Protein AF-A0A7V2QCS9-F1 (afdb_monomer_lite)

Sequence (384 aa):
MKTQLRSTVRAEAGATMREVQAQAKRKARADDDAPSLIATGMAARPPEGLDEVRAIAEAVQRGEKVALREPDAQTTAPTDPPRTVAEAREALRRNNVILRERECAKNRALTEEAAPAPPNRQGREDELVAFYAARLRRVLSRSGRKPFRLAGLRLYADLLALLCSLEVSSTHLPDEPRLTCFADAIRDGLRDFEADYAWIAEGYTWVVDIADILDVPLPEPGAEAPDRPLSEKVHERLEAYLSKLEQRTDLDTPLLNFREHLRALTNRYAPGLFHCYDIPGLPRTDNDLESLFGRVRRQTLCTSGPHHAKQRLHEEGAWLLFDLVESEHEQVERLQHVSLDEWREEQRRIREQRATFTDDRRFRHAPSQYLSELEAQAAEIAKL

Secondary structure (DSSP, 8-state):
-HHHHHHHHHHHHHHHHHHHHHHHHHHHHHSTTS-----------PPP-SHHHHHHHHHHTT---------------------SHHHHHHHHHHTT-------------S----PPPPPPHHHHHHHHHHHHHHHHHHHHTPPPBTTTB-HHHHHHHHHHHHHHHHHHHHHH-TT-HHHHHHHHHHHHHHHHTHHHHHHHHHHHHHHHHHHHHH-PPPPPTTPPPPSS-HHHHHHHHHHHHHHHHHT-----HHHHHHHHHHHHHHHHHHHHHSGGGTSTT--S-SHHHHHHHHHHHHHHHHHHHHHHHHHHHHHHGGGG-----S-HHHHHHHHHTS-HHHHHHHHHHHHHHHHHHHHHHHHHH-HHHHHHHHHHHHHHHTT-

Foldseek 3Di:
DLVVLLVLLCVQLVVLLVVLQVVVVVVVVVPVVDDDPPPDDDPPPPDDDPVVLVVVLVVLVPPDDDDDDDDDDDDDDDDDQDPDPVSVVVVVVVVPPPPPPPPPPDDPDDDPDDDDDDPDPVRVVSVVLNVLSVQLVVLSPDDADPDLRPSRSVSLVSLVVSLVVLVVVCVVVVPDVSSVSSNVSSVVSNVVCVVVNNLVSVLSVLVVVLVVLLPDDADAPPDDQDPDQPLVVSVVVNVVSLVVLVPDPPDDPVNVVSSVVVVVVCVVCSVPQRVRRRDHPDDNDCVVVVVQVVVLLVVLCVPPNPVCSVVCCQLCPPVSRDDDDPDPVVVVVVVVPDDPVNVVVVVVVSCVSNVVVVLVVCCVVPVPVSVVVVVVVVVVVVVD

pLDDT: mean 75.15, std 23.04, range [21.47, 97.56]

Radius of gyration: 32.34 Å; chains: 1; bounding box: 74×79×96 Å

Structure (mmCIF, N/CA/C/O backbone):
data_AF-A0A7V2QCS9-F1
#
_entry.id   AF-A0A7V2QCS9-F1
#
loop_
_atom_site.group_PDB
_atom_site.id
_atom_site.type_symbol
_atom_site.label_atom_id
_atom_site.label_alt_id
_atom_site.label_comp_id
_atom_site.label_asym_id
_atom_site.label_entity_id
_atom_site.label_seq_id
_atom_site.pdbx_PDB_ins_code
_atom_site.Cartn_x
_atom_site.Cartn_y
_atom_site.Cartn_z
_atom_site.occupancy
_atom_site.B_iso_or_equiv
_atom_site.auth_seq_id
_atom_site.auth_comp_id
_atom_site.auth_asym_id
_atom_site.auth_atom_id
_atom_site.pdbx_PDB_model_num
ATOM 1 N N . MET A 1 1 ? 15.550 2.355 -4.227 1.00 84.88 1 MET A N 1
ATOM 2 C CA . MET A 1 1 ? 15.070 1.631 -5.432 1.00 84.88 1 MET A CA 1
ATOM 3 C C . MET A 1 1 ? 13.993 2.327 -6.300 1.00 84.88 1 MET A C 1
ATOM 5 O O . MET A 1 1 ? 14.373 3.080 -7.182 1.00 84.88 1 MET A O 1
ATOM 9 N N . LYS A 1 2 ? 12.662 2.122 -6.140 1.00 86.31 2 LYS A N 1
ATOM 10 C CA . LYS A 1 2 ? 11.626 2.471 -7.170 1.00 86.31 2 LYS A CA 1
ATOM 11 C C . LYS A 1 2 ? 11.752 3.869 -7.803 1.00 86.31 2 LYS A C 1
ATOM 13 O O . LYS A 1 2 ? 11.685 3.999 -9.023 1.00 86.31 2 LYS A O 1
ATOM 18 N N . THR A 1 3 ? 11.828 4.916 -6.982 1.00 87.94 3 THR A N 1
ATOM 19 C CA . THR A 1 3 ? 11.885 6.307 -7.464 1.00 87.94 3 THR A CA 1
ATOM 20 C C . THR A 1 3 ? 13.190 6.583 -8.207 1.00 87.94 3 THR A C 1
ATOM 22 O O . THR A 1 3 ? 13.163 7.236 -9.244 1.00 87.94 3 THR A O 1
ATOM 25 N N . GLN A 1 4 ? 14.301 6.032 -7.716 1.00 89.12 4 GLN A N 1
ATOM 26 C CA . GLN A 1 4 ? 15.626 6.201 -8.307 1.00 89.12 4 GLN A CA 1
ATOM 27 C C . GLN A 1 4 ? 15.741 5.430 -9.627 1.00 89.12 4 GLN A C 1
ATOM 29 O O . GLN A 1 4 ? 16.034 6.052 -10.637 1.00 89.12 4 GLN A O 1
ATOM 34 N N . LEU A 1 5 ? 15.346 4.149 -9.667 1.00 86.81 5 LEU A N 1
ATOM 35 C CA . LEU A 1 5 ? 15.325 3.338 -10.895 1.00 86.81 5 LEU A CA 1
ATOM 36 C C . LEU A 1 5 ? 14.503 4.004 -12.010 1.00 86.81 5 LEU A C 1
ATOM 38 O O . LEU A 1 5 ? 14.909 4.053 -13.166 1.00 86.81 5 LEU A O 1
ATOM 42 N N . ARG A 1 6 ? 13.351 4.595 -11.665 1.00 89.81 6 ARG A N 1
ATOM 43 C CA . ARG A 1 6 ? 12.562 5.386 -12.627 1.00 89.81 6 ARG A CA 1
ATOM 44 C C . ARG A 1 6 ? 13.291 6.609 -13.135 1.00 89.81 6 ARG A C 1
ATOM 46 O O . ARG A 1 6 ? 13.072 6.985 -14.280 1.00 89.81 6 ARG A O 1
ATOM 53 N N . SER A 1 7 ? 14.028 7.278 -12.259 1.00 89.44 7 SER A N 1
ATOM 54 C CA . SER A 1 7 ? 14.771 8.480 -12.601 1.00 89.44 7 SER A CA 1
ATOM 55 C C . SER A 1 7 ? 15.895 8.147 -13.574 1.00 89.44 7 SER A C 1
ATOM 57 O O . SER A 1 7 ? 15.972 8.799 -14.608 1.00 89.44 7 SER A O 1
ATOM 59 N N . THR A 1 8 ? 16.675 7.096 -13.297 1.00 89.38 8 THR A N 1
ATOM 60 C CA . THR A 1 8 ? 17.779 6.621 -14.147 1.00 89.38 8 THR A CA 1
ATOM 61 C C . THR A 1 8 ? 17.287 6.291 -15.555 1.00 89.38 8 THR A C 1
ATOM 63 O O . THR A 1 8 ? 17.635 6.980 -16.509 1.00 89.38 8 THR A O 1
ATOM 66 N N . VAL A 1 9 ? 16.323 5.369 -15.678 1.00 88.38 9 VAL A N 1
ATOM 67 C CA . VAL A 1 9 ? 15.800 4.951 -16.993 1.00 88.38 9 VAL A CA 1
ATOM 68 C C . VAL A 1 9 ? 15.154 6.120 -17.755 1.00 88.38 9 VAL A C 1
ATOM 70 O O . VAL A 1 9 ? 15.213 6.194 -18.981 1.00 88.38 9 VAL A O 1
ATOM 73 N N . ARG A 1 10 ? 14.517 7.074 -17.055 1.00 90.50 10 ARG A N 1
ATOM 74 C CA . ARG A 1 10 ? 13.945 8.272 -17.700 1.00 90.50 10 ARG A CA 1
ATOM 75 C C . ARG A 1 10 ? 14.994 9.282 -18.140 1.00 90.50 10 ARG A C 1
ATOM 77 O O . ARG A 1 10 ? 14.704 10.014 -19.084 1.00 90.50 10 ARG A O 1
ATOM 84 N N . ALA A 1 11 ? 16.126 9.377 -17.454 1.00 88.88 11 ALA A N 1
ATOM 85 C CA . ALA A 1 11 ? 17.197 10.284 -17.839 1.00 88.88 11 ALA A CA 1
ATOM 86 C C . ALA A 1 11 ? 17.792 9.858 -19.188 1.00 88.88 11 ALA A C 1
ATOM 88 O O . ALA A 1 11 ? 17.955 10.698 -20.068 1.00 88.88 11 ALA A O 1
ATOM 89 N N . GLU A 1 12 ? 17.989 8.554 -19.380 1.00 86.50 12 GLU A N 1
ATOM 90 C CA . GLU A 1 12 ? 18.657 7.990 -20.558 1.00 86.50 12 GLU A CA 1
ATOM 91 C C . GLU A 1 12 ? 17.698 7.772 -21.740 1.00 86.50 12 GLU A C 1
ATOM 93 O O . GLU A 1 12 ? 17.929 8.282 -22.833 1.00 86.50 12 GLU A O 1
ATOM 98 N N . ALA A 1 13 ? 16.555 7.105 -21.533 1.00 87.56 13 ALA A N 1
ATOM 99 C CA . ALA A 1 13 ? 15.607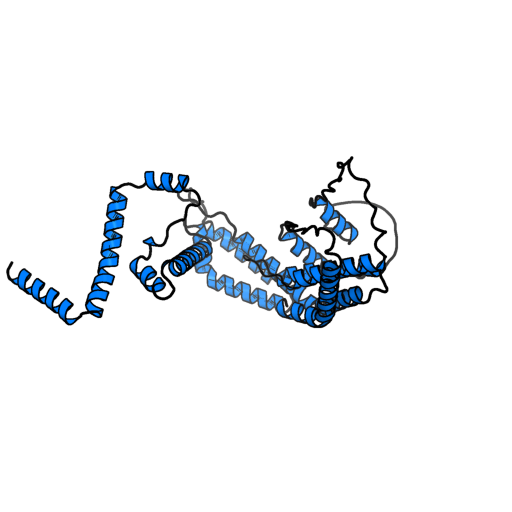 6.804 -22.617 1.00 87.56 13 ALA A CA 1
ATOM 100 C C . ALA A 1 13 ? 14.529 7.885 -22.828 1.00 87.56 13 ALA A C 1
ATOM 102 O O . ALA A 1 13 ? 13.708 7.803 -23.749 1.00 87.56 13 ALA A O 1
ATOM 103 N N . GLY A 1 14 ? 14.455 8.889 -21.949 1.00 85.56 14 GLY A N 1
ATOM 104 C CA . GLY A 1 14 ? 13.331 9.826 -21.893 1.00 85.56 14 GLY A CA 1
ATOM 105 C C . GLY A 1 14 ? 13.167 10.699 -23.131 1.00 85.56 14 GLY A C 1
ATOM 106 O O . GLY A 1 14 ? 12.033 10.946 -23.546 1.00 85.56 14 GLY A O 1
ATOM 107 N N . ALA A 1 15 ? 14.273 11.179 -23.703 1.00 86.62 15 ALA A N 1
ATOM 108 C CA . ALA A 1 15 ? 14.256 11.996 -24.915 1.00 86.62 15 ALA A CA 1
ATOM 109 C C . ALA A 1 15 ? 13.770 11.174 -26.118 1.00 86.62 15 ALA A C 1
ATOM 111 O O . ALA A 1 15 ? 12.744 11.517 -26.708 1.00 86.62 15 ALA A O 1
ATOM 112 N N . THR A 1 16 ? 14.399 10.022 -26.358 1.00 87.19 16 THR A N 1
ATOM 113 C CA . THR A 1 16 ? 14.057 9.076 -27.428 1.00 87.19 16 THR A CA 1
ATOM 114 C C . THR A 1 16 ? 12.598 8.618 -27.351 1.00 87.19 16 THR A C 1
ATOM 116 O O . THR A 1 16 ? 11.876 8.650 -28.346 1.00 87.19 16 THR A O 1
ATOM 119 N N . MET A 1 17 ? 12.092 8.279 -26.156 1.00 89.62 17 MET A N 1
ATOM 120 C CA . MET A 1 17 ? 10.676 7.923 -25.975 1.00 89.62 17 MET A CA 1
ATOM 121 C C . MET A 1 17 ? 9.722 9.059 -26.371 1.00 89.62 17 MET A C 1
ATOM 123 O O . MET A 1 17 ? 8.666 8.799 -26.951 1.00 89.62 17 MET A O 1
ATOM 127 N N . ARG A 1 18 ? 10.051 10.313 -26.025 1.00 88.94 18 ARG A N 1
ATOM 128 C CA . ARG A 1 18 ? 9.214 11.478 -26.356 1.00 88.94 18 ARG A CA 1
ATOM 129 C C . ARG A 1 18 ? 9.213 11.750 -27.855 1.00 88.94 18 ARG A C 1
ATOM 131 O O . ARG A 1 18 ? 8.146 12.026 -28.401 1.00 88.94 18 ARG A O 1
ATOM 138 N N . GLU A 1 19 ? 10.366 11.643 -28.505 1.00 88.81 19 GLU A N 1
ATOM 139 C CA . GLU A 1 19 ? 10.506 11.833 -29.951 1.00 88.81 19 GLU A CA 1
ATOM 140 C C . GLU A 1 19 ? 9.725 10.783 -30.740 1.00 88.81 19 GLU A C 1
ATOM 142 O O . GLU A 1 19 ? 8.890 11.148 -31.567 1.00 88.81 19 GLU A O 1
ATOM 147 N N . VAL A 1 20 ? 9.891 9.499 -30.409 1.00 86.50 20 VAL A N 1
ATOM 148 C CA . VAL A 1 20 ? 9.156 8.388 -31.037 1.00 86.50 20 VAL A CA 1
ATOM 149 C C . VAL A 1 20 ? 7.643 8.569 -30.892 1.00 86.50 20 VAL A C 1
ATOM 151 O O . VAL A 1 20 ? 6.891 8.433 -31.856 1.00 86.50 20 VAL A O 1
ATOM 154 N N . GLN A 1 21 ? 7.168 8.928 -29.696 1.00 85.38 21 GLN A N 1
ATOM 155 C CA . GLN A 1 21 ? 5.737 9.143 -29.455 1.00 85.38 21 GLN A CA 1
ATOM 156 C C . GLN A 1 21 ? 5.199 10.375 -30.193 1.00 85.38 21 GLN A C 1
ATOM 158 O O . GLN A 1 21 ? 4.059 10.365 -30.663 1.00 85.38 21 GLN A O 1
ATOM 163 N N . ALA A 1 22 ? 6.000 11.437 -30.311 1.00 84.12 22 ALA A N 1
ATOM 164 C CA . ALA A 1 22 ? 5.632 12.618 -31.081 1.00 84.12 22 ALA A CA 1
ATOM 165 C C . ALA A 1 22 ? 5.554 12.309 -32.584 1.00 84.12 22 ALA A C 1
ATOM 167 O O . ALA A 1 22 ? 4.610 12.752 -33.238 1.00 84.12 22 ALA A O 1
ATOM 168 N N . GLN A 1 23 ? 6.496 11.525 -33.117 1.00 84.81 23 GLN A N 1
ATOM 169 C CA . GLN A 1 23 ? 6.502 11.077 -34.513 1.00 84.81 23 GLN A CA 1
ATOM 170 C C . GLN A 1 23 ? 5.299 10.179 -34.822 1.00 84.81 23 GLN A C 1
ATOM 172 O O . GLN A 1 23 ? 4.557 10.471 -35.759 1.00 84.81 23 GLN A O 1
ATOM 177 N N . ALA A 1 24 ? 5.024 9.175 -33.983 1.00 82.00 24 ALA A N 1
ATOM 178 C CA . ALA A 1 24 ? 3.858 8.305 -34.134 1.00 82.00 24 ALA A CA 1
ATOM 179 C C . ALA A 1 24 ? 2.538 9.098 -34.123 1.00 82.00 24 ALA A C 1
ATOM 181 O O . ALA A 1 24 ? 1.662 8.878 -34.956 1.00 82.00 24 ALA A O 1
ATOM 182 N N . LYS A 1 25 ? 2.413 10.093 -33.231 1.00 79.56 25 LYS A N 1
ATOM 183 C CA . LYS A 1 25 ? 1.229 10.965 -33.167 1.00 79.56 25 LYS A CA 1
ATOM 184 C C . LYS A 1 25 ? 1.090 11.882 -34.388 1.00 79.56 25 LYS A C 1
ATOM 186 O O . LYS A 1 25 ? -0.032 12.184 -34.783 1.00 79.56 25 LYS A O 1
ATOM 191 N N . ARG A 1 26 ? 2.199 12.362 -34.964 1.00 82.69 26 ARG A N 1
ATOM 192 C CA . ARG A 1 26 ? 2.184 13.160 -36.205 1.00 82.69 26 ARG A CA 1
ATOM 193 C C . ARG A 1 26 ? 1.754 12.312 -37.399 1.00 82.69 26 ARG A C 1
ATOM 195 O O . ARG A 1 26 ? 0.929 12.779 -38.170 1.00 82.69 26 ARG A O 1
ATOM 202 N N . LYS A 1 27 ? 2.253 11.077 -37.499 1.00 77.56 27 LYS A N 1
ATOM 203 C CA . LYS A 1 27 ? 1.886 10.123 -38.553 1.00 77.56 27 LYS A CA 1
ATOM 204 C C . LYS A 1 27 ? 0.402 9.750 -38.490 1.00 77.56 27 LYS A C 1
ATOM 206 O O . LYS A 1 27 ? -0.302 9.926 -39.470 1.00 77.56 27 LYS A O 1
ATOM 211 N N . ALA A 1 28 ? -0.107 9.424 -37.300 1.00 73.75 28 ALA A N 1
ATOM 212 C CA . ALA A 1 28 ? -1.533 9.145 -37.096 1.00 73.75 28 ALA A CA 1
ATOM 213 C C . ALA A 1 28 ? -2.460 10.324 -37.461 1.00 73.75 28 ALA A C 1
ATOM 215 O O . ALA A 1 28 ? -3.593 10.104 -37.856 1.00 73.75 28 ALA A O 1
ATOM 216 N N . ARG A 1 29 ? -1.989 11.574 -37.334 1.00 72.12 29 ARG A N 1
ATOM 217 C CA . ARG A 1 29 ? -2.736 12.771 -37.764 1.00 72.12 29 ARG A CA 1
ATOM 218 C C . ARG A 1 29 ? -2.657 13.040 -39.267 1.00 72.12 29 ARG A C 1
ATOM 220 O O . ARG A 1 29 ? -3.485 13.784 -39.771 1.00 72.12 29 ARG A O 1
ATOM 227 N N . ALA A 1 30 ? -1.635 12.523 -39.944 1.00 68.62 30 ALA A N 1
ATOM 228 C CA . ALA A 1 30 ? -1.474 12.654 -41.389 1.00 68.62 30 ALA A CA 1
ATOM 229 C C . ALA A 1 30 ? -2.285 11.592 -42.151 1.00 68.62 30 ALA A C 1
ATOM 231 O O . ALA A 1 30 ? -2.713 11.856 -43.266 1.00 68.62 30 ALA A O 1
ATOM 232 N N . ASP A 1 31 ? -2.528 10.437 -41.523 1.00 60.81 31 ASP A N 1
ATOM 233 C CA . ASP A 1 31 ? -3.299 9.320 -42.085 1.00 60.81 31 ASP A CA 1
ATOM 234 C C . ASP A 1 31 ? -4.827 9.427 -41.827 1.00 60.81 31 ASP A C 1
ATOM 236 O O . ASP A 1 31 ? -5.583 8.556 -42.252 1.00 60.81 31 ASP A O 1
ATOM 240 N N . ASP A 1 32 ? -5.308 10.485 -41.157 1.00 47.84 32 ASP A N 1
ATOM 241 C CA . ASP A 1 32 ? -6.708 10.665 -40.695 1.00 47.84 32 ASP A CA 1
ATOM 242 C C . ASP A 1 32 ? -7.708 11.061 -41.820 1.00 47.84 32 ASP A C 1
ATOM 244 O O . ASP A 1 32 ? -8.776 11.601 -41.540 1.00 47.84 32 ASP A O 1
ATOM 248 N N . ASP A 1 33 ? -7.389 10.760 -43.088 1.00 44.94 33 ASP A N 1
ATOM 249 C CA . ASP A 1 33 ? -8.346 10.721 -44.220 1.00 44.94 33 ASP A CA 1
ATOM 250 C C . ASP A 1 33 ? -8.947 9.304 -44.421 1.00 44.94 33 ASP A C 1
ATOM 252 O O . ASP A 1 33 ? -9.639 9.026 -45.400 1.00 44.94 33 ASP A O 1
ATOM 256 N N . ALA A 1 34 ? -8.721 8.386 -43.472 1.00 36.06 34 ALA A N 1
ATOM 257 C CA . ALA A 1 34 ? -9.385 7.084 -43.383 1.00 36.06 34 ALA A CA 1
ATOM 258 C C . ALA A 1 34 ? -9.807 6.797 -41.927 1.00 36.06 34 ALA A C 1
ATOM 260 O O . ALA A 1 34 ? -9.092 7.173 -40.996 1.00 36.06 34 ALA A O 1
ATOM 261 N N . PRO A 1 35 ? -10.961 6.139 -41.689 1.00 35.09 35 PRO A N 1
ATOM 262 C CA . PRO A 1 35 ? -11.571 6.068 -40.364 1.00 35.09 35 PRO A CA 1
ATOM 263 C C . PRO A 1 35 ? -10.670 5.328 -39.372 1.00 35.09 35 PRO A C 1
ATOM 265 O O . PRO A 1 35 ? -10.441 4.120 -39.478 1.00 35.09 35 PRO A O 1
ATOM 268 N N . SER A 1 36 ? -10.178 6.062 -38.374 1.00 32.78 36 SER A N 1
ATOM 269 C CA . SER A 1 36 ? -9.343 5.513 -37.317 1.00 32.78 36 SER A CA 1
ATOM 270 C C . SER A 1 36 ? -10.167 4.618 -36.386 1.00 32.78 36 SER A C 1
ATOM 272 O O . SER A 1 36 ? -11.035 5.046 -35.623 1.00 32.78 36 SER A O 1
ATOM 274 N N . LEU A 1 37 ? -9.863 3.321 -36.437 1.00 30.86 37 LEU A N 1
ATOM 275 C CA . LEU A 1 37 ? -10.230 2.351 -35.414 1.00 30.86 37 LEU A CA 1
ATOM 276 C C . LEU A 1 37 ? -9.549 2.769 -34.107 1.00 30.86 37 LEU A C 1
ATOM 278 O O . LEU A 1 37 ? -8.401 2.422 -33.827 1.00 30.86 37 LEU A O 1
ATOM 282 N N . ILE A 1 38 ? -10.270 3.530 -33.287 1.00 30.00 38 ILE A N 1
ATOM 283 C CA . ILE A 1 38 ? -9.915 3.731 -31.889 1.00 30.00 38 ILE A CA 1
ATOM 284 C C . ILE A 1 38 ? -10.047 2.366 -31.204 1.00 30.00 38 ILE A C 1
ATOM 286 O O . ILE A 1 38 ? -11.111 1.998 -30.708 1.00 30.00 38 ILE A O 1
ATOM 290 N N . ALA A 1 39 ? -8.953 1.605 -31.156 1.00 26.86 39 ALA A N 1
ATOM 291 C CA . ALA A 1 39 ? -8.827 0.424 -30.312 1.00 26.86 39 ALA A CA 1
ATOM 292 C C . ALA A 1 39 ? -8.708 0.863 -28.841 1.00 26.86 39 ALA A C 1
ATOM 294 O O . ALA A 1 39 ? -7.665 0.765 -28.192 1.00 26.86 39 ALA A O 1
ATOM 295 N N . THR A 1 40 ? -9.811 1.391 -28.314 1.00 29.59 40 THR A N 1
ATOM 296 C CA . THR A 1 40 ? -10.054 1.501 -26.880 1.00 29.59 40 THR A CA 1
ATOM 297 C C . THR A 1 40 ? -10.403 0.104 -26.388 1.00 29.59 40 THR A C 1
ATOM 299 O O . THR A 1 40 ? -11.350 -0.504 -26.873 1.00 29.59 40 THR A O 1
ATOM 302 N N . GLY A 1 41 ? -9.652 -0.403 -25.414 1.00 28.92 41 GLY A N 1
ATOM 303 C CA . GLY A 1 41 ? -10.009 -1.635 -24.713 1.00 28.92 41 GLY A CA 1
ATOM 304 C C . GLY A 1 41 ? -9.140 -2.835 -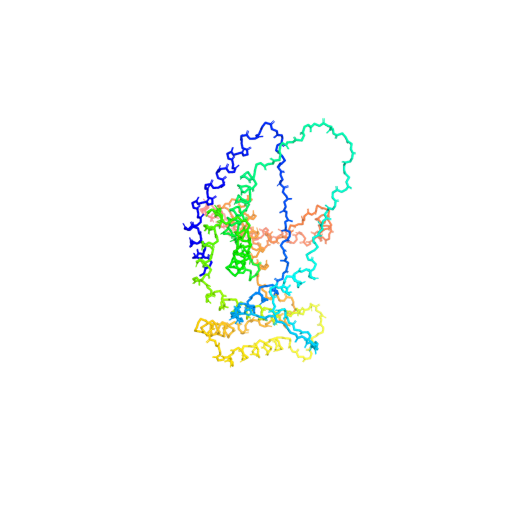25.066 1.00 28.92 41 GLY A C 1
ATOM 305 O O . GLY A 1 41 ? -9.592 -3.790 -25.678 1.00 28.92 41 GLY A O 1
ATOM 306 N N . MET A 1 42 ? -7.911 -2.848 -24.551 1.00 25.05 42 MET A N 1
ATOM 307 C CA . MET A 1 42 ? -7.279 -4.107 -24.154 1.00 25.05 42 MET A CA 1
ATOM 308 C C . MET A 1 42 ? -6.988 -4.050 -22.659 1.00 25.05 42 MET A C 1
ATOM 310 O O . MET A 1 42 ? -5.906 -3.663 -22.203 1.00 25.05 42 MET A O 1
ATOM 314 N N . ALA A 1 43 ? -8.009 -4.412 -21.884 1.00 25.08 43 ALA A N 1
ATOM 315 C CA . ALA A 1 43 ? -7.838 -4.873 -20.521 1.00 25.08 43 ALA A CA 1
ATOM 316 C C . ALA A 1 43 ? -7.161 -6.248 -20.583 1.00 25.08 43 ALA A C 1
ATOM 318 O O . ALA A 1 43 ? -7.814 -7.285 -20.562 1.00 25.08 43 ALA A O 1
ATOM 319 N N . ALA A 1 44 ? -5.832 -6.258 -20.675 1.00 25.55 44 ALA A N 1
ATOM 320 C CA . ALA A 1 44 ? -5.087 -7.414 -20.212 1.00 25.55 44 ALA A CA 1
ATOM 321 C C . ALA A 1 44 ? -5.339 -7.497 -18.703 1.00 25.55 44 ALA A C 1
ATOM 323 O O . ALA A 1 44 ? -4.826 -6.668 -17.942 1.00 25.55 44 ALA A O 1
ATOM 324 N N . ARG A 1 45 ? -6.181 -8.445 -18.280 1.00 27.20 45 ARG A N 1
ATOM 325 C CA . ARG A 1 45 ? -6.167 -8.930 -16.899 1.00 27.20 45 ARG A CA 1
ATOM 326 C C . ARG A 1 45 ? -4.716 -9.367 -16.642 1.00 27.20 45 ARG A C 1
ATOM 328 O O . ARG A 1 45 ? -4.235 -10.237 -17.364 1.00 27.20 45 ARG A O 1
ATOM 335 N N . PRO A 1 46 ? -3.966 -8.700 -15.748 1.00 35.41 46 PRO A N 1
ATOM 336 C CA . PRO A 1 46 ? -2.608 -9.124 -15.436 1.00 35.41 46 PRO A CA 1
ATOM 337 C C . PRO A 1 46 ? -2.678 -10.476 -14.717 1.00 35.41 46 PRO A C 1
ATOM 339 O O . PRO A 1 46 ? -3.639 -10.667 -13.967 1.00 35.41 46 PRO A O 1
ATOM 342 N N . PRO A 1 47 ? -1.695 -11.371 -14.903 1.00 33.97 47 PRO A N 1
ATOM 343 C CA . PRO A 1 47 ? -1.671 -12.641 -14.193 1.00 33.97 47 PRO A CA 1
ATOM 344 C C . PRO A 1 47 ? -1.646 -12.395 -12.679 1.00 33.97 47 PRO A C 1
ATOM 346 O O . PRO A 1 47 ? -1.027 -11.443 -12.180 1.00 33.97 47 PRO A O 1
ATOM 349 N N . GLU A 1 48 ? -2.437 -13.207 -11.991 1.00 34.31 48 GLU A N 1
ATOM 350 C CA . GLU A 1 48 ? -2.557 -13.294 -10.542 1.00 34.31 48 GLU A CA 1
ATOM 351 C C . GLU A 1 48 ? -1.351 -14.055 -9.978 1.00 34.31 48 GLU A C 1
ATOM 353 O O . GLU A 1 48 ? -0.871 -14.989 -10.610 1.00 34.31 48 GLU A O 1
ATOM 358 N N . GLY A 1 49 ? -0.886 -13.678 -8.782 1.00 38.41 49 GLY A N 1
ATOM 359 C CA . GLY A 1 49 ? -0.017 -14.545 -7.979 1.00 38.41 49 GLY A CA 1
ATOM 360 C C . GLY A 1 49 ? 1.259 -13.902 -7.438 1.00 38.41 49 GLY A C 1
ATOM 361 O O . GLY A 1 49 ? 2.001 -13.219 -8.143 1.00 38.41 49 GLY A O 1
ATOM 362 N N . LEU A 1 50 ? 1.499 -14.152 -6.149 1.00 42.66 50 LEU A N 1
ATOM 363 C CA . LEU A 1 50 ? 2.738 -13.908 -5.401 1.00 42.66 50 LEU A CA 1
ATOM 364 C C . LEU A 1 50 ? 3.871 -14.858 -5.849 1.00 42.66 50 LEU A C 1
ATOM 366 O O . LEU A 1 50 ? 5.049 -14.536 -5.691 1.00 42.66 50 LEU A O 1
ATOM 370 N N . ASP A 1 51 ? 3.509 -15.969 -6.495 1.00 42.00 51 ASP A N 1
ATOM 371 C CA . ASP A 1 51 ? 4.410 -17.048 -6.909 1.00 42.00 51 ASP A CA 1
ATOM 372 C C . ASP A 1 51 ? 5.342 -16.664 -8.066 1.00 42.00 51 ASP A C 1
ATOM 374 O O . ASP A 1 51 ? 6.486 -17.108 -8.115 1.00 42.00 51 ASP A O 1
ATOM 378 N N . GLU A 1 52 ? 4.913 -15.776 -8.972 1.00 45.75 52 GLU A N 1
ATOM 379 C CA . GLU A 1 52 ? 5.757 -15.319 -10.087 1.00 45.75 52 GLU A CA 1
ATOM 380 C C . GLU A 1 52 ? 6.926 -14.448 -9.604 1.00 45.75 52 GLU A C 1
ATOM 382 O O . GLU A 1 52 ? 8.032 -14.530 -10.132 1.00 45.75 52 GLU A O 1
ATOM 387 N N . VAL A 1 53 ? 6.704 -13.616 -8.580 1.00 41.22 53 VAL A N 1
ATOM 388 C CA . VAL A 1 53 ? 7.759 -12.762 -8.003 1.00 41.22 53 VAL A CA 1
ATOM 389 C C . VAL A 1 53 ? 8.767 -13.614 -7.235 1.00 41.22 53 VAL A C 1
ATOM 391 O O . VAL A 1 53 ? 9.967 -13.366 -7.333 1.00 41.22 53 VAL A O 1
ATOM 394 N N . ARG A 1 54 ? 8.283 -14.647 -6.536 1.00 42.97 54 ARG A N 1
ATOM 395 C CA . ARG A 1 54 ? 9.110 -15.644 -5.855 1.00 42.97 54 ARG A CA 1
ATOM 396 C C . ARG A 1 54 ? 9.972 -16.436 -6.843 1.00 42.97 54 ARG A C 1
ATOM 398 O O . ARG A 1 54 ? 11.183 -16.495 -6.669 1.00 42.97 54 ARG A O 1
ATOM 405 N N . ALA A 1 55 ? 9.382 -16.937 -7.929 1.00 47.66 55 ALA A N 1
ATOM 406 C CA . ALA A 1 55 ? 10.104 -17.683 -8.961 1.00 47.66 55 ALA A CA 1
ATOM 407 C C . ALA A 1 55 ? 11.184 -16.840 -9.670 1.00 47.66 55 ALA A C 1
ATOM 409 O O . ALA A 1 55 ? 12.249 -17.350 -10.014 1.00 47.66 55 ALA A O 1
ATOM 410 N N . ILE A 1 56 ? 10.933 -15.541 -9.874 1.00 41.28 56 ILE A N 1
ATOM 411 C CA . ILE A 1 56 ? 11.918 -14.618 -10.459 1.00 41.28 56 ILE A CA 1
ATOM 412 C C . ILE A 1 56 ? 13.054 -14.323 -9.465 1.00 41.28 56 ILE A C 1
ATOM 414 O O . ILE A 1 56 ? 14.214 -14.316 -9.871 1.00 41.28 56 ILE A O 1
ATOM 418 N N . ALA A 1 57 ? 12.756 -14.136 -8.175 1.00 38.88 57 ALA A N 1
ATOM 419 C CA . ALA A 1 57 ? 13.769 -13.919 -7.138 1.00 38.88 57 ALA A CA 1
ATOM 420 C C . ALA A 1 57 ? 14.688 -15.146 -6.952 1.00 38.88 57 ALA A C 1
ATOM 422 O O . ALA A 1 57 ? 15.910 -15.004 -6.913 1.00 38.88 57 ALA A O 1
ATOM 423 N N . GLU A 1 58 ? 14.111 -16.351 -6.949 1.00 43.00 58 GLU A N 1
ATOM 424 C CA . GLU A 1 58 ? 14.841 -17.628 -6.880 1.00 43.00 58 GLU A CA 1
ATOM 425 C C . GLU A 1 58 ? 15.680 -17.900 -8.151 1.00 43.00 58 GLU A C 1
ATOM 427 O O . GLU A 1 58 ? 16.705 -18.583 -8.107 1.00 43.00 58 GLU A O 1
ATOM 432 N N . ALA A 1 59 ? 15.280 -17.365 -9.311 1.00 44.00 59 ALA A N 1
ATOM 433 C CA . ALA A 1 59 ? 16.059 -17.458 -10.548 1.00 44.00 59 ALA A CA 1
ATOM 434 C C . ALA A 1 59 ? 17.260 -16.496 -10.567 1.00 44.00 59 ALA A C 1
ATOM 436 O O . ALA A 1 59 ? 18.331 -16.873 -11.038 1.00 44.00 59 ALA A O 1
ATOM 437 N N . VAL A 1 60 ? 17.105 -15.284 -10.026 1.00 40.34 60 VAL A N 1
ATOM 438 C CA . VAL A 1 60 ? 18.179 -14.276 -9.945 1.00 40.34 60 VAL A CA 1
ATOM 439 C C . VAL A 1 60 ? 19.256 -14.679 -8.928 1.00 40.34 60 VAL A C 1
ATOM 441 O O . VAL A 1 60 ? 20.440 -14.518 -9.208 1.00 40.34 60 VAL A O 1
ATOM 444 N N . GLN A 1 61 ? 18.882 -15.306 -7.804 1.00 38.53 61 GLN A N 1
ATOM 445 C CA . GLN A 1 61 ? 19.838 -15.819 -6.805 1.00 38.53 61 GLN A CA 1
ATOM 446 C C . GLN A 1 61 ? 20.811 -16.891 -7.340 1.00 38.53 61 GLN A C 1
ATOM 448 O O . GLN A 1 61 ? 21.859 -17.107 -6.737 1.00 38.53 61 GLN A O 1
ATOM 453 N N . ARG A 1 62 ? 20.505 -17.569 -8.458 1.00 40.75 62 ARG A N 1
ATOM 454 C CA . ARG A 1 62 ? 21.304 -18.708 -8.951 1.00 40.75 62 ARG A CA 1
ATOM 455 C C . ARG A 1 62 ? 22.518 -18.348 -9.814 1.00 40.75 62 ARG A C 1
ATOM 457 O O . ARG A 1 62 ? 23.348 -19.221 -10.023 1.00 40.75 62 ARG A O 1
ATOM 464 N N . GLY A 1 63 ? 22.667 -17.106 -10.282 1.00 36.22 63 GLY A N 1
ATOM 465 C CA . GLY A 1 63 ? 23.942 -16.581 -10.807 1.00 36.22 63 GLY A CA 1
ATOM 466 C C . GLY A 1 63 ? 24.730 -17.448 -11.815 1.00 36.22 63 GLY A C 1
ATOM 467 O O . GLY A 1 63 ? 25.961 -17.452 -11.765 1.00 36.22 63 GLY A O 1
ATOM 468 N N . GLU A 1 64 ? 24.087 -18.189 -12.725 1.00 34.12 64 GLU A N 1
ATOM 469 C CA . GLU A 1 64 ? 24.810 -19.090 -13.639 1.00 34.12 64 GLU A CA 1
ATOM 470 C C . GLU A 1 64 ? 25.311 -18.389 -14.916 1.00 34.12 64 GLU A C 1
ATOM 472 O O . GLU A 1 64 ? 24.551 -17.840 -15.716 1.00 34.12 64 GLU A O 1
ATOM 477 N N . LYS A 1 65 ? 26.633 -18.454 -15.125 1.00 27.36 65 LYS A N 1
ATOM 478 C CA . LYS A 1 65 ? 27.316 -18.096 -16.376 1.00 27.36 65 LYS A CA 1
ATOM 479 C C . LYS A 1 65 ? 27.082 -19.177 -17.432 1.00 27.36 65 LYS A C 1
ATOM 481 O O . LYS A 1 65 ? 27.427 -20.337 -17.228 1.00 27.36 65 LYS A O 1
ATOM 486 N N . VAL A 1 66 ? 26.589 -18.767 -18.597 1.00 25.48 66 VAL A N 1
ATOM 487 C CA . VAL A 1 66 ? 26.428 -19.622 -19.779 1.00 25.48 66 VAL A CA 1
ATOM 488 C C . VAL A 1 66 ? 27.802 -19.970 -20.367 1.00 25.48 66 VAL A C 1
ATOM 490 O O . VAL A 1 66 ? 28.483 -19.104 -20.913 1.00 25.48 66 VAL A O 1
ATOM 493 N N . ALA A 1 67 ? 28.191 -21.244 -20.298 1.00 22.97 67 ALA A N 1
ATOM 494 C CA . ALA A 1 67 ? 29.216 -21.834 -21.156 1.00 22.97 67 ALA A CA 1
ATOM 495 C C . ALA A 1 67 ? 28.585 -22.965 -21.983 1.00 22.97 67 ALA A C 1
ATOM 497 O O . ALA A 1 67 ? 27.911 -23.844 -21.452 1.00 22.97 67 ALA A O 1
ATOM 498 N N . LEU A 1 68 ? 28.783 -22.905 -23.299 1.00 30.81 68 LEU A N 1
ATOM 499 C CA . LEU A 1 68 ? 28.232 -23.821 -24.299 1.00 30.81 68 LEU A CA 1
ATOM 500 C C . LEU A 1 68 ? 29.019 -25.144 -24.359 1.00 30.81 68 LEU A C 1
ATOM 502 O O . LEU A 1 68 ? 30.218 -25.102 -24.641 1.00 30.81 68 LEU A O 1
ATOM 506 N N . ARG A 1 69 ? 28.341 -26.301 -24.233 1.00 21.47 69 ARG A N 1
ATOM 507 C CA . ARG A 1 69 ? 28.596 -27.508 -25.057 1.00 21.47 69 ARG A CA 1
ATOM 508 C C . ARG A 1 69 ? 27.513 -28.594 -24.901 1.00 21.47 69 ARG A C 1
ATOM 510 O O . ARG A 1 69 ? 27.049 -28.847 -23.797 1.00 21.47 69 ARG A O 1
ATOM 517 N N . GLU A 1 70 ? 27.143 -29.205 -26.030 1.00 23.53 70 GLU A N 1
ATOM 518 C CA . GLU A 1 70 ? 26.160 -30.295 -26.215 1.00 23.53 70 GLU A CA 1
ATOM 519 C C . GLU A 1 70 ? 26.742 -31.716 -25.918 1.00 23.53 70 GLU A C 1
ATOM 521 O O . GLU A 1 70 ? 27.891 -31.799 -25.479 1.00 23.53 70 GLU A O 1
ATOM 526 N N . PRO A 1 71 ? 26.033 -32.840 -26.193 1.00 38.12 71 PRO A N 1
ATOM 527 C CA . PRO A 1 71 ? 25.129 -33.537 -25.270 1.00 38.12 71 PRO A CA 1
ATOM 528 C C . PRO A 1 71 ? 25.549 -35.010 -25.025 1.00 38.12 71 PRO A C 1
ATOM 530 O O . PRO A 1 71 ? 26.324 -35.565 -25.792 1.00 38.12 71 PRO A O 1
ATOM 533 N N . ASP A 1 72 ? 25.035 -35.657 -23.969 1.00 22.83 72 ASP A N 1
ATOM 534 C CA . ASP A 1 72 ? 24.397 -36.986 -24.084 1.00 22.83 72 ASP A CA 1
ATOM 535 C C . ASP A 1 72 ? 23.871 -37.555 -22.744 1.00 22.83 72 ASP A C 1
ATOM 537 O O . ASP A 1 72 ? 24.580 -37.671 -21.750 1.00 22.83 72 ASP A O 1
ATOM 541 N N . ALA A 1 73 ? 22.587 -37.925 -22.817 1.00 25.53 73 ALA A N 1
ATOM 542 C CA . ALA A 1 73 ? 21.923 -39.154 -22.367 1.00 25.53 73 ALA A CA 1
ATOM 543 C C . ALA A 1 73 ? 21.741 -39.558 -20.870 1.00 25.53 73 ALA A C 1
ATOM 545 O O . ALA A 1 73 ? 22.670 -39.856 -20.131 1.00 25.53 73 ALA A O 1
ATOM 546 N N . GLN A 1 74 ? 20.443 -39.762 -20.569 1.00 26.09 74 GLN A N 1
ATOM 547 C CA . GLN A 1 74 ? 19.765 -40.627 -19.577 1.00 26.09 74 GLN A CA 1
ATOM 548 C C . GLN A 1 74 ? 19.439 -40.141 -18.137 1.00 26.09 74 GLN A C 1
ATOM 550 O O . GLN A 1 74 ? 20.200 -40.298 -17.194 1.00 26.09 74 GLN A O 1
ATOM 555 N N . THR A 1 75 ? 18.172 -39.708 -18.001 1.00 29.70 75 THR A N 1
ATOM 556 C CA . THR A 1 75 ? 17.094 -40.225 -17.115 1.00 29.70 75 THR A CA 1
ATOM 557 C C . THR A 1 75 ? 17.306 -40.316 -15.591 1.00 29.70 75 THR A C 1
ATOM 559 O O . THR A 1 75 ? 17.968 -41.218 -15.099 1.00 29.70 75 THR A O 1
ATOM 562 N N . THR A 1 76 ? 16.569 -39.504 -14.817 1.00 28.16 76 THR A N 1
ATOM 563 C CA . THR A 1 76 ? 15.399 -39.882 -13.969 1.00 28.16 76 THR A CA 1
ATOM 564 C C . THR A 1 76 ? 14.867 -38.636 -13.231 1.00 28.16 76 THR A C 1
ATOM 566 O O . THR A 1 76 ? 15.644 -37.798 -12.790 1.00 28.16 76 THR A O 1
ATOM 569 N N . ALA A 1 77 ? 13.540 -38.486 -13.130 1.00 27.72 77 ALA A N 1
ATOM 570 C CA . ALA A 1 77 ? 12.874 -37.420 -12.363 1.00 27.72 77 ALA A CA 1
ATOM 571 C C . ALA A 1 77 ? 12.943 -37.694 -10.840 1.00 27.72 77 ALA A C 1
ATOM 573 O O . ALA A 1 77 ? 12.996 -38.863 -10.450 1.00 27.72 77 ALA A O 1
ATOM 574 N N . PRO A 1 78 ? 12.897 -36.655 -9.982 1.00 30.06 78 PRO A N 1
ATOM 575 C CA . PRO A 1 78 ? 11.600 -36.113 -9.561 1.00 30.06 78 PRO A CA 1
ATOM 576 C C . PRO A 1 78 ? 11.530 -34.571 -9.542 1.00 30.06 78 PRO A C 1
ATOM 578 O O . PRO A 1 78 ? 12.530 -33.884 -9.410 1.00 30.06 78 PRO A O 1
ATOM 581 N N . THR A 1 79 ? 10.305 -34.065 -9.694 1.00 39.81 79 THR A N 1
ATOM 582 C CA . THR A 1 79 ? 9.776 -32.697 -9.514 1.00 39.81 79 THR A CA 1
ATOM 583 C C . THR A 1 79 ? 10.760 -31.607 -9.049 1.00 39.81 79 THR A C 1
ATOM 585 O O . THR A 1 79 ? 10.748 -31.196 -7.892 1.00 39.81 79 THR A O 1
ATOM 588 N N . ASP A 1 80 ? 11.553 -31.085 -9.984 1.00 28.41 80 ASP A N 1
ATOM 589 C CA . ASP A 1 80 ? 12.423 -29.920 -9.802 1.00 28.41 80 ASP A CA 1
ATOM 590 C C . ASP A 1 80 ? 11.855 -28.687 -10.542 1.00 28.41 80 ASP A C 1
ATOM 592 O O . ASP A 1 80 ? 11.298 -28.832 -11.637 1.00 28.41 80 ASP A O 1
ATOM 596 N N . PRO A 1 81 ? 11.987 -27.464 -9.989 1.00 29.66 81 PRO A N 1
ATOM 597 C CA . PRO A 1 81 ? 11.611 -26.228 -10.674 1.00 29.66 81 PRO A CA 1
ATOM 598 C C . PRO A 1 81 ? 12.537 -25.950 -11.875 1.00 29.66 81 PRO A C 1
ATOM 600 O O . PRO A 1 81 ? 13.700 -26.360 -11.863 1.00 29.66 81 PRO A O 1
ATOM 603 N N . PRO A 1 82 ? 12.052 -25.238 -12.914 1.00 27.39 82 PRO A N 1
ATOM 604 C CA . PRO A 1 82 ? 12.740 -25.105 -14.197 1.00 27.39 82 PRO A CA 1
ATOM 605 C C . PRO A 1 82 ? 14.152 -24.512 -14.039 1.00 27.39 82 PRO A C 1
ATOM 607 O O . PRO A 1 82 ? 14.365 -23.494 -13.368 1.00 27.39 82 PRO A O 1
ATOM 610 N N . ARG A 1 83 ? 15.130 -25.179 -14.655 1.00 39.28 83 ARG A N 1
ATOM 611 C CA . ARG A 1 83 ? 16.574 -24.909 -14.583 1.00 39.28 83 ARG A CA 1
ATOM 612 C C . ARG A 1 83 ? 17.113 -24.218 -15.839 1.00 39.28 83 ARG A C 1
ATOM 614 O O . ARG A 1 83 ? 18.264 -23.808 -15.848 1.00 39.28 83 ARG A O 1
ATOM 621 N N . THR A 1 84 ? 16.295 -24.020 -16.876 1.00 34.91 84 THR A N 1
ATOM 622 C CA . THR A 1 84 ? 16.681 -23.270 -18.088 1.00 34.91 84 THR A CA 1
ATOM 623 C C . THR A 1 84 ? 15.611 -22.277 -18.561 1.00 34.91 84 THR A C 1
ATOM 625 O O . THR A 1 84 ? 14.425 -22.405 -18.258 1.00 34.91 84 THR A O 1
ATOM 628 N N . VAL A 1 85 ? 16.014 -21.290 -19.377 1.00 33.19 85 VAL A N 1
ATOM 629 C CA . VAL A 1 85 ? 15.117 -20.302 -20.026 1.00 33.19 85 VAL A CA 1
ATOM 630 C C . VAL A 1 85 ? 14.033 -20.976 -20.883 1.00 33.19 85 VAL A C 1
ATOM 632 O O . VAL A 1 85 ? 12.921 -20.460 -21.008 1.00 33.19 85 VAL A O 1
ATOM 635 N N . ALA A 1 86 ? 14.331 -22.150 -21.448 1.00 36.38 86 ALA A N 1
ATOM 636 C CA . ALA A 1 86 ? 13.363 -22.960 -22.181 1.00 36.38 86 ALA A CA 1
ATOM 637 C C . ALA A 1 86 ? 12.300 -23.564 -21.247 1.00 36.38 86 ALA A C 1
ATOM 639 O O . ALA A 1 86 ? 11.112 -23.531 -21.562 1.00 36.38 86 ALA A O 1
ATOM 640 N N . GLU A 1 87 ? 12.697 -24.030 -20.065 1.00 40.84 87 GLU A N 1
ATOM 641 C CA . GLU A 1 87 ? 11.784 -24.610 -19.076 1.00 40.84 87 GLU A CA 1
ATOM 642 C C . GLU A 1 87 ? 10.958 -23.539 -18.342 1.00 40.84 87 GLU A C 1
ATOM 644 O O . GLU A 1 87 ? 9.788 -23.770 -18.043 1.00 40.84 87 GLU A O 1
ATOM 649 N N . ALA A 1 88 ? 11.507 -22.336 -18.135 1.00 36.97 88 ALA A N 1
ATOM 650 C CA . ALA A 1 88 ? 10.757 -21.180 -17.634 1.00 36.97 88 ALA A CA 1
ATOM 651 C C . ALA A 1 88 ? 9.671 -20.728 -18.632 1.00 36.97 88 ALA A C 1
ATOM 653 O O . ALA A 1 88 ? 8.546 -20.414 -18.240 1.00 36.97 88 ALA A O 1
ATOM 654 N N . ARG A 1 89 ? 9.970 -20.766 -19.941 1.00 37.88 89 ARG A N 1
ATOM 655 C CA . ARG A 1 89 ? 8.982 -20.535 -21.012 1.00 37.88 89 ARG A CA 1
ATOM 656 C C . ARG A 1 89 ? 7.901 -21.620 -21.059 1.00 37.88 89 ARG A C 1
ATOM 658 O O . ARG A 1 89 ? 6.744 -21.305 -21.328 1.00 37.88 89 ARG A O 1
ATOM 665 N N . GLU A 1 90 ? 8.252 -22.870 -20.777 1.00 40.59 90 GLU A N 1
ATOM 666 C CA . GLU A 1 90 ? 7.315 -23.999 -20.759 1.00 40.59 90 GLU A CA 1
ATOM 667 C C . GLU A 1 90 ? 6.411 -23.994 -19.506 1.00 40.59 90 GLU A C 1
ATOM 669 O O . GLU A 1 90 ? 5.218 -24.285 -19.598 1.00 40.59 90 GLU A O 1
ATOM 674 N N . ALA A 1 91 ? 6.927 -23.570 -18.347 1.00 39.03 91 ALA A N 1
ATOM 675 C CA . ALA A 1 91 ? 6.139 -23.351 -17.128 1.00 39.03 91 ALA A CA 1
ATOM 676 C C . ALA A 1 91 ? 5.106 -22.218 -17.300 1.00 39.03 91 ALA A C 1
ATOM 678 O O . ALA A 1 91 ? 3.953 -22.354 -16.888 1.00 39.03 91 ALA A O 1
ATOM 679 N N . LEU A 1 92 ? 5.481 -21.145 -18.007 1.00 38.59 92 LEU A N 1
ATOM 680 C CA . LEU A 1 92 ? 4.570 -20.059 -18.391 1.00 38.59 92 LEU A CA 1
ATOM 681 C C . LEU A 1 92 ? 3.477 -20.511 -19.379 1.00 38.59 92 LEU A C 1
ATOM 683 O O . LEU A 1 92 ? 2.374 -19.968 -19.357 1.00 38.59 92 LEU A O 1
ATOM 687 N N . ARG A 1 93 ? 3.747 -21.522 -20.220 1.00 39.38 93 ARG A N 1
ATOM 688 C CA . ARG A 1 93 ? 2.738 -22.140 -21.102 1.00 39.38 93 ARG A CA 1
ATOM 689 C C . ARG A 1 93 ? 1.769 -23.056 -20.349 1.00 39.38 93 ARG A C 1
ATOM 691 O O . ARG A 1 93 ? 0.582 -23.051 -20.661 1.00 39.38 93 ARG A O 1
ATOM 698 N N . ARG A 1 94 ? 2.248 -23.832 -19.366 1.00 33.56 94 ARG A N 1
ATOM 699 C CA . ARG A 1 94 ? 1.424 -24.794 -18.601 1.00 33.56 94 ARG A CA 1
ATOM 700 C C . ARG A 1 94 ? 0.445 -24.133 -17.625 1.00 33.56 94 ARG A C 1
ATOM 702 O O . ARG A 1 94 ? -0.624 -24.687 -17.395 1.00 33.56 94 ARG A O 1
ATOM 709 N N . ASN A 1 95 ? 0.742 -22.933 -17.124 1.00 35.78 95 ASN A N 1
ATOM 710 C CA . ASN A 1 95 ? -0.107 -22.196 -16.172 1.00 35.78 95 ASN A CA 1
ATOM 711 C C . ASN A 1 95 ? -1.285 -21.430 -16.817 1.00 35.78 95 ASN A C 1
ATOM 713 O O . ASN A 1 95 ? -1.742 -20.421 -16.287 1.00 35.78 95 ASN A O 1
ATOM 717 N N . ASN A 1 96 ? -1.806 -21.908 -17.954 1.00 32.00 96 ASN A N 1
ATOM 718 C CA . ASN A 1 96 ? -2.997 -21.360 -18.616 1.00 32.00 96 ASN A CA 1
ATOM 719 C C . ASN A 1 96 ? -2.952 -19.841 -18.881 1.00 32.00 96 ASN A C 1
ATOM 721 O O . ASN A 1 96 ? -3.963 -19.140 -18.784 1.00 32.00 96 ASN A O 1
ATOM 725 N N . VAL A 1 97 ? -1.822 -19.337 -19.391 1.00 31.30 97 VAL A N 1
ATOM 726 C CA . VAL A 1 97 ? -1.903 -18.240 -20.365 1.00 31.30 97 VAL A CA 1
ATOM 727 C C . VAL A 1 97 ? -2.459 -18.857 -21.643 1.00 31.30 97 VAL A C 1
ATOM 729 O O . VAL A 1 97 ? -1.723 -19.229 -22.554 1.00 31.30 97 VAL A O 1
ATOM 732 N N . ILE A 1 98 ? -3.781 -19.028 -21.686 1.00 26.25 98 ILE A N 1
ATOM 733 C CA . ILE A 1 98 ? -4.476 -19.352 -22.924 1.00 26.25 98 ILE A CA 1
ATOM 734 C C . ILE A 1 98 ? -4.203 -18.172 -23.862 1.00 26.25 98 ILE A C 1
ATOM 736 O O . ILE A 1 98 ? -4.864 -17.133 -23.794 1.00 26.25 98 ILE A O 1
ATOM 740 N N . LEU A 1 99 ? -3.226 -18.335 -24.755 1.00 28.72 99 LEU A N 1
ATOM 741 C CA . LEU A 1 99 ? -3.267 -17.711 -26.065 1.00 28.72 99 LEU A CA 1
ATOM 742 C C . LEU A 1 99 ? -4.549 -18.235 -26.707 1.00 28.72 99 LEU A C 1
ATOM 744 O O . LEU A 1 99 ? -4.554 -19.273 -27.361 1.00 28.72 99 LEU A O 1
ATOM 748 N N . ARG A 1 100 ? -5.676 -17.550 -26.483 1.00 22.41 100 ARG A N 1
ATOM 749 C CA . ARG A 1 100 ? -6.781 -17.680 -27.422 1.00 22.41 100 ARG A CA 1
ATOM 750 C C . ARG A 1 100 ? -6.286 -16.984 -28.672 1.00 22.41 100 ARG A C 1
ATOM 752 O O . ARG A 1 100 ? -6.473 -15.779 -28.833 1.00 22.41 100 ARG A O 1
ATOM 759 N N . GLU A 1 101 ? -5.660 -17.757 -29.548 1.00 27.98 101 GLU A N 1
ATOM 760 C CA . GLU A 1 101 ? -5.812 -17.526 -30.970 1.00 27.98 101 GLU A CA 1
ATOM 761 C C . GLU A 1 101 ? -7.321 -17.473 -31.211 1.00 27.98 101 GLU A C 1
ATOM 763 O O . GLU A 1 101 ? -8.024 -18.482 -31.228 1.00 27.98 101 GLU A O 1
ATOM 768 N N . ARG A 1 102 ? -7.871 -16.261 -31.308 1.00 22.77 102 ARG A N 1
ATOM 769 C CA . ARG A 1 102 ? -9.067 -16.111 -32.118 1.00 22.77 102 ARG A CA 1
ATOM 770 C C . ARG A 1 102 ? -8.583 -16.357 -33.536 1.00 22.77 102 ARG A C 1
ATOM 772 O O . ARG A 1 102 ? -8.084 -15.440 -34.180 1.00 22.77 102 ARG A O 1
ATOM 779 N N . GLU A 1 103 ? -8.731 -17.594 -34.000 1.00 30.31 103 GLU A N 1
ATOM 780 C CA . GLU A 1 103 ? -8.925 -17.835 -35.420 1.00 30.31 103 GLU A CA 1
ATOM 781 C C . GLU A 1 103 ? -10.043 -16.891 -35.862 1.00 30.31 103 GLU A C 1
ATOM 783 O O . GLU A 1 103 ? -11.215 -17.051 -35.510 1.00 30.31 103 GLU A O 1
ATOM 788 N N . CYS A 1 104 ? -9.668 -15.840 -36.585 1.00 25.80 104 CYS A N 1
ATOM 789 C CA . CYS A 1 104 ? -10.613 -14.930 -37.206 1.00 25.80 104 CYS A CA 1
ATOM 790 C C . CYS A 1 104 ? -11.155 -15.611 -38.472 1.00 25.80 104 CYS A C 1
ATOM 792 O O . CYS A 1 104 ? -10.946 -15.163 -39.594 1.00 25.80 104 CYS A O 1
ATOM 794 N N . ALA A 1 105 ? -11.829 -16.747 -38.294 1.00 34.91 105 ALA A N 1
ATOM 795 C CA . ALA A 1 105 ? -12.579 -17.423 -39.335 1.00 34.91 105 ALA A CA 1
ATOM 796 C C . ALA A 1 105 ? -14.038 -16.962 -39.259 1.00 34.91 105 ALA A C 1
ATOM 798 O O . ALA A 1 105 ? -14.868 -17.599 -38.612 1.00 34.91 105 ALA A O 1
ATOM 799 N N . LYS A 1 106 ? -14.318 -15.819 -39.898 1.00 36.53 106 LYS A N 1
ATOM 800 C CA . LYS A 1 106 ? -15.549 -15.478 -40.643 1.00 36.53 106 LYS A CA 1
ATOM 801 C C . LYS A 1 106 ? -15.621 -13.965 -40.829 1.00 36.53 106 LYS A C 1
ATOM 803 O O . LYS A 1 106 ? -16.133 -13.250 -39.982 1.00 36.53 106 LYS A O 1
ATOM 808 N N . ASN A 1 107 ? -15.156 -13.516 -41.987 1.00 30.06 107 ASN A N 1
ATOM 809 C CA . ASN A 1 107 ? -15.918 -12.591 -42.815 1.00 30.06 107 ASN A CA 1
ATOM 810 C C . ASN A 1 107 ? -15.569 -12.901 -44.267 1.00 30.06 107 ASN A C 1
ATOM 812 O O . ASN A 1 107 ? -14.556 -12.465 -44.804 1.00 30.06 107 ASN A O 1
ATOM 816 N N . ARG A 1 108 ? -16.401 -13.753 -44.871 1.00 35.81 108 ARG A N 1
ATOM 817 C CA . ARG A 1 108 ? -16.481 -13.888 -46.318 1.00 35.81 108 ARG A CA 1
ATOM 818 C C . ARG A 1 108 ? -17.621 -12.985 -46.774 1.00 35.81 108 ARG A C 1
ATOM 820 O O . ARG A 1 108 ? -18.728 -13.124 -46.263 1.00 35.81 108 ARG A O 1
ATOM 827 N N . ALA A 1 109 ? -17.296 -12.190 -47.789 1.00 34.84 109 ALA A N 1
ATOM 828 C CA . ALA A 1 109 ? -18.146 -11.405 -48.682 1.00 34.84 109 ALA A CA 1
ATOM 829 C C . ALA A 1 109 ? -18.348 -9.919 -48.331 1.00 34.84 109 ALA A C 1
ATOM 831 O O . ALA A 1 109 ? -18.858 -9.587 -47.266 1.00 34.84 109 ALA A O 1
ATOM 832 N N . LEU A 1 110 ? -18.049 -9.101 -49.359 1.00 34.62 110 LEU A N 1
ATOM 833 C CA . LEU A 1 110 ? -18.236 -7.650 -49.525 1.00 34.62 110 LEU A CA 1
ATOM 834 C C . LEU A 1 110 ? -17.125 -6.845 -48.821 1.00 34.62 110 LEU A C 1
ATOM 836 O O . LEU A 1 110 ? -17.095 -6.796 -47.602 1.00 34.62 110 LEU A O 1
ATOM 840 N N . THR A 1 111 ? -16.115 -6.280 -49.482 1.00 31.36 111 THR A N 1
ATOM 841 C CA . THR A 1 111 ? -16.045 -5.593 -50.784 1.00 31.36 111 THR A CA 1
ATOM 842 C C . THR A 1 111 ? -14.611 -5.689 -51.330 1.00 31.36 111 THR A C 1
ATOM 844 O O . THR A 1 111 ? -13.648 -5.604 -50.571 1.00 31.36 111 THR A O 1
ATOM 847 N N . GLU A 1 112 ? -14.459 -5.867 -52.644 1.00 38.69 112 GLU A N 1
ATOM 848 C CA . GLU A 1 112 ? -13.204 -5.580 -53.350 1.00 38.69 112 GLU A CA 1
ATOM 849 C C . GLU A 1 112 ? -12.972 -4.064 -53.324 1.00 38.69 112 GLU A C 1
ATOM 851 O O . GLU A 1 112 ? -13.492 -3.337 -54.163 1.00 38.69 112 GLU A O 1
ATOM 856 N N . GLU A 1 113 ? -12.200 -3.579 -52.357 1.00 35.34 113 GLU A N 1
ATOM 857 C CA . GLU A 1 113 ? -11.606 -2.246 -52.411 1.00 35.34 113 GLU A CA 1
ATOM 858 C C . GLU A 1 113 ? -10.131 -2.348 -52.010 1.00 35.34 113 GLU A C 1
ATOM 860 O O . GLU A 1 113 ? -9.781 -2.928 -50.984 1.00 35.34 113 GLU A O 1
ATOM 865 N N . ALA A 1 114 ? -9.291 -1.870 -52.929 1.00 37.09 114 ALA A N 1
ATOM 866 C CA . ALA A 1 114 ? -7.832 -1.806 -52.956 1.00 37.09 114 ALA A CA 1
ATOM 867 C C . ALA A 1 114 ? -7.076 -2.264 -51.691 1.00 37.09 114 ALA A C 1
ATOM 869 O O . ALA A 1 114 ? -7.070 -1.596 -50.659 1.00 37.09 114 ALA A O 1
ATOM 870 N N . ALA A 1 115 ? -6.312 -3.352 -51.828 1.00 32.47 115 ALA A N 1
ATOM 871 C CA . ALA A 1 115 ? -5.283 -3.715 -50.861 1.00 32.47 115 ALA A CA 1
ATOM 872 C C . ALA A 1 115 ? -4.288 -2.543 -50.690 1.00 32.47 115 ALA A C 1
ATOM 874 O O . ALA A 1 115 ? -3.677 -2.132 -51.683 1.00 32.47 115 ALA A O 1
ATOM 875 N N . PRO A 1 116 ? -4.089 -1.999 -49.472 1.00 46.78 116 PRO A N 1
ATOM 876 C CA . PRO A 1 116 ? -3.037 -1.020 -49.247 1.00 46.78 116 PRO A CA 1
ATOM 877 C C . PRO A 1 116 ? -1.681 -1.692 -49.493 1.00 46.78 116 PRO A C 1
ATOM 879 O O . PRO A 1 116 ? -1.475 -2.855 -49.135 1.00 46.78 116 PRO A O 1
ATOM 882 N N . ALA A 1 117 ? -0.765 -0.967 -50.139 1.00 50.22 117 ALA A N 1
ATOM 883 C CA . ALA A 1 117 ? 0.595 -1.427 -50.403 1.00 50.22 117 ALA A CA 1
ATOM 884 C C . ALA A 1 117 ? 1.228 -2.018 -49.124 1.00 50.22 117 ALA A C 1
ATOM 886 O O . ALA A 1 117 ? 0.991 -1.481 -48.036 1.00 50.22 117 ALA A O 1
ATOM 887 N N . PRO A 1 118 ? 2.024 -3.105 -49.215 1.00 51.78 118 PRO A N 1
ATOM 888 C CA . PRO A 1 118 ? 2.644 -3.695 -48.037 1.00 51.78 118 PRO A CA 1
ATOM 889 C C . PRO A 1 118 ? 3.421 -2.600 -47.295 1.00 51.78 118 PRO A C 1
ATOM 891 O O . PRO A 1 118 ? 4.171 -1.860 -47.941 1.00 51.78 118 PRO A O 1
ATOM 894 N N . PRO A 1 119 ? 3.230 -2.446 -45.972 1.00 55.97 119 PRO A N 1
ATOM 895 C CA . PRO A 1 119 ? 3.859 -1.366 -45.234 1.00 55.97 119 PRO A CA 1
ATOM 896 C C . PRO A 1 119 ? 5.366 -1.442 -45.457 1.00 55.97 119 PRO A C 1
ATOM 898 O O . PRO A 1 119 ? 5.981 -2.484 -45.209 1.00 55.97 119 PRO A O 1
ATOM 901 N N . ASN A 1 120 ? 5.936 -0.344 -45.967 1.00 76.00 120 ASN A N 1
ATOM 902 C CA . ASN A 1 120 ? 7.375 -0.187 -46.135 1.00 76.00 120 ASN A CA 1
ATOM 903 C C . ASN A 1 120 ? 8.053 -0.650 -44.836 1.00 76.00 120 ASN A C 1
ATOM 905 O O . ASN A 1 120 ? 7.591 -0.290 -43.752 1.00 76.00 120 ASN A O 1
ATOM 909 N N . ARG A 1 121 ? 9.103 -1.470 -44.943 1.00 79.12 121 ARG A N 1
ATOM 910 C CA . ARG A 1 121 ? 9.846 -2.057 -43.816 1.00 79.12 121 ARG A CA 1
ATOM 911 C C . ARG A 1 121 ? 10.092 -1.037 -42.695 1.00 79.12 121 ARG A C 1
ATOM 913 O O . ARG A 1 121 ? 9.763 -1.314 -41.546 1.00 79.12 121 ARG A O 1
ATOM 920 N N . GLN A 1 122 ? 10.508 0.173 -43.070 1.00 80.44 122 GLN A N 1
ATOM 921 C CA . GLN A 1 122 ? 10.722 1.298 -42.157 1.00 80.44 122 GLN A CA 1
ATOM 922 C C . GLN A 1 122 ? 9.477 1.665 -41.330 1.00 80.44 122 GLN A C 1
ATOM 924 O O . GLN A 1 122 ? 9.562 1.949 -40.141 1.00 80.44 122 GLN A O 1
ATOM 929 N N . GLY A 1 123 ? 8.293 1.631 -41.942 1.00 81.38 123 GLY A N 1
ATOM 930 C CA . GLY A 1 123 ? 7.032 1.931 -41.273 1.00 81.38 123 GLY A CA 1
ATOM 931 C C . GLY A 1 123 ? 6.644 0.896 -40.217 1.00 81.38 123 GLY A C 1
ATOM 932 O O . GLY A 1 123 ? 6.071 1.284 -39.203 1.00 81.38 123 GLY A O 1
ATOM 933 N N . ARG A 1 124 ? 6.980 -0.385 -40.427 1.00 83.06 124 ARG A N 1
ATOM 934 C CA . ARG A 1 124 ? 6.762 -1.452 -39.431 1.00 83.06 124 ARG A CA 1
ATOM 935 C C . ARG A 1 124 ? 7.776 -1.366 -38.289 1.00 83.06 124 ARG A C 1
ATOM 937 O O . ARG A 1 124 ? 7.417 -1.605 -37.140 1.00 83.06 124 ARG A O 1
ATOM 944 N N . GLU A 1 125 ? 9.019 -1.005 -38.600 1.00 86.19 125 GLU A N 1
ATOM 945 C CA . GLU A 1 125 ? 10.073 -0.755 -37.609 1.00 86.19 125 GLU A CA 1
ATOM 946 C C . GLU A 1 125 ? 9.701 0.433 -36.706 1.00 86.19 125 GLU A C 1
ATOM 948 O O . GLU A 1 125 ? 9.714 0.306 -35.482 1.00 86.19 125 GLU A O 1
ATOM 953 N N . ASP A 1 126 ? 9.242 1.548 -37.284 1.00 85.31 126 ASP A N 1
ATOM 954 C CA . ASP A 1 126 ? 8.765 2.711 -36.525 1.00 85.31 126 ASP A CA 1
ATOM 955 C C . ASP A 1 126 ? 7.578 2.374 -35.607 1.00 85.31 126 ASP A C 1
ATOM 957 O O . ASP A 1 126 ? 7.508 2.851 -34.470 1.00 85.31 126 ASP A O 1
ATOM 961 N N . GLU A 1 127 ? 6.645 1.544 -36.080 1.00 85.50 127 GLU A N 1
ATOM 962 C CA . GLU A 1 127 ? 5.497 1.093 -35.291 1.00 85.50 127 GLU A CA 1
ATOM 963 C C . GLU A 1 127 ? 5.941 0.225 -34.101 1.00 85.50 127 GLU A C 1
ATOM 965 O O . GLU A 1 127 ? 5.515 0.449 -32.965 1.00 85.50 127 GLU A O 1
ATOM 970 N N . LEU A 1 128 ? 6.866 -0.712 -34.332 1.00 86.62 128 LEU A N 1
ATOM 971 C CA . LEU A 1 128 ? 7.452 -1.552 -33.288 1.00 86.62 128 LEU A CA 1
ATOM 972 C C . LEU A 1 128 ? 8.163 -0.715 -32.216 1.00 86.62 128 LEU A C 1
ATOM 974 O O . LEU A 1 128 ? 7.929 -0.899 -31.018 1.00 86.62 128 LEU A O 1
ATOM 978 N N . VAL A 1 129 ? 8.991 0.245 -32.635 1.00 90.00 129 VAL A N 1
ATOM 979 C CA . VAL A 1 129 ? 9.686 1.167 -31.726 1.00 90.00 129 VAL A CA 1
ATOM 980 C C . VAL A 1 129 ? 8.677 1.992 -30.918 1.00 90.00 129 VAL A C 1
ATOM 982 O O . VAL A 1 129 ? 8.845 2.165 -29.705 1.00 90.00 129 VAL A O 1
ATOM 985 N N . ALA A 1 130 ? 7.586 2.449 -31.541 1.00 81.06 130 ALA A N 1
ATOM 986 C CA . ALA A 1 130 ? 6.509 3.151 -30.848 1.00 81.06 130 ALA A CA 1
ATOM 987 C C . ALA A 1 130 ? 5.810 2.273 -29.798 1.00 81.06 130 ALA A C 1
ATOM 989 O O . ALA A 1 130 ? 5.527 2.755 -28.692 1.00 81.06 130 ALA A O 1
ATOM 990 N N . PHE A 1 131 ? 5.594 0.984 -30.081 1.00 86.81 131 PHE A N 1
ATOM 991 C CA . PHE A 1 131 ? 5.053 0.040 -29.102 1.00 86.81 131 PHE A CA 1
ATOM 992 C C . PHE A 1 131 ? 5.980 -0.143 -27.898 1.00 86.81 131 PHE A C 1
ATOM 994 O O . PHE A 1 131 ? 5.507 -0.072 -26.756 1.00 86.81 131 PHE A O 1
ATOM 1001 N N . TYR A 1 132 ? 7.288 -0.310 -28.117 1.00 89.44 132 TYR A N 1
ATOM 1002 C CA . TYR A 1 132 ? 8.267 -0.403 -27.030 1.00 89.44 132 TYR A CA 1
ATOM 1003 C C . TYR A 1 132 ? 8.324 0.882 -26.196 1.00 89.44 132 TYR A C 1
ATOM 1005 O O . TYR A 1 132 ? 8.234 0.819 -24.967 1.00 89.44 132 TYR A O 1
ATOM 1013 N N . ALA A 1 133 ? 8.353 2.053 -26.837 1.00 83.12 133 ALA A N 1
ATOM 1014 C CA . ALA A 1 133 ? 8.344 3.342 -26.145 1.00 83.12 133 ALA A CA 1
ATOM 1015 C C . ALA A 1 133 ? 7.075 3.537 -25.291 1.00 83.12 133 ALA A C 1
ATOM 1017 O O . ALA A 1 133 ? 7.132 4.005 -24.148 1.00 83.12 133 ALA A O 1
ATOM 1018 N N . ALA A 1 134 ? 5.902 3.170 -25.820 1.00 78.94 134 ALA A N 1
ATOM 1019 C CA . ALA A 1 134 ? 4.642 3.221 -25.081 1.00 78.94 134 ALA A CA 1
ATOM 1020 C C . ALA A 1 134 ? 4.631 2.241 -23.895 1.00 78.94 134 ALA A C 1
ATOM 1022 O O . ALA A 1 134 ? 4.184 2.595 -22.795 1.00 78.94 134 ALA A O 1
ATOM 1023 N N . ARG A 1 135 ? 5.158 1.024 -24.088 1.00 89.44 135 ARG A N 1
ATOM 1024 C CA . ARG A 1 135 ? 5.257 0.008 -23.036 1.00 89.44 135 ARG A CA 1
ATOM 1025 C C . ARG A 1 135 ? 6.183 0.458 -21.910 1.00 89.44 135 ARG A C 1
ATOM 1027 O O . ARG A 1 135 ? 5.759 0.427 -20.753 1.00 89.44 135 ARG A O 1
ATOM 1034 N N . LEU A 1 136 ? 7.376 0.949 -22.240 1.00 87.94 136 LEU A N 1
ATOM 1035 C CA . LEU A 1 136 ? 8.347 1.470 -21.278 1.00 87.94 136 LEU A CA 1
ATOM 1036 C C . LEU A 1 136 ? 7.749 2.618 -20.453 1.00 87.94 136 LEU A C 1
ATOM 1038 O O . LEU A 1 136 ? 7.757 2.586 -19.220 1.00 87.94 136 LEU A O 1
ATOM 1042 N N . ARG A 1 137 ? 7.097 3.588 -21.108 1.00 85.69 137 ARG A N 1
ATOM 1043 C CA . ARG A 1 137 ? 6.398 4.688 -20.422 1.00 85.69 137 ARG A CA 1
ATOM 1044 C C . ARG A 1 137 ? 5.338 4.189 -19.434 1.00 85.69 137 ARG A C 1
ATOM 1046 O O . ARG A 1 137 ? 5.210 4.744 -18.336 1.00 85.69 137 ARG A O 1
ATOM 1053 N N . ARG A 1 138 ? 4.574 3.156 -19.802 1.00 86.31 138 ARG A N 1
ATOM 1054 C CA . ARG A 1 138 ? 3.534 2.571 -18.942 1.00 86.31 138 ARG A CA 1
ATOM 1055 C C . ARG A 1 138 ? 4.141 1.883 -17.719 1.00 86.31 138 ARG A C 1
ATOM 1057 O O . ARG A 1 138 ? 3.671 2.124 -16.607 1.00 86.31 138 ARG A O 1
ATOM 1064 N N . VAL A 1 139 ? 5.206 1.104 -17.909 1.00 86.56 139 VAL A N 1
ATOM 1065 C CA . VAL A 1 139 ? 5.959 0.439 -16.830 1.00 86.56 139 VAL A CA 1
ATOM 1066 C C . VAL A 1 139 ? 6.501 1.472 -15.830 1.00 86.56 139 VAL A C 1
ATOM 1068 O O . VAL A 1 139 ? 6.236 1.391 -14.625 1.00 86.56 139 VAL A O 1
ATOM 1071 N N . LEU A 1 140 ? 7.126 2.542 -16.327 1.00 86.38 140 LEU A N 1
ATOM 1072 C CA . LEU A 1 140 ? 7.671 3.626 -15.499 1.00 86.38 140 LEU A CA 1
ATOM 1073 C C . LEU A 1 140 ? 6.598 4.427 -14.739 1.00 86.38 140 LEU A C 1
ATOM 1075 O O . LEU A 1 140 ? 6.901 5.087 -13.744 1.00 86.38 140 LEU A O 1
ATOM 1079 N N . SER A 1 141 ? 5.339 4.377 -15.175 1.00 84.44 141 SER A N 1
ATOM 1080 C CA . SER A 1 141 ? 4.222 5.102 -14.551 1.00 84.44 141 SER A CA 1
ATOM 1081 C C . SER A 1 141 ? 3.512 4.315 -13.441 1.00 84.44 141 SER A C 1
ATOM 1083 O O . SER A 1 141 ? 2.620 4.847 -12.787 1.00 84.44 141 SER A O 1
ATOM 1085 N N . ARG A 1 142 ? 3.901 3.061 -13.174 1.00 79.88 142 ARG A N 1
ATOM 1086 C CA . ARG A 1 142 ? 3.165 2.163 -12.265 1.00 79.88 142 ARG A CA 1
ATOM 1087 C C . ARG A 1 142 ? 3.027 2.704 -10.826 1.00 79.88 142 ARG A C 1
ATOM 1089 O O . ARG A 1 142 ? 3.973 3.240 -10.245 1.00 79.88 142 ARG A O 1
ATOM 1096 N N . SER A 1 143 ? 1.881 2.531 -10.187 1.00 75.00 143 SER A N 1
ATOM 1097 C CA . SER A 1 143 ? 1.710 2.811 -8.754 1.00 75.00 143 SER A CA 1
ATOM 1098 C C . SER A 1 143 ? 1.736 1.517 -7.939 1.00 75.00 143 SER A C 1
ATOM 1100 O O . SER A 1 143 ? 1.493 0.433 -8.470 1.00 75.00 143 SER A O 1
ATOM 1102 N N . GLY A 1 144 ? 2.106 1.631 -6.659 1.00 71.12 144 GLY A N 1
ATOM 1103 C CA . GLY A 1 144 ? 1.917 0.531 -5.708 1.00 71.12 144 GLY A CA 1
ATOM 1104 C C . GLY A 1 144 ? 0.431 0.317 -5.465 1.00 71.12 144 GLY A C 1
ATOM 1105 O O . GLY A 1 144 ? -0.365 1.235 -5.674 1.00 71.12 144 GLY A O 1
ATOM 1106 N N . ARG A 1 145 ? 0.059 -0.889 -5.044 1.00 72.94 145 ARG A N 1
ATOM 1107 C CA . ARG A 1 145 ? -1.308 -1.196 -4.613 1.00 72.94 145 ARG A CA 1
ATOM 1108 C C . ARG A 1 145 ? -1.264 -1.835 -3.229 1.00 72.94 145 ARG A C 1
ATOM 1110 O O . ARG A 1 145 ? -0.290 -2.496 -2.884 1.00 72.94 145 ARG A O 1
ATOM 1117 N N . LYS A 1 146 ? -2.309 -1.613 -2.441 1.00 68.44 146 LYS A N 1
ATOM 1118 C CA . LYS A 1 146 ? -2.489 -2.273 -1.146 1.00 68.44 146 LYS A CA 1
ATOM 1119 C C . LYS A 1 146 ? -3.202 -3.631 -1.330 1.00 68.44 146 LYS A C 1
ATOM 1121 O O . LYS A 1 146 ? -3.903 -3.775 -2.336 1.00 68.44 146 LYS A O 1
ATOM 1126 N N . PRO A 1 147 ? -3.074 -4.566 -0.373 1.00 70.50 147 PRO A N 1
ATOM 1127 C CA . PRO A 1 147 ? -1.971 -4.679 0.584 1.00 70.50 147 PRO A CA 1
ATOM 1128 C C . PRO A 1 147 ? -0.713 -5.239 -0.107 1.00 70.50 147 PRO A C 1
ATOM 1130 O O . PRO A 1 147 ? -0.808 -5.905 -1.135 1.00 70.50 147 PRO A O 1
ATOM 1133 N N . PHE A 1 148 ? 0.464 -4.899 0.420 1.00 74.00 148 PHE A N 1
ATOM 1134 C CA . PHE A 1 148 ? 1.769 -5.492 0.081 1.00 74.00 148 PHE A CA 1
ATOM 1135 C C . PHE A 1 148 ? 2.209 -5.528 -1.401 1.00 74.00 148 PHE A C 1
ATOM 1137 O O . PHE A 1 148 ? 3.281 -6.029 -1.704 1.00 74.00 148 PHE A O 1
ATOM 1144 N N . ARG A 1 149 ? 1.515 -4.904 -2.365 1.00 77.56 149 ARG A N 1
ATOM 1145 C CA . ARG A 1 149 ? 1.994 -4.874 -3.765 1.00 77.56 149 ARG A CA 1
ATOM 1146 C C . ARG A 1 149 ? 3.055 -3.794 -3.971 1.00 77.56 149 ARG A C 1
ATOM 1148 O O . ARG A 1 149 ? 2.767 -2.673 -4.420 1.00 77.56 149 ARG A O 1
ATOM 1155 N N . LEU A 1 150 ? 4.304 -4.157 -3.679 1.00 80.88 150 LEU A N 1
ATOM 1156 C CA . LEU A 1 150 ? 5.480 -3.306 -3.835 1.00 80.88 150 LEU A CA 1
ATOM 1157 C C . LEU A 1 150 ? 5.760 -3.013 -5.316 1.00 80.88 150 LEU A C 1
ATOM 1159 O O . LEU A 1 150 ? 6.349 -3.801 -6.053 1.00 80.88 150 LEU A O 1
ATOM 1163 N N . ALA A 1 151 ? 5.378 -1.816 -5.769 1.00 83.00 151 ALA A N 1
ATOM 1164 C CA . ALA A 1 151 ? 5.602 -1.396 -7.155 1.00 83.00 151 ALA A CA 1
ATOM 1165 C C . ALA A 1 151 ? 7.079 -1.311 -7.563 1.00 83.00 151 ALA A C 1
ATOM 1167 O O . ALA A 1 151 ? 7.340 -1.202 -8.754 1.00 83.00 151 ALA A O 1
ATOM 1168 N N . GLY A 1 152 ? 8.020 -1.303 -6.613 1.00 85.69 152 GLY A N 1
ATOM 1169 C CA . GLY A 1 152 ? 9.452 -1.373 -6.906 1.00 85.69 152 GLY A CA 1
ATOM 1170 C C . GLY A 1 152 ? 9.852 -2.734 -7.468 1.00 85.69 152 GLY A C 1
ATOM 1171 O O . GLY A 1 152 ? 10.386 -2.784 -8.569 1.00 85.69 152 GLY A O 1
ATOM 1172 N N . LEU A 1 153 ? 9.513 -3.818 -6.763 1.00 86.69 153 LEU A N 1
ATOM 1173 C CA . LEU A 1 153 ? 9.806 -5.187 -7.200 1.00 86.69 153 LEU A CA 1
ATOM 1174 C C . LEU A 1 153 ? 9.167 -5.487 -8.554 1.00 86.69 153 LEU A C 1
ATOM 1176 O O . LEU A 1 153 ? 9.821 -5.961 -9.478 1.00 86.69 153 LEU A O 1
ATOM 1180 N N . ARG A 1 154 ? 7.892 -5.113 -8.710 1.00 86.00 154 ARG A N 1
ATOM 1181 C CA . ARG A 1 154 ? 7.193 -5.324 -9.979 1.00 86.00 154 ARG A CA 1
ATOM 1182 C C . ARG A 1 154 ? 7.759 -4.479 -11.120 1.00 86.00 154 ARG A C 1
ATOM 1184 O O . ARG A 1 154 ? 7.780 -4.942 -12.250 1.00 86.00 154 ARG A O 1
ATOM 1191 N N . LEU A 1 155 ? 8.193 -3.248 -10.838 1.00 87.25 155 LEU A N 1
ATOM 1192 C CA . LEU A 1 155 ? 8.852 -2.401 -11.833 1.00 87.25 155 LEU A CA 1
ATOM 1193 C C . LEU A 1 155 ? 10.142 -3.051 -12.334 1.00 87.25 155 LEU A C 1
ATOM 1195 O O . LEU A 1 155 ? 10.345 -3.079 -13.540 1.00 87.25 155 LEU A O 1
ATOM 1199 N N . TYR A 1 156 ? 10.977 -3.559 -11.427 1.00 87.88 156 TYR A N 1
ATOM 1200 C CA . TYR A 1 156 ? 12.233 -4.217 -11.781 1.00 87.88 156 TYR A CA 1
ATOM 1201 C C . TYR A 1 156 ? 11.980 -5.442 -12.672 1.00 87.88 156 TYR A C 1
ATOM 1203 O O . TYR A 1 156 ? 12.514 -5.517 -13.773 1.00 87.88 156 TYR A O 1
ATOM 1211 N N . ALA A 1 157 ? 11.064 -6.330 -12.268 1.00 84.31 157 ALA A N 1
ATOM 1212 C CA . ALA A 1 157 ? 10.697 -7.510 -13.055 1.00 84.31 157 ALA A CA 1
ATOM 1213 C C . ALA A 1 157 ? 10.099 -7.158 -14.435 1.00 84.31 157 ALA A C 1
ATOM 1215 O O . ALA A 1 157 ? 10.470 -7.755 -15.444 1.00 84.31 157 ALA A O 1
ATOM 1216 N N . ASP A 1 158 ? 9.201 -6.164 -14.504 1.00 85.62 158 ASP A N 1
ATOM 1217 C CA . ASP A 1 158 ? 8.614 -5.707 -15.774 1.00 85.62 158 ASP A CA 1
ATOM 1218 C C . ASP A 1 158 ? 9.693 -5.110 -16.709 1.00 85.62 158 ASP A C 1
ATOM 1220 O O . ASP A 1 158 ? 9.617 -5.285 -17.925 1.00 85.62 158 ASP A O 1
ATOM 1224 N N . LEU A 1 159 ? 10.685 -4.397 -16.159 1.00 86.75 159 LEU A N 1
ATOM 1225 C CA . LEU A 1 159 ? 11.812 -3.844 -16.918 1.00 86.75 159 LEU A CA 1
ATOM 1226 C C . LEU A 1 159 ? 12.760 -4.943 -17.408 1.00 86.75 159 LEU A C 1
ATOM 1228 O O . LEU A 1 159 ? 13.156 -4.901 -18.567 1.00 86.75 159 LEU A O 1
ATOM 1232 N N . LEU A 1 160 ? 13.060 -5.946 -16.582 1.00 86.81 160 LEU A N 1
ATOM 1233 C CA . LEU A 1 160 ? 13.877 -7.095 -16.977 1.00 86.81 160 LEU A CA 1
ATOM 1234 C C . LEU A 1 160 ? 13.223 -7.875 -18.128 1.00 86.81 160 LEU A C 1
ATOM 1236 O O . LEU A 1 160 ? 13.863 -8.147 -19.139 1.00 86.81 160 LEU A O 1
ATOM 1240 N N . ALA A 1 161 ? 11.918 -8.147 -18.035 1.00 82.56 161 ALA A N 1
ATOM 1241 C CA . ALA A 1 161 ? 11.171 -8.790 -19.117 1.00 82.56 161 ALA A CA 1
ATOM 1242 C C . ALA A 1 161 ? 11.178 -7.953 -20.411 1.00 82.56 161 ALA A C 1
ATOM 1244 O O . ALA A 1 161 ? 11.272 -8.498 -21.515 1.00 82.56 161 ALA A O 1
ATOM 1245 N N . LEU A 1 162 ? 11.090 -6.623 -20.283 1.00 85.75 162 LEU A N 1
ATOM 1246 C CA . LEU A 1 162 ? 11.164 -5.709 -21.419 1.00 85.75 162 LEU A CA 1
ATOM 1247 C C . LEU A 1 162 ? 12.561 -5.702 -22.054 1.00 85.75 162 LEU A C 1
ATOM 1249 O O . LEU A 1 162 ? 12.646 -5.727 -23.278 1.00 85.75 162 LEU A O 1
ATOM 1253 N N . LEU A 1 163 ? 13.624 -5.728 -21.244 1.00 87.88 163 LEU A N 1
ATOM 1254 C CA . LEU A 1 163 ? 15.008 -5.843 -21.704 1.00 87.88 163 LEU A CA 1
ATOM 1255 C C . LEU A 1 163 ? 15.220 -7.135 -22.496 1.00 87.88 163 LEU A C 1
ATOM 1257 O O . LEU A 1 163 ? 15.655 -7.063 -23.640 1.00 87.88 163 LEU A O 1
ATOM 1261 N N . CYS A 1 164 ? 14.816 -8.292 -21.962 1.00 80.25 164 CYS A N 1
ATOM 1262 C CA . CYS A 1 164 ? 14.938 -9.564 -22.683 1.00 80.25 164 CYS A CA 1
ATOM 1263 C C . CYS A 1 164 ? 14.201 -9.540 -24.034 1.00 80.25 164 CYS A C 1
ATOM 1265 O O . CYS A 1 164 ? 14.676 -10.086 -25.026 1.00 80.25 164 CYS A O 1
ATOM 1267 N N . SER A 1 165 ? 13.025 -8.904 -24.093 1.00 88.81 165 SER A N 1
ATOM 1268 C CA . SER A 1 165 ? 12.270 -8.755 -25.342 1.00 88.81 165 SER A CA 1
ATOM 1269 C C . SER A 1 165 ? 12.950 -7.807 -26.339 1.00 88.81 165 SER A C 1
ATOM 1271 O O . SER A 1 165 ? 12.925 -8.073 -27.544 1.00 88.81 165 SER A O 1
ATOM 1273 N N . LEU A 1 166 ? 13.556 -6.721 -25.851 1.00 84.31 166 LEU A N 1
ATOM 1274 C CA . LEU A 1 166 ? 14.338 -5.792 -26.666 1.00 84.31 166 LEU A CA 1
ATOM 1275 C C . LEU A 1 166 ? 15.589 -6.469 -27.224 1.00 84.31 166 LEU A C 1
ATOM 1277 O O . LEU A 1 166 ? 15.838 -6.345 -28.413 1.00 84.31 166 LEU A O 1
ATOM 1281 N N . GLU A 1 167 ? 16.309 -7.252 -26.421 1.00 85.12 167 GLU A N 1
ATOM 1282 C CA . GLU A 1 167 ? 17.510 -7.973 -26.859 1.00 85.12 167 GLU A CA 1
ATOM 1283 C C . GLU A 1 167 ? 17.202 -8.984 -27.968 1.00 85.12 167 GLU A C 1
ATOM 1285 O O . GLU A 1 167 ? 17.913 -9.029 -28.969 1.00 85.12 167 GLU A O 1
ATOM 1290 N N . VAL A 1 168 ? 16.091 -9.725 -27.862 1.00 81.50 168 VAL A N 1
ATOM 1291 C CA . VAL A 1 168 ? 15.614 -10.584 -28.960 1.00 81.50 168 VAL A CA 1
ATOM 1292 C C . VAL A 1 168 ? 15.295 -9.751 -30.203 1.00 81.50 168 VAL A C 1
ATOM 1294 O O . VAL A 1 168 ? 15.706 -10.108 -31.305 1.00 81.50 168 VAL A O 1
ATOM 1297 N N . SER A 1 169 ? 14.607 -8.619 -30.047 1.00 83.56 169 SER A N 1
ATOM 1298 C CA . SER A 1 169 ? 14.255 -7.749 -31.177 1.00 83.56 169 SER A CA 1
ATOM 1299 C C . SER A 1 169 ? 15.486 -7.144 -31.858 1.00 83.56 169 SER A C 1
ATOM 1301 O O . SER A 1 169 ? 15.524 -7.070 -33.084 1.00 83.56 169 SER A O 1
ATOM 1303 N N . SER A 1 170 ? 16.521 -6.794 -31.093 1.00 84.62 170 SER A N 1
ATOM 1304 C CA . SER A 1 170 ? 17.799 -6.291 -31.604 1.00 84.62 170 SER A CA 1
ATOM 1305 C C . SER A 1 170 ? 18.556 -7.325 -32.443 1.00 84.62 170 SER A C 1
ATOM 1307 O O . SER A 1 170 ? 19.297 -6.933 -33.337 1.00 84.62 170 SER A O 1
ATOM 1309 N N . THR A 1 171 ? 18.339 -8.634 -32.244 1.00 85.06 171 THR A N 1
ATOM 1310 C CA . THR A 1 171 ? 18.917 -9.655 -33.147 1.00 85.06 171 THR A CA 1
ATOM 1311 C C . THR A 1 171 ? 18.315 -9.615 -34.552 1.00 85.06 171 THR A C 1
ATOM 1313 O O . THR A 1 171 ? 18.981 -9.964 -35.524 1.00 85.06 171 THR A O 1
ATOM 1316 N N . HIS A 1 172 ? 17.062 -9.170 -34.671 1.00 86.81 172 HIS A N 1
ATOM 1317 C CA . HIS A 1 172 ? 16.360 -9.039 -35.947 1.00 86.81 172 HIS A CA 1
ATOM 1318 C C . HIS A 1 172 ? 16.524 -7.646 -36.569 1.00 86.81 172 HIS A C 1
ATOM 1320 O O . HIS A 1 172 ? 16.421 -7.507 -37.787 1.00 86.81 172 HIS A O 1
ATOM 1326 N N . LEU A 1 173 ? 16.773 -6.627 -35.741 1.00 86.88 173 LEU A N 1
ATOM 1327 C CA . LEU A 1 173 ? 16.909 -5.220 -36.124 1.00 86.88 173 LEU A CA 1
ATOM 1328 C C . LEU A 1 173 ? 18.185 -4.610 -35.505 1.00 86.88 173 LEU A C 1
ATOM 1330 O O . LEU A 1 173 ? 18.084 -3.757 -34.620 1.00 86.88 173 LEU A O 1
ATOM 1334 N N . PRO A 1 174 ? 19.388 -5.042 -35.934 1.00 82.25 174 PRO A N 1
ATOM 1335 C CA . PRO A 1 174 ? 20.649 -4.610 -35.323 1.00 82.25 174 PRO A CA 1
ATOM 1336 C C . PRO A 1 174 ? 20.964 -3.128 -35.568 1.00 82.25 174 PRO A C 1
ATOM 1338 O O . PRO A 1 174 ? 21.622 -2.495 -34.747 1.00 82.25 174 PRO A O 1
ATOM 1341 N N . ASP A 1 175 ? 20.453 -2.565 -36.665 1.00 86.31 175 ASP A N 1
ATOM 1342 C CA . ASP A 1 175 ? 20.722 -1.187 -37.088 1.00 86.31 175 ASP A CA 1
ATOM 1343 C C . ASP A 1 175 ? 19.711 -0.168 -36.529 1.00 86.31 175 ASP A C 1
ATOM 1345 O O . ASP A 1 175 ? 19.704 0.983 -36.961 1.00 86.31 175 ASP A O 1
ATOM 1349 N N . GLU A 1 176 ? 18.835 -0.559 -35.592 1.00 90.12 176 GLU A N 1
ATOM 1350 C CA . GLU A 1 176 ? 17.814 0.329 -35.025 1.00 90.12 176 GLU A CA 1
ATOM 1351 C C . GLU A 1 176 ? 18.284 0.967 -33.696 1.00 90.12 176 GLU A C 1
ATOM 1353 O O . GLU A 1 176 ? 18.108 0.383 -32.618 1.00 90.12 176 GLU A O 1
ATOM 1358 N N . PRO A 1 177 ? 18.842 2.197 -33.720 1.00 90.06 177 PRO A N 1
ATOM 1359 C CA . PRO A 1 177 ? 19.464 2.813 -32.548 1.00 90.06 177 PRO A CA 1
ATOM 1360 C C . PRO A 1 177 ? 18.468 3.127 -31.427 1.00 90.06 177 PRO A C 1
ATOM 1362 O O . PRO A 1 177 ? 18.865 3.228 -30.265 1.00 90.06 177 PRO A O 1
ATOM 1365 N N . ARG A 1 178 ? 17.170 3.278 -31.731 1.00 92.44 178 ARG A N 1
ATOM 1366 C CA . ARG A 1 178 ? 16.150 3.584 -30.714 1.00 92.44 178 ARG A CA 1
ATOM 1367 C C . ARG A 1 178 ? 15.890 2.382 -29.805 1.00 92.44 178 ARG A C 1
ATOM 1369 O O . ARG A 1 178 ? 15.718 2.570 -28.602 1.00 92.44 178 ARG A O 1
ATOM 1376 N N . LEU A 1 179 ? 15.892 1.163 -30.354 1.00 89.81 179 LEU A N 1
ATOM 1377 C CA . LEU A 1 179 ? 15.748 -0.064 -29.562 1.00 89.81 179 LEU A CA 1
ATOM 1378 C C . LEU A 1 179 ? 16.978 -0.294 -28.682 1.00 89.81 179 LEU A C 1
ATOM 1380 O O . LEU A 1 179 ? 16.816 -0.581 -27.497 1.00 89.81 179 LEU A O 1
ATOM 1384 N N . THR A 1 180 ? 18.178 -0.079 -29.227 1.00 91.00 180 THR A N 1
ATOM 1385 C CA . THR A 1 180 ? 19.438 -0.145 -28.471 1.00 91.00 180 THR A CA 1
ATOM 1386 C C . THR A 1 180 ? 19.454 0.873 -27.333 1.00 91.00 180 THR A C 1
ATOM 1388 O O . THR A 1 180 ? 19.697 0.503 -26.192 1.00 91.00 180 THR A O 1
ATOM 1391 N N . CYS A 1 181 ? 19.049 2.121 -27.594 1.00 92.88 181 CYS A N 1
ATOM 1392 C CA . CYS A 1 181 ? 18.909 3.153 -26.563 1.00 92.88 181 CYS A CA 1
ATOM 1393 C C . CYS A 1 181 ? 17.966 2.728 -25.422 1.00 92.88 181 CYS A C 1
ATOM 1395 O O . CYS A 1 181 ? 18.275 2.950 -24.252 1.00 92.88 181 CYS A O 1
ATOM 1397 N N . PHE A 1 182 ? 16.822 2.103 -25.730 1.00 92.62 182 PHE A N 1
ATOM 1398 C CA . PHE A 1 182 ? 15.924 1.587 -24.692 1.00 92.62 182 PHE A CA 1
ATOM 1399 C C . PHE A 1 182 ? 16.533 0.410 -23.927 1.00 92.62 182 PHE A C 1
ATOM 1401 O O . PHE A 1 182 ? 16.381 0.352 -22.709 1.00 92.62 182 PHE A O 1
ATOM 1408 N N . ALA A 1 183 ? 17.196 -0.517 -24.619 1.00 90.44 183 ALA A N 1
ATOM 1409 C CA . ALA A 1 183 ? 17.823 -1.679 -24.001 1.00 90.44 183 ALA A CA 1
ATOM 1410 C C . ALA A 1 183 ? 18.958 -1.263 -23.057 1.00 90.44 183 ALA A C 1
ATOM 1412 O O . ALA A 1 183 ? 18.969 -1.691 -21.907 1.00 90.44 183 ALA A O 1
ATOM 1413 N N . ASP A 1 184 ? 19.850 -0.379 -23.503 1.00 90.62 184 ASP A N 1
ATOM 1414 C CA . ASP A 1 184 ? 20.980 0.112 -22.713 1.00 90.62 184 ASP A CA 1
ATOM 1415 C C . ASP A 1 184 ? 20.496 0.859 -21.469 1.00 90.62 184 ASP A C 1
ATOM 1417 O O . ASP A 1 184 ? 20.888 0.507 -20.360 1.00 90.62 184 ASP A O 1
ATOM 1421 N N . ALA A 1 185 ? 19.528 1.770 -21.625 1.00 92.94 185 ALA A N 1
ATOM 1422 C CA . ALA A 1 185 ? 18.968 2.515 -20.499 1.00 92.94 185 ALA A CA 1
ATOM 1423 C C . ALA A 1 185 ? 18.313 1.615 -19.437 1.00 92.94 185 ALA A C 1
ATOM 1425 O O . ALA A 1 185 ? 18.352 1.885 -18.235 1.00 92.94 185 ALA A O 1
ATOM 1426 N N . ILE A 1 186 ? 17.654 0.537 -19.873 1.00 90.88 186 ILE A N 1
ATOM 1427 C CA . ILE A 1 186 ? 17.080 -0.439 -18.946 1.00 90.88 186 ILE A CA 1
ATOM 1428 C C . ILE A 1 186 ? 18.191 -1.274 -18.308 1.00 90.88 186 ILE A C 1
ATOM 1430 O O . ILE A 1 186 ? 18.141 -1.495 -17.102 1.00 90.88 186 ILE A O 1
ATOM 1434 N N . ARG A 1 187 ? 19.178 -1.732 -19.081 1.00 91.69 187 ARG A N 1
ATOM 1435 C CA . ARG A 1 187 ? 20.275 -2.577 -18.599 1.00 91.69 187 ARG A CA 1
ATOM 1436 C C . ARG A 1 187 ? 21.113 -1.865 -17.544 1.00 91.69 187 ARG A C 1
ATOM 1438 O O . ARG A 1 187 ? 21.317 -2.428 -16.471 1.00 91.69 187 ARG A O 1
ATOM 1445 N N . ASP A 1 188 ? 21.544 -0.639 -17.824 1.0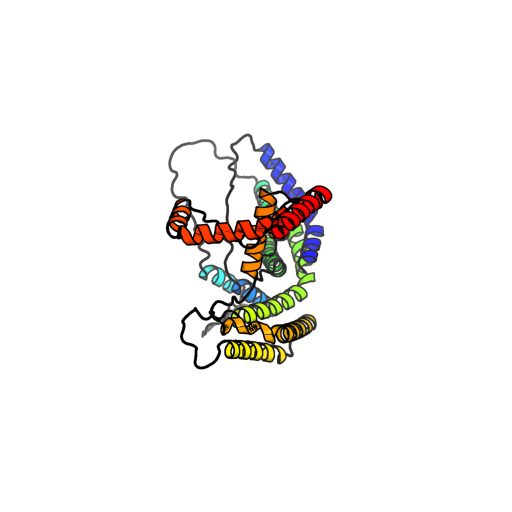0 88.38 188 ASP A N 1
ATOM 1446 C CA . ASP A 1 188 ? 22.324 0.166 -16.884 1.00 88.38 188 ASP A CA 1
ATOM 1447 C C . ASP A 1 188 ? 21.512 0.458 -15.620 1.00 88.38 188 ASP A C 1
ATOM 1449 O O . ASP A 1 188 ? 21.977 0.201 -14.509 1.00 88.38 188 ASP A O 1
ATOM 1453 N N . GLY A 1 189 ? 20.242 0.845 -15.782 1.00 89.88 189 GLY A N 1
ATOM 1454 C CA . GLY A 1 189 ? 19.329 1.013 -14.658 1.00 89.88 189 GLY A CA 1
ATOM 1455 C C . GLY A 1 189 ? 19.147 -0.260 -13.821 1.00 89.88 189 GLY A C 1
ATOM 1456 O O . GLY A 1 189 ? 19.150 -0.185 -12.601 1.00 89.88 189 GLY A O 1
ATOM 1457 N N . LEU A 1 190 ? 18.976 -1.438 -14.424 1.00 87.94 190 LEU A N 1
ATOM 1458 C CA . LEU A 1 190 ? 18.779 -2.686 -13.674 1.00 87.94 190 LEU A CA 1
ATOM 1459 C C . LEU A 1 190 ? 20.046 -3.139 -12.944 1.00 87.94 190 LEU A C 1
ATOM 1461 O O . LEU A 1 190 ? 19.928 -3.638 -11.823 1.00 87.94 190 LEU A O 1
ATOM 1465 N N . ARG A 1 191 ? 21.225 -2.939 -13.547 1.00 88.19 191 ARG A N 1
ATOM 1466 C CA . ARG A 1 191 ? 22.522 -3.301 -12.958 1.00 88.19 191 ARG A CA 1
ATOM 1467 C C . ARG A 1 191 ? 22.759 -2.571 -11.638 1.00 88.19 191 ARG A C 1
ATOM 1469 O O . ARG A 1 191 ? 23.124 -3.195 -10.649 1.00 88.19 191 ARG A O 1
ATOM 1476 N N . ASP A 1 192 ? 22.488 -1.269 -11.599 1.00 88.81 192 ASP A N 1
ATOM 1477 C CA . ASP A 1 192 ? 22.739 -0.447 -10.408 1.00 88.81 192 ASP A CA 1
ATOM 1478 C C . ASP A 1 192 ? 21.824 -0.802 -9.220 1.00 88.81 192 ASP A C 1
ATOM 1480 O O . ASP A 1 192 ? 22.136 -0.483 -8.073 1.00 88.81 192 ASP A O 1
ATOM 1484 N N . PHE A 1 193 ? 20.692 -1.467 -9.478 1.00 88.25 193 PHE A N 1
ATOM 1485 C CA . PHE A 1 193 ? 19.696 -1.827 -8.463 1.00 88.25 193 PHE A CA 1
ATOM 1486 C C . PHE A 1 193 ? 19.530 -3.340 -8.269 1.00 88.25 193 PHE A C 1
ATOM 1488 O O . PHE A 1 193 ? 18.578 -3.752 -7.612 1.00 88.25 193 PHE A O 1
ATOM 1495 N N . GLU A 1 194 ? 20.413 -4.175 -8.818 1.00 84.88 194 GLU A N 1
ATOM 1496 C CA . GLU A 1 194 ? 20.312 -5.637 -8.715 1.00 84.88 194 GLU A CA 1
ATOM 1497 C C . GLU A 1 194 ? 20.411 -6.123 -7.263 1.00 84.88 194 GLU A C 1
ATOM 1499 O O . GLU A 1 194 ? 19.524 -6.834 -6.789 1.00 84.88 194 GLU A O 1
ATOM 1504 N N . ALA A 1 195 ? 21.428 -5.664 -6.527 1.00 84.81 195 ALA A N 1
ATOM 1505 C CA . ALA A 1 195 ? 21.590 -5.994 -5.110 1.00 84.81 195 ALA A CA 1
ATOM 1506 C C . ALA A 1 195 ? 20.386 -5.515 -4.284 1.00 84.81 195 ALA A C 1
ATOM 1508 O O . ALA A 1 195 ? 19.824 -6.275 -3.498 1.00 84.81 195 ALA A O 1
ATOM 1509 N N . ASP A 1 196 ? 19.941 -4.277 -4.533 1.00 87.00 196 ASP A N 1
ATOM 1510 C CA . ASP A 1 196 ? 18.7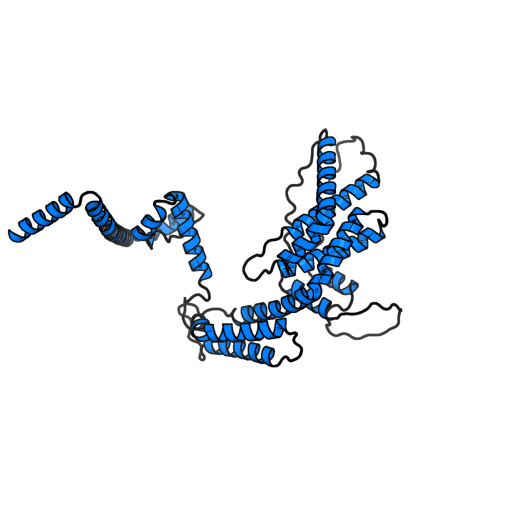45 -3.689 -3.924 1.00 87.00 196 ASP A CA 1
ATOM 1511 C C . ASP A 1 196 ? 17.496 -4.543 -4.171 1.00 87.00 196 ASP A C 1
ATOM 1513 O O . ASP A 1 196 ? 16.691 -4.777 -3.272 1.00 87.00 196 ASP A O 1
ATOM 1517 N N . TYR A 1 197 ? 17.313 -5.003 -5.406 1.00 87.56 197 TYR A N 1
ATOM 1518 C CA . TYR A 1 197 ? 16.186 -5.839 -5.778 1.00 87.56 197 TYR A CA 1
ATOM 1519 C C . TYR A 1 197 ? 16.222 -7.186 -5.059 1.00 87.56 197 TYR A C 1
ATOM 1521 O O . TYR A 1 197 ? 15.188 -7.593 -4.532 1.00 87.56 197 TYR A O 1
ATOM 1529 N N . ALA A 1 198 ? 17.381 -7.848 -5.019 1.00 85.69 198 ALA A N 1
ATOM 1530 C CA . ALA A 1 198 ? 17.534 -9.172 -4.426 1.00 85.69 198 ALA A CA 1
ATOM 1531 C C . ALA A 1 198 ? 17.148 -9.173 -2.942 1.00 85.69 198 ALA A C 1
ATOM 1533 O O . ALA A 1 198 ? 16.253 -9.918 -2.536 1.00 85.69 198 ALA A O 1
ATOM 1534 N N . TRP A 1 199 ? 17.738 -8.273 -2.152 1.00 88.25 199 TRP A N 1
ATOM 1535 C CA . TRP A 1 199 ? 17.467 -8.225 -0.718 1.00 88.25 199 TRP A CA 1
ATOM 1536 C C . TRP A 1 199 ? 16.031 -7.755 -0.427 1.00 88.25 199 TRP A C 1
ATOM 1538 O O . TRP A 1 199 ? 15.371 -8.291 0.462 1.00 88.25 199 TRP A O 1
ATOM 1548 N N . ILE A 1 200 ? 15.475 -6.808 -1.204 1.00 89.19 200 ILE A N 1
ATOM 1549 C CA . ILE A 1 200 ? 14.069 -6.388 -1.036 1.00 89.19 200 ILE A CA 1
ATOM 1550 C C . ILE A 1 200 ? 13.117 -7.531 -1.401 1.00 89.19 200 ILE A C 1
ATOM 1552 O O . ILE A 1 200 ? 12.084 -7.684 -0.750 1.00 89.19 200 ILE A O 1
ATOM 1556 N N . ALA A 1 201 ? 13.415 -8.304 -2.448 1.00 87.25 201 ALA A N 1
ATOM 1557 C CA . ALA A 1 201 ? 12.588 -9.431 -2.865 1.00 87.25 201 ALA A CA 1
ATOM 1558 C C . ALA A 1 201 ? 12.563 -10.516 -1.787 1.00 87.25 201 ALA A C 1
ATOM 1560 O O . ALA A 1 201 ? 11.493 -11.029 -1.473 1.00 87.25 201 ALA A O 1
ATOM 1561 N N . GLU A 1 202 ? 13.711 -10.799 -1.176 1.00 89.25 202 GLU A N 1
ATOM 1562 C CA . GLU A 1 202 ? 13.820 -11.741 -0.068 1.00 89.25 202 GLU A CA 1
ATOM 1563 C C . GLU A 1 202 ? 13.127 -11.233 1.203 1.00 89.25 202 GLU A C 1
ATOM 1565 O O . GLU A 1 202 ? 12.285 -11.922 1.765 1.00 89.25 202 GLU A O 1
ATOM 1570 N N . GLY A 1 203 ? 13.365 -9.989 1.624 1.00 90.69 203 GLY A N 1
ATOM 1571 C CA . GLY A 1 203 ? 12.636 -9.421 2.763 1.00 90.69 203 GLY A CA 1
ATOM 1572 C C . GLY A 1 203 ? 11.120 -9.376 2.521 1.00 90.69 203 GLY A C 1
ATOM 1573 O O . GLY A 1 203 ? 10.320 -9.533 3.443 1.00 90.69 203 GLY A O 1
ATOM 1574 N N . TYR A 1 204 ? 10.699 -9.206 1.266 1.00 89.88 204 TYR A N 1
ATOM 1575 C CA . TYR A 1 204 ? 9.293 -9.254 0.889 1.00 89.88 204 TYR A CA 1
ATOM 1576 C C . TYR A 1 204 ? 8.674 -10.644 1.071 1.00 89.88 204 TYR A C 1
ATOM 1578 O O . TYR A 1 204 ? 7.522 -10.709 1.502 1.00 89.88 204 TYR A O 1
ATOM 1586 N N . THR A 1 205 ? 9.401 -11.738 0.809 1.00 89.81 205 THR A N 1
ATOM 1587 C CA . THR A 1 205 ? 8.871 -13.082 1.095 1.00 89.81 205 THR A CA 1
ATOM 1588 C C . THR A 1 205 ? 8.628 -13.263 2.588 1.00 89.81 205 THR A C 1
ATOM 1590 O O . THR A 1 205 ? 7.590 -13.802 2.954 1.00 89.81 205 THR A O 1
ATOM 1593 N N . TRP A 1 206 ? 9.474 -12.691 3.453 1.00 94.25 206 TRP A N 1
ATOM 1594 C CA . TRP A 1 206 ? 9.257 -12.759 4.902 1.00 94.25 206 TRP A CA 1
ATOM 1595 C C . TRP A 1 206 ? 7.970 -12.067 5.343 1.00 94.25 206 TRP A C 1
ATOM 1597 O O . TRP A 1 206 ? 7.242 -12.570 6.195 1.00 94.25 206 TRP A O 1
ATOM 1607 N N . VAL A 1 207 ? 7.660 -10.916 4.743 1.00 92.88 207 VAL A N 1
ATOM 1608 C CA . VAL A 1 207 ? 6.406 -10.199 5.013 1.00 92.88 207 VAL A CA 1
ATOM 1609 C C . VAL A 1 207 ? 5.195 -11.019 4.571 1.00 92.88 207 VAL A C 1
ATOM 1611 O O . VAL A 1 207 ? 4.190 -11.033 5.278 1.00 92.88 207 VAL A O 1
ATOM 1614 N N . VAL A 1 208 ? 5.279 -11.688 3.418 1.00 89.69 208 VAL A N 1
ATOM 1615 C CA . VAL A 1 208 ? 4.199 -12.542 2.899 1.00 89.69 208 VAL A CA 1
ATOM 1616 C C . VAL A 1 208 ? 4.001 -13.763 3.794 1.00 89.69 208 VAL A C 1
ATOM 1618 O O . VAL A 1 208 ? 2.881 -13.996 4.232 1.00 89.69 208 VAL A O 1
ATOM 1621 N N . ASP A 1 209 ? 5.075 -14.463 4.160 1.00 92.19 209 ASP A N 1
ATOM 1622 C CA . ASP A 1 209 ? 5.006 -15.620 5.056 1.00 92.19 209 ASP A CA 1
ATOM 1623 C C . ASP A 1 209 ? 4.361 -15.252 6.404 1.00 92.19 209 ASP A C 1
ATOM 1625 O O . ASP A 1 209 ? 3.535 -15.992 6.935 1.00 92.19 209 ASP A O 1
ATOM 1629 N N . ILE A 1 210 ? 4.704 -14.086 6.962 1.00 93.56 210 ILE A N 1
ATOM 1630 C CA . ILE A 1 210 ? 4.105 -13.587 8.208 1.00 93.56 210 ILE A CA 1
ATOM 1631 C C . ILE A 1 210 ? 2.634 -13.239 8.014 1.00 93.56 210 ILE A C 1
ATOM 1633 O O . ILE A 1 210 ? 1.820 -13.552 8.882 1.00 9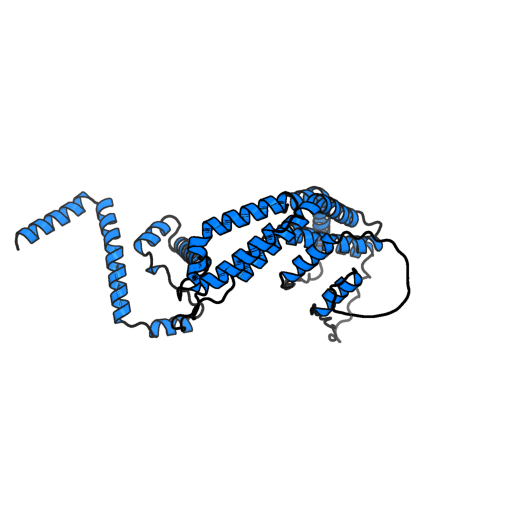3.56 210 ILE A O 1
ATOM 1637 N N . ALA A 1 211 ? 2.277 -12.609 6.893 1.00 91.94 211 ALA A N 1
ATOM 1638 C CA . ALA A 1 211 ? 0.883 -12.333 6.574 1.00 91.94 211 ALA A CA 1
ATOM 1639 C C . ALA A 1 211 ? 0.068 -13.633 6.505 1.00 91.94 211 ALA A C 1
ATOM 1641 O O . ALA A 1 211 ? -1.003 -13.684 7.099 1.00 91.94 211 ALA A O 1
ATOM 1642 N N . ASP A 1 212 ? 0.610 -14.685 5.890 1.00 92.00 212 ASP A N 1
ATOM 1643 C CA . ASP A 1 212 ? -0.029 -16.002 5.793 1.00 92.00 212 ASP A CA 1
ATOM 1644 C C . ASP A 1 212 ? -0.119 -16.709 7.157 1.00 92.00 212 ASP A C 1
ATOM 1646 O O . ASP A 1 212 ? -1.103 -17.387 7.451 1.00 92.00 212 ASP A O 1
ATOM 1650 N N . ILE A 1 213 ? 0.884 -16.547 8.030 1.00 93.50 213 ILE A N 1
ATOM 1651 C CA . ILE A 1 213 ? 0.831 -17.047 9.416 1.00 93.50 213 ILE A CA 1
ATOM 1652 C C . ILE A 1 213 ? -0.292 -16.365 10.201 1.00 93.50 213 ILE A C 1
ATOM 1654 O O . ILE A 1 213 ? -0.969 -17.024 10.989 1.00 93.50 213 ILE A O 1
ATOM 1658 N N . LEU A 1 214 ? -0.473 -15.061 9.994 1.00 91.69 214 LEU A N 1
ATOM 1659 C CA . LEU A 1 214 ? -1.536 -14.276 10.613 1.00 91.69 214 LEU A CA 1
ATOM 1660 C C . LEU A 1 214 ? -2.886 -14.468 9.904 1.00 91.69 214 LEU A C 1
ATOM 1662 O O . LEU A 1 214 ? -3.915 -14.073 10.445 1.00 91.69 214 LEU A O 1
ATOM 1666 N N . ASP A 1 215 ? -2.928 -15.081 8.719 1.00 90.75 215 ASP A N 1
ATOM 1667 C CA . ASP A 1 215 ? -4.166 -15.291 7.970 1.00 90.75 215 ASP A CA 1
ATOM 1668 C C . ASP A 1 215 ? -4.937 -16.542 8.393 1.00 90.75 215 ASP A C 1
ATOM 1670 O O . ASP A 1 215 ? -5.248 -17.430 7.603 1.00 90.75 215 ASP A O 1
ATOM 1674 N N . VAL A 1 216 ? -5.256 -16.610 9.685 1.00 89.88 216 VAL A N 1
ATOM 1675 C CA . VAL A 1 216 ? -6.066 -17.687 10.260 1.00 89.88 216 VAL A CA 1
ATOM 1676 C C . VAL A 1 216 ? -7.530 -17.248 10.379 1.00 89.88 216 VAL A C 1
ATOM 1678 O O . VAL A 1 216 ? -7.774 -16.122 10.832 1.00 89.88 216 VAL A O 1
ATOM 1681 N N . PRO A 1 217 ? -8.509 -18.099 10.000 1.00 88.69 217 PRO A N 1
ATOM 1682 C CA . PRO A 1 217 ? -9.930 -17.805 10.174 1.00 88.69 217 PRO A CA 1
ATOM 1683 C C . PRO A 1 217 ? -10.253 -17.381 11.609 1.00 88.69 217 PRO A C 1
ATOM 1685 O O . PRO A 1 217 ? -9.822 -18.027 12.565 1.00 88.69 217 PRO A O 1
ATOM 1688 N N . LEU A 1 218 ? -10.987 -16.276 11.746 1.00 89.12 218 LEU A N 1
ATOM 1689 C CA . LEU A 1 218 ? -11.393 -15.746 13.046 1.00 89.12 218 LEU A CA 1
ATOM 1690 C C . LEU A 1 218 ? -12.598 -16.529 13.590 1.00 89.12 218 LEU A C 1
ATOM 1692 O O . LEU A 1 218 ? -13.397 -17.031 12.796 1.00 89.12 218 LEU A O 1
ATOM 1696 N N . PRO A 1 219 ? -12.751 -16.631 14.921 1.00 86.56 219 PRO A N 1
ATOM 1697 C CA . PRO A 1 219 ? -13.887 -17.317 15.519 1.00 86.56 219 PRO A CA 1
ATOM 1698 C C . PRO A 1 219 ? -15.205 -16.609 15.184 1.00 86.56 219 PRO A C 1
ATOM 1700 O O . PRO A 1 219 ? -15.339 -15.390 15.340 1.00 86.56 219 PRO A O 1
ATOM 1703 N N . GLU A 1 220 ? -16.197 -17.389 14.759 1.00 84.62 220 GLU A N 1
ATOM 1704 C CA . GLU A 1 220 ? -17.553 -16.891 14.547 1.00 84.62 220 GLU A CA 1
ATOM 1705 C C . GLU A 1 220 ? -18.317 -16.773 15.877 1.00 84.62 220 GLU A C 1
ATOM 1707 O O . GLU A 1 220 ? -18.093 -17.563 16.804 1.00 84.62 220 GLU A O 1
ATOM 1712 N N . PRO A 1 221 ? -19.247 -15.808 16.002 1.00 80.06 221 PRO A N 1
ATOM 1713 C CA . PRO A 1 221 ? -20.118 -15.718 17.166 1.00 80.06 221 PRO A CA 1
ATOM 1714 C C . PRO A 1 221 ? -20.912 -17.017 17.374 1.00 80.06 221 PRO A C 1
ATOM 1716 O O . PRO A 1 221 ? -21.651 -17.448 16.494 1.00 80.06 221 PRO A O 1
ATOM 1719 N N . GLY A 1 222 ? -20.783 -17.626 18.555 1.00 76.19 222 GLY A N 1
ATOM 1720 C CA . GLY A 1 222 ? -21.489 -18.864 18.910 1.00 76.19 222 GLY A CA 1
ATOM 1721 C C . GLY A 1 222 ? -20.763 -20.163 18.542 1.00 76.19 222 GLY A C 1
ATOM 1722 O O . GLY A 1 222 ? -21.292 -21.233 18.831 1.00 76.19 222 GLY A O 1
ATOM 1723 N N . ALA A 1 223 ? -19.564 -20.093 17.955 1.00 76.19 223 ALA A N 1
ATOM 1724 C CA . ALA A 1 223 ? -18.711 -21.266 17.782 1.00 76.19 223 ALA A CA 1
ATOM 1725 C C . ALA A 1 223 ? -18.233 -21.810 19.142 1.00 76.19 223 ALA A C 1
ATOM 1727 O O . ALA A 1 223 ? -17.942 -21.042 20.065 1.00 76.19 223 ALA A O 1
ATOM 1728 N N . GLU A 1 224 ? -18.134 -23.137 19.265 1.00 74.12 224 GLU A N 1
ATOM 1729 C CA . GLU A 1 224 ? -17.547 -23.770 20.448 1.00 74.12 224 GLU A CA 1
ATOM 1730 C C . GLU A 1 224 ? -16.082 -23.350 20.601 1.00 74.12 224 GLU A C 1
ATOM 1732 O O . GLU A 1 224 ? -15.306 -23.358 19.640 1.00 74.12 224 GLU A O 1
ATOM 1737 N N . ALA A 1 225 ? -15.708 -22.965 21.822 1.00 70.31 225 ALA A N 1
ATOM 1738 C CA . ALA A 1 225 ? -14.339 -22.582 22.116 1.00 70.31 225 ALA A CA 1
ATOM 1739 C C . ALA A 1 225 ? -13.422 -23.808 21.953 1.00 70.31 225 ALA A C 1
ATOM 1741 O O . ALA A 1 225 ? -13.702 -24.854 22.542 1.00 70.31 225 ALA A O 1
ATOM 1742 N N . PRO A 1 226 ? -12.330 -23.706 21.177 1.00 75.56 226 PRO A N 1
ATOM 1743 C CA . PRO A 1 226 ? -11.382 -24.803 21.058 1.00 75.56 226 PRO A CA 1
ATOM 1744 C C . PRO A 1 226 ? -10.702 -25.080 22.407 1.00 75.56 226 PRO A C 1
ATOM 1746 O O . PRO A 1 226 ? -10.441 -24.153 23.171 1.00 75.56 226 PRO A O 1
ATOM 1749 N N . ASP A 1 227 ? -10.313 -26.340 22.648 1.00 76.44 227 ASP A N 1
ATOM 1750 C CA . ASP A 1 227 ? -9.597 -26.768 23.870 1.00 76.44 227 ASP A CA 1
ATOM 1751 C C . ASP A 1 227 ? -8.333 -25.941 24.164 1.00 76.44 227 ASP A C 1
ATOM 1753 O O . ASP A 1 227 ? -7.905 -25.811 25.310 1.00 76.44 227 ASP A O 1
ATOM 1757 N N . ARG A 1 228 ? -7.716 -25.389 23.112 1.00 81.88 228 ARG A N 1
ATOM 1758 C CA . ARG A 1 228 ? -6.550 -24.510 23.193 1.00 81.88 228 ARG A CA 1
ATOM 1759 C C . ARG A 1 228 ? -6.826 -23.188 22.467 1.00 81.88 228 ARG A C 1
ATOM 1761 O O . ARG A 1 228 ? -7.240 -23.268 21.302 1.00 81.88 228 ARG A O 1
ATOM 1768 N N . PRO A 1 229 ? -6.514 -22.021 23.076 1.00 86.19 229 PRO A N 1
ATOM 1769 C CA . PRO A 1 229 ? -6.682 -20.712 22.449 1.00 86.19 229 PRO A CA 1
ATOM 1770 C C . PRO A 1 229 ? -6.007 -20.637 21.082 1.00 86.19 229 PRO A C 1
ATOM 1772 O O . PRO A 1 229 ? -4.880 -21.109 20.886 1.00 86.19 229 PRO A O 1
ATOM 1775 N N . LEU A 1 230 ? -6.705 -20.050 20.113 1.00 89.19 230 LEU A N 1
ATOM 1776 C CA . LEU A 1 230 ? -6.183 -19.922 18.759 1.00 89.19 230 LEU A CA 1
ATOM 1777 C C . LEU A 1 230 ? -5.055 -18.886 18.716 1.00 89.19 230 LEU A C 1
ATOM 1779 O O . LEU A 1 230 ? -4.078 -19.087 17.993 1.00 89.19 230 LEU A O 1
ATOM 1783 N N . SER A 1 231 ? -5.145 -17.839 19.542 1.00 92.19 231 SER A N 1
ATOM 1784 C CA . SER A 1 231 ? -4.093 -16.831 19.710 1.00 92.19 231 SER A CA 1
ATOM 1785 C C . SER A 1 231 ? -2.732 -17.440 20.041 1.00 92.19 231 SER A C 1
ATOM 1787 O O . SER A 1 231 ? -1.733 -17.074 19.427 1.00 92.19 231 SER A O 1
ATOM 1789 N N . GLU A 1 232 ? -2.696 -18.410 20.956 1.00 92.50 232 GLU A N 1
ATOM 1790 C CA . GLU A 1 232 ? -1.476 -19.082 21.399 1.00 92.50 232 GLU A CA 1
ATOM 1791 C C . GLU A 1 232 ? -0.832 -19.859 20.246 1.00 92.50 232 GLU A C 1
ATOM 1793 O O . GLU A 1 232 ? 0.364 -19.727 20.000 1.00 92.50 232 GLU A O 1
ATOM 1798 N N . LYS A 1 233 ? -1.634 -20.594 19.465 1.00 92.19 233 LYS A N 1
ATOM 1799 C CA . LYS A 1 233 ? -1.148 -21.336 18.288 1.00 92.19 233 LYS A CA 1
ATOM 1800 C C . LYS A 1 233 ? -0.572 -20.405 17.220 1.00 92.19 233 LYS A C 1
ATOM 1802 O O . LYS A 1 233 ? 0.458 -20.718 16.622 1.00 92.19 233 LYS A O 1
ATOM 1807 N N . VAL A 1 234 ? -1.239 -19.280 16.952 1.00 94.50 234 VAL A N 1
ATOM 1808 C CA . VAL A 1 234 ? -0.767 -18.296 15.965 1.00 94.50 234 VAL A CA 1
ATOM 1809 C C . VAL A 1 234 ? 0.514 -17.623 16.451 1.00 94.50 234 VAL A C 1
ATOM 1811 O O . VAL A 1 234 ? 1.463 -17.489 15.678 1.00 94.50 234 VAL A O 1
ATOM 1814 N N . HIS A 1 235 ? 0.573 -17.260 17.732 1.00 95.12 235 HIS A N 1
ATOM 1815 C CA . HIS A 1 235 ? 1.760 -16.689 18.358 1.00 95.12 235 HIS A CA 1
ATOM 1816 C C . HIS A 1 235 ? 2.953 -17.652 18.278 1.00 95.12 235 HIS A C 1
ATOM 1818 O O . HIS A 1 235 ? 4.003 -17.269 17.768 1.00 95.12 235 HIS A O 1
ATOM 1824 N N . GLU A 1 236 ? 2.789 -18.918 18.668 1.00 95.06 236 GLU A N 1
ATOM 1825 C CA . GLU A 1 236 ? 3.845 -19.934 18.558 1.00 95.06 236 GLU A CA 1
ATOM 1826 C C . GLU A 1 236 ? 4.334 -20.122 17.123 1.00 95.06 236 GLU A C 1
ATOM 1828 O O . GLU A 1 236 ? 5.536 -20.242 16.884 1.00 95.06 236 GLU A O 1
ATOM 1833 N N . ARG A 1 237 ? 3.417 -20.135 16.148 1.00 96.12 237 ARG A N 1
ATOM 1834 C CA . ARG A 1 237 ? 3.776 -20.268 14.733 1.00 96.12 237 ARG A CA 1
ATOM 1835 C C . ARG A 1 237 ? 4.581 -19.065 14.241 1.00 96.12 237 ARG A C 1
ATOM 1837 O O . ARG A 1 237 ? 5.543 -19.259 13.495 1.00 96.12 237 ARG A O 1
ATOM 1844 N N . LEU A 1 238 ? 4.208 -17.853 14.656 1.00 96.69 238 LEU A N 1
ATOM 1845 C CA . LEU A 1 238 ? 4.939 -16.633 14.320 1.00 96.69 238 LEU A CA 1
ATOM 1846 C C . LEU A 1 238 ? 6.326 -16.617 14.970 1.00 96.69 238 LEU A C 1
ATOM 1848 O O . LEU A 1 238 ? 7.313 -16.376 14.280 1.00 96.69 238 LEU A O 1
ATOM 1852 N N . GLU A 1 239 ? 6.424 -16.942 16.257 1.00 96.56 239 GLU A N 1
ATOM 1853 C CA . GLU A 1 239 ? 7.705 -17.022 16.967 1.00 96.56 239 GLU A CA 1
ATOM 1854 C C . GLU A 1 239 ? 8.619 -18.086 16.363 1.00 96.56 239 GLU A C 1
ATOM 1856 O O . GLU A 1 239 ? 9.780 -17.810 16.072 1.00 96.56 239 GLU A O 1
ATOM 1861 N N . ALA A 1 240 ? 8.092 -19.275 16.059 1.00 97.25 240 ALA A N 1
ATOM 1862 C CA . ALA A 1 240 ? 8.858 -20.325 15.396 1.00 97.25 240 ALA A CA 1
ATOM 1863 C C . ALA A 1 240 ? 9.382 -19.883 14.020 1.00 97.25 240 ALA A C 1
ATOM 1865 O O . ALA A 1 240 ? 10.483 -20.272 13.624 1.00 97.25 240 ALA A O 1
ATOM 1866 N N . TYR A 1 241 ? 8.615 -19.078 13.279 1.00 97.56 241 TYR A N 1
ATOM 1867 C CA . TYR A 1 241 ? 9.062 -18.500 12.014 1.00 97.56 241 TYR A CA 1
ATOM 1868 C C . TYR A 1 241 ? 10.175 -17.463 12.220 1.00 97.56 241 TYR A C 1
ATOM 1870 O O . TYR A 1 241 ? 11.220 -17.549 11.574 1.00 97.56 241 TYR A O 1
ATOM 1878 N N . LEU A 1 242 ? 10.004 -16.534 13.163 1.00 96.44 242 LEU A N 1
ATOM 1879 C CA . LEU A 1 242 ? 11.011 -15.516 13.476 1.00 96.44 242 LEU A CA 1
ATOM 1880 C C . LEU A 1 242 ? 12.315 -16.133 13.993 1.00 96.44 242 LEU A C 1
ATOM 1882 O O . LEU A 1 242 ? 13.389 -15.752 13.534 1.00 96.44 242 LEU A O 1
ATOM 1886 N N . SER A 1 243 ? 12.244 -17.146 14.858 1.00 96.38 243 SER A N 1
ATOM 1887 C CA . SER A 1 243 ? 13.424 -17.880 15.324 1.00 96.38 243 SER A CA 1
ATOM 1888 C C . SER A 1 243 ? 14.164 -18.588 14.187 1.00 96.38 243 SER A C 1
ATOM 1890 O O . SER A 1 243 ? 15.393 -18.623 14.187 1.00 96.38 243 SER A O 1
ATOM 1892 N N . LYS A 1 244 ? 13.455 -19.120 13.180 1.00 96.00 244 LYS A N 1
ATOM 1893 C CA . LYS A 1 244 ? 14.101 -19.673 11.974 1.00 96.00 244 LYS A CA 1
ATOM 1894 C C . LYS A 1 244 ? 14.836 -18.593 11.182 1.00 96.00 244 LYS A C 1
ATOM 1896 O O . LYS A 1 244 ? 15.945 -18.840 10.718 1.00 96.00 244 LYS A O 1
ATOM 1901 N N . LEU A 1 245 ? 14.256 -17.398 11.046 1.00 94.44 245 LEU A N 1
ATOM 1902 C CA . LEU A 1 245 ? 14.932 -16.269 10.396 1.00 94.44 245 LEU A CA 1
ATOM 1903 C C . LEU A 1 245 ? 16.163 -15.794 11.185 1.00 94.44 245 LEU A C 1
ATOM 1905 O O . LEU A 1 245 ? 17.168 -15.405 10.590 1.00 94.44 245 LEU A O 1
ATOM 1909 N N . GLU A 1 246 ? 16.118 -15.833 12.516 1.00 94.06 246 GLU A N 1
ATOM 1910 C CA . GLU A 1 246 ? 17.251 -15.481 13.388 1.00 94.06 246 GLU A CA 1
ATOM 1911 C C . GLU A 1 246 ? 18.427 -16.456 13.259 1.00 94.06 246 GLU A C 1
ATOM 1913 O O . GLU A 1 246 ? 19.579 -16.036 13.340 1.00 94.06 246 GLU A O 1
ATOM 1918 N N . GLN A 1 247 ? 18.155 -17.735 12.990 1.00 94.19 247 GLN A N 1
ATOM 1919 C CA . GLN A 1 247 ? 19.188 -18.756 12.776 1.00 94.19 247 GLN A CA 1
ATOM 1920 C C . GLN A 1 247 ? 19.949 -18.590 11.455 1.00 94.19 247 GLN A C 1
ATOM 1922 O O . GLN A 1 247 ? 21.015 -19.183 11.287 1.00 94.19 247 GLN A O 1
ATOM 1927 N N . ARG A 1 248 ? 19.435 -17.790 10.513 1.00 93.25 248 ARG A N 1
ATOM 1928 C CA . ARG A 1 248 ? 20.120 -17.529 9.245 1.00 93.25 248 ARG A CA 1
ATOM 1929 C C . ARG A 1 248 ? 21.342 -16.639 9.448 1.00 93.25 248 ARG A C 1
ATOM 1931 O O . ARG A 1 248 ? 21.244 -15.528 9.976 1.00 93.25 248 ARG A O 1
ATOM 1938 N N . THR A 1 249 ? 22.490 -17.131 8.995 1.00 90.44 249 THR A N 1
ATOM 1939 C CA . THR A 1 249 ? 23.786 -16.432 9.031 1.00 90.44 249 THR A CA 1
ATOM 1940 C C . THR A 1 249 ? 24.241 -15.960 7.651 1.00 90.44 249 THR A C 1
ATOM 1942 O O . THR A 1 249 ? 25.227 -15.243 7.543 1.00 90.44 249 THR A O 1
ATOM 1945 N N . ASP A 1 250 ? 23.537 -16.371 6.600 1.00 91.12 250 ASP A N 1
ATOM 1946 C CA . ASP A 1 250 ? 23.819 -16.132 5.182 1.00 91.12 250 ASP A CA 1
ATOM 1947 C C . ASP A 1 250 ? 23.228 -14.810 4.652 1.00 91.12 250 ASP A C 1
ATOM 1949 O O . ASP A 1 250 ? 23.034 -14.650 3.452 1.00 91.12 250 ASP A O 1
ATOM 1953 N N . LEU A 1 251 ? 22.921 -13.864 5.543 1.00 91.50 251 LEU A N 1
ATOM 1954 C CA . LEU A 1 251 ? 22.218 -12.626 5.212 1.00 91.50 251 LEU A CA 1
ATOM 1955 C C . LEU A 1 251 ? 23.186 -11.461 4.996 1.00 91.50 251 LEU A C 1
ATOM 1957 O O . LEU A 1 251 ? 24.174 -11.308 5.716 1.00 91.50 251 LEU A O 1
ATOM 1961 N N . ASP A 1 252 ? 22.854 -10.594 4.043 1.00 90.94 252 ASP A N 1
ATOM 1962 C CA . ASP A 1 252 ? 23.538 -9.321 3.858 1.00 90.94 252 ASP A CA 1
ATOM 1963 C C . ASP A 1 252 ? 23.119 -8.282 4.920 1.00 90.94 252 ASP A C 1
ATOM 1965 O O . ASP A 1 252 ? 22.134 -8.437 5.648 1.00 90.94 252 ASP A O 1
ATOM 1969 N N . THR A 1 253 ? 23.888 -7.196 5.042 1.00 94.75 253 THR A N 1
ATOM 1970 C CA . THR A 1 253 ? 23.636 -6.154 6.052 1.00 94.75 253 THR A CA 1
ATOM 1971 C C . THR A 1 253 ? 22.221 -5.552 5.971 1.00 94.75 253 THR A C 1
ATOM 1973 O O . THR A 1 253 ? 21.600 -5.378 7.024 1.00 94.75 253 THR A O 1
ATOM 1976 N N . PRO A 1 254 ? 21.664 -5.231 4.783 1.00 94.19 254 PRO A N 1
ATOM 1977 C CA . PRO A 1 254 ? 20.278 -4.777 4.669 1.00 94.19 254 PRO A CA 1
ATOM 1978 C C . PRO A 1 254 ? 19.250 -5.773 5.223 1.00 94.19 254 PRO A C 1
ATOM 1980 O O . PRO A 1 254 ? 18.373 -5.356 5.986 1.00 94.19 254 PRO A O 1
ATOM 1983 N N . LEU A 1 255 ? 19.359 -7.068 4.902 1.00 93.19 255 LEU A N 1
ATOM 1984 C CA . LEU A 1 255 ? 18.444 -8.090 5.422 1.00 93.19 255 LEU A CA 1
ATOM 1985 C C . LEU A 1 255 ? 18.603 -8.315 6.920 1.00 93.19 255 LEU A C 1
ATOM 1987 O O . LEU A 1 255 ? 17.599 -8.508 7.603 1.00 93.19 255 LEU A O 1
ATOM 1991 N N . LEU A 1 256 ? 19.826 -8.245 7.452 1.00 95.38 256 LEU A N 1
ATOM 1992 C CA . LEU A 1 256 ? 20.067 -8.313 8.896 1.00 95.38 256 LEU A CA 1
ATOM 1993 C C . LEU A 1 256 ? 19.332 -7.185 9.630 1.00 95.38 256 LEU A C 1
ATOM 1995 O O . LEU A 1 256 ? 18.554 -7.453 10.547 1.00 95.38 256 LEU A O 1
ATOM 1999 N N . ASN A 1 257 ? 19.493 -5.943 9.165 1.00 95.88 257 ASN A N 1
ATOM 2000 C CA . ASN A 1 257 ? 18.795 -4.786 9.730 1.00 95.88 257 ASN A CA 1
ATOM 2001 C C . ASN A 1 257 ? 17.271 -4.930 9.607 1.00 95.88 257 ASN A C 1
ATOM 2003 O O . ASN A 1 257 ? 16.526 -4.588 10.528 1.00 95.88 257 ASN A O 1
ATOM 2007 N N . PHE A 1 258 ? 16.790 -5.437 8.468 1.00 95.81 258 PHE A N 1
ATOM 2008 C CA . PHE A 1 258 ? 15.363 -5.658 8.256 1.00 95.81 258 PHE A CA 1
ATOM 2009 C C . PHE A 1 258 ? 14.805 -6.737 9.192 1.00 95.81 258 PHE A C 1
ATOM 2011 O O . PHE A 1 258 ? 13.746 -6.531 9.784 1.00 95.81 258 PHE A O 1
ATOM 2018 N N . ARG A 1 259 ? 15.533 -7.840 9.396 1.00 96.31 259 ARG A N 1
ATOM 2019 C CA . ARG A 1 259 ? 15.184 -8.902 10.348 1.00 96.31 259 ARG A CA 1
ATOM 2020 C C . ARG A 1 259 ? 15.094 -8.372 11.777 1.00 96.31 259 ARG A C 1
ATOM 2022 O O . ARG A 1 259 ? 14.117 -8.646 12.469 1.00 96.31 259 ARG A O 1
ATOM 2029 N N . GLU A 1 260 ? 16.083 -7.598 12.218 1.00 96.00 260 GLU A N 1
ATOM 2030 C CA . GLU A 1 260 ? 16.080 -6.985 13.553 1.00 96.00 260 GLU A CA 1
ATOM 2031 C C . GLU A 1 260 ? 14.892 -6.037 13.731 1.00 96.00 260 GLU A C 1
ATOM 2033 O O . GLU A 1 260 ? 14.190 -6.083 14.744 1.00 96.00 260 GLU A O 1
ATOM 2038 N N . HIS A 1 261 ? 14.617 -5.217 12.714 1.00 96.50 261 HIS A N 1
ATOM 2039 C CA . HIS A 1 261 ? 13.469 -4.323 12.722 1.00 96.50 261 HIS A CA 1
ATOM 2040 C C . HIS A 1 261 ? 12.146 -5.092 12.800 1.00 96.50 261 HIS A C 1
ATOM 2042 O O . HIS A 1 261 ? 11.281 -4.748 13.603 1.00 96.50 261 HIS A O 1
ATOM 2048 N N . LEU A 1 262 ? 12.001 -6.149 12.002 1.00 95.38 262 LEU A N 1
ATOM 2049 C CA . LEU A 1 262 ? 10.837 -7.028 11.992 1.00 95.38 262 LEU A CA 1
ATOM 2050 C C . LEU A 1 262 ? 10.612 -7.678 13.368 1.00 95.38 262 LEU A C 1
ATOM 2052 O O . LEU A 1 262 ? 9.481 -7.697 13.863 1.00 95.38 262 LEU A O 1
ATOM 2056 N N . ARG A 1 263 ? 11.681 -8.152 14.023 1.00 95.56 263 ARG A N 1
ATOM 2057 C CA . ARG A 1 263 ? 11.606 -8.718 15.377 1.00 95.56 263 ARG A CA 1
ATOM 2058 C C . ARG A 1 263 ? 11.170 -7.675 16.401 1.00 95.56 263 ARG A C 1
ATOM 2060 O O . ARG A 1 263 ? 10.239 -7.914 17.169 1.00 95.56 263 ARG A O 1
ATOM 2067 N N . ALA A 1 264 ? 11.798 -6.501 16.387 1.00 96.06 264 ALA A N 1
ATOM 2068 C CA . ALA A 1 264 ? 11.452 -5.404 17.286 1.00 96.06 264 ALA A CA 1
ATOM 2069 C C . ALA A 1 264 ? 9.997 -4.945 17.096 1.00 96.06 264 ALA A C 1
ATOM 2071 O O . ALA A 1 264 ? 9.285 -4.699 18.073 1.00 96.06 264 ALA A O 1
ATOM 2072 N N . LEU A 1 265 ? 9.542 -4.865 15.842 1.00 95.50 265 LEU A N 1
ATOM 2073 C CA . LEU A 1 265 ? 8.170 -4.520 15.496 1.00 95.50 265 LEU A CA 1
ATOM 2074 C C . LEU A 1 265 ? 7.191 -5.565 16.038 1.00 95.50 265 LEU A C 1
ATOM 2076 O O . LEU A 1 265 ? 6.231 -5.201 16.711 1.00 95.50 265 LEU A O 1
ATOM 2080 N N . THR A 1 266 ? 7.462 -6.851 15.807 1.00 93.88 266 THR A N 1
ATOM 2081 C CA . THR A 1 266 ? 6.601 -7.939 16.288 1.00 93.88 266 THR A CA 1
ATOM 2082 C C . THR A 1 266 ? 6.479 -7.904 17.808 1.00 93.88 266 THR A C 1
ATOM 2084 O O . THR A 1 266 ? 5.365 -7.853 18.320 1.00 93.88 266 THR A O 1
ATOM 2087 N N . ASN A 1 267 ? 7.597 -7.796 18.534 1.00 93.94 267 ASN A N 1
ATOM 2088 C CA . ASN A 1 267 ? 7.595 -7.713 19.998 1.00 93.94 267 ASN A CA 1
ATOM 2089 C C . ASN A 1 267 ? 6.778 -6.517 20.518 1.00 93.94 267 ASN A C 1
ATOM 2091 O O . ASN A 1 267 ? 6.084 -6.625 21.527 1.00 93.94 267 ASN A O 1
ATOM 2095 N N . ARG A 1 268 ? 6.843 -5.369 19.830 1.00 95.06 268 ARG A N 1
ATOM 2096 C CA . ARG A 1 268 ? 6.098 -4.162 20.212 1.00 95.06 268 ARG A CA 1
ATOM 2097 C C . ARG A 1 268 ? 4.584 -4.347 20.094 1.00 95.06 268 ARG A C 1
ATOM 2099 O O . ARG A 1 268 ? 3.853 -3.818 20.928 1.00 95.06 268 ARG A O 1
ATOM 2106 N N . TYR A 1 269 ? 4.119 -5.041 19.057 1.00 91.25 269 TYR A N 1
ATOM 2107 C CA . TYR A 1 269 ? 2.689 -5.235 18.792 1.00 91.25 269 TYR A CA 1
ATOM 2108 C C . TYR A 1 269 ? 2.125 -6.536 19.377 1.00 91.25 269 TYR A C 1
ATOM 2110 O O . TYR A 1 269 ? 0.908 -6.635 19.532 1.00 91.25 269 TYR A O 1
ATOM 2118 N N . ALA A 1 270 ? 2.976 -7.494 19.756 1.00 90.19 270 ALA A N 1
ATOM 2119 C CA . ALA A 1 270 ? 2.588 -8.808 20.270 1.00 90.19 270 ALA A CA 1
ATOM 2120 C C . ALA A 1 270 ? 1.490 -8.778 21.353 1.00 90.19 270 ALA A C 1
ATOM 2122 O O . ALA A 1 270 ? 0.552 -9.564 21.223 1.00 90.19 270 ALA A O 1
ATOM 2123 N N . PRO A 1 271 ? 1.505 -7.866 22.355 1.00 88.75 271 PRO A N 1
ATOM 2124 C CA . PRO A 1 271 ? 0.469 -7.851 23.387 1.00 88.75 271 PRO A CA 1
ATOM 2125 C C . PRO A 1 271 ? -0.949 -7.635 22.851 1.00 88.75 271 PRO A C 1
ATOM 2127 O O . PRO A 1 271 ? -1.889 -8.116 23.462 1.00 88.75 271 PRO A O 1
ATOM 2130 N N . GLY A 1 272 ? -1.112 -6.916 21.734 1.00 88.88 272 GLY A N 1
ATOM 2131 C CA . GLY A 1 272 ? -2.422 -6.605 21.149 1.00 88.88 272 GLY A CA 1
ATOM 2132 C C . GLY A 1 272 ? -2.746 -7.364 19.860 1.00 88.88 272 GLY A C 1
ATOM 2133 O O . GLY A 1 272 ? -3.884 -7.323 19.404 1.00 88.88 272 GLY A O 1
ATOM 2134 N N . LEU A 1 273 ? -1.767 -8.045 19.258 1.00 90.12 273 LEU A N 1
ATOM 2135 C CA . LEU A 1 273 ? -1.891 -8.615 17.914 1.00 90.12 273 LEU A CA 1
ATOM 2136 C C . LEU A 1 273 ? -2.815 -9.841 17.861 1.00 90.12 273 LEU A C 1
ATOM 2138 O O . LEU A 1 273 ? -3.506 -10.051 16.866 1.00 90.12 273 LEU A O 1
ATOM 2142 N N . PHE A 1 274 ? -2.835 -10.653 18.922 1.00 93.00 274 PHE A N 1
ATOM 2143 C CA . PHE A 1 274 ? -3.450 -11.984 18.881 1.00 93.00 274 PHE A CA 1
ATOM 2144 C C . PHE A 1 274 ? -4.868 -12.062 19.465 1.00 93.00 274 PHE A C 1
ATOM 2146 O O . PHE A 1 274 ? -5.525 -13.089 19.322 1.00 93.00 274 PHE A O 1
ATOM 2153 N N . HIS A 1 275 ? -5.384 -10.994 20.078 1.00 90.50 275 HIS A N 1
ATOM 2154 C CA . HIS A 1 275 ? -6.716 -11.015 20.701 1.00 90.50 275 HIS A CA 1
ATOM 2155 C C . HIS A 1 275 ? -7.857 -11.276 19.709 1.00 90.50 275 HIS A C 1
ATOM 2157 O O . HIS A 1 275 ? -8.874 -11.857 20.085 1.00 90.50 275 HIS A O 1
ATOM 2163 N N . CYS A 1 276 ? -7.684 -10.892 18.441 1.00 90.81 276 CYS A N 1
ATOM 2164 C CA . CYS A 1 276 ? -8.674 -11.138 17.390 1.00 90.81 276 CYS A CA 1
ATOM 2165 C C . CYS A 1 276 ? -8.954 -12.632 17.153 1.00 90.81 276 CYS A C 1
ATOM 2167 O O . CYS A 1 276 ? -10.029 -12.972 16.672 1.00 90.81 276 CYS A O 1
ATOM 2169 N N . TYR A 1 277 ? -8.032 -13.526 17.523 1.00 91.94 277 TYR A N 1
ATOM 2170 C CA . TYR A 1 277 ? -8.213 -14.970 17.353 1.00 91.94 277 TYR A CA 1
ATOM 2171 C C . TYR A 1 277 ? -9.041 -15.623 18.462 1.00 91.94 277 TYR A C 1
ATOM 2173 O O . TYR A 1 277 ? -9.537 -16.727 18.257 1.00 91.94 277 TYR A O 1
ATOM 2181 N N . ASP A 1 278 ? -9.197 -14.962 19.611 1.00 90.00 278 ASP A N 1
ATOM 2182 C CA . ASP A 1 278 ? -9.929 -15.516 20.756 1.00 90.00 278 ASP A CA 1
ATOM 2183 C C . ASP A 1 278 ? -11.270 -14.816 21.003 1.00 90.00 278 ASP A C 1
ATOM 2185 O O . ASP A 1 278 ? -12.153 -15.399 21.626 1.00 90.00 278 ASP A O 1
ATOM 2189 N N . ILE A 1 279 ? -11.431 -13.568 20.548 1.00 89.31 279 ILE A N 1
ATOM 2190 C CA . ILE A 1 279 ? -12.635 -12.761 20.777 1.00 89.31 279 ILE A CA 1
ATOM 2191 C C . ILE A 1 279 ? -13.508 -12.789 19.514 1.00 89.31 279 ILE A C 1
ATOM 2193 O O . ILE A 1 279 ? -13.148 -12.148 18.520 1.00 89.31 279 ILE A O 1
ATOM 2197 N N . PRO A 1 280 ? -14.672 -13.468 19.535 1.00 88.31 280 PRO A N 1
ATOM 2198 C CA . PRO A 1 280 ? -15.586 -13.478 18.400 1.00 88.31 280 PRO A CA 1
ATOM 2199 C C . PRO A 1 280 ? -16.021 -12.064 18.013 1.00 88.31 280 PRO A C 1
ATOM 2201 O O . PRO A 1 280 ? -16.392 -11.254 18.863 1.00 88.31 280 PRO A O 1
ATOM 2204 N N . GLY A 1 281 ? -15.980 -11.770 16.715 1.00 84.75 281 GLY A N 1
ATOM 2205 C CA . GLY A 1 281 ? -16.374 -10.469 16.168 1.00 84.75 281 GLY A CA 1
ATOM 2206 C C . GLY A 1 281 ? -15.330 -9.352 16.291 1.00 84.75 281 GLY A C 1
ATOM 2207 O O . GLY A 1 281 ? -15.566 -8.268 15.758 1.00 84.75 281 GLY A O 1
ATOM 2208 N N . LEU A 1 282 ? -14.173 -9.581 16.928 1.00 87.44 282 LEU A N 1
ATOM 2209 C CA . LEU A 1 282 ? -13.074 -8.612 16.916 1.00 87.44 282 LEU A CA 1
ATOM 2210 C C . LEU A 1 282 ? -12.290 -8.729 15.593 1.00 87.44 282 LEU A C 1
ATOM 2212 O O . LEU A 1 282 ? -11.674 -9.767 15.346 1.00 87.44 282 LEU A O 1
ATOM 2216 N N . PRO A 1 283 ? -12.269 -7.696 14.728 1.00 85.25 283 PRO A N 1
ATOM 2217 C CA . PRO A 1 283 ? -11.578 -7.785 13.447 1.00 85.25 283 PRO A CA 1
ATOM 2218 C C . PRO A 1 283 ? -10.055 -7.819 13.623 1.00 85.25 283 PRO A C 1
ATOM 2220 O O . PRO A 1 283 ? -9.495 -7.187 14.518 1.00 85.25 283 PRO A O 1
ATOM 2223 N N . ARG A 1 284 ? -9.366 -8.509 12.705 1.00 85.69 284 ARG A N 1
ATOM 2224 C CA . ARG A 1 284 ? -7.893 -8.592 12.684 1.00 85.69 284 ARG A CA 1
ATOM 2225 C C . ARG A 1 284 ? -7.222 -7.248 12.393 1.00 85.69 284 ARG A C 1
ATOM 2227 O O . ARG A 1 284 ? -6.112 -6.995 12.849 1.00 85.69 284 ARG A O 1
ATOM 2234 N N . THR A 1 285 ? -7.867 -6.406 11.588 1.00 83.62 285 THR A N 1
ATOM 2235 C CA . THR A 1 285 ? -7.352 -5.084 11.210 1.00 83.62 285 THR A CA 1
ATOM 2236 C C . THR A 1 285 ? -8.455 -4.044 11.293 1.00 83.62 285 THR A C 1
ATOM 2238 O O . THR A 1 285 ? -9.622 -4.357 11.073 1.00 83.62 285 THR A O 1
ATOM 2241 N N . ASP A 1 286 ? -8.077 -2.797 11.534 1.00 84.19 286 ASP A N 1
ATOM 2242 C CA . ASP A 1 286 ? -8.969 -1.639 11.520 1.00 84.19 286 ASP A CA 1
ATOM 2243 C C . ASP A 1 286 ? -9.188 -1.058 10.113 1.00 84.19 286 ASP A C 1
ATOM 2245 O O . ASP A 1 286 ? -9.948 -0.106 9.964 1.00 84.19 286 ASP A O 1
ATOM 2249 N N . ASN A 1 287 ? -8.587 -1.635 9.064 1.00 84.50 287 ASN A N 1
ATOM 2250 C CA . ASN A 1 287 ? -8.644 -1.108 7.694 1.00 84.50 287 ASN A CA 1
ATOM 2251 C C . ASN A 1 287 ? -10.075 -0.857 7.193 1.00 84.50 287 ASN A C 1
ATOM 2253 O O . ASN A 1 287 ? -10.319 0.119 6.475 1.00 84.50 287 ASN A O 1
ATOM 2257 N N . ASP A 1 288 ? -11.021 -1.727 7.548 1.00 81.31 288 ASP A N 1
ATOM 2258 C CA . ASP A 1 288 ? -12.422 -1.579 7.149 1.00 81.31 288 ASP A CA 1
ATOM 2259 C C . ASP A 1 288 ? -13.100 -0.428 7.896 1.00 81.31 288 ASP A C 1
ATOM 2261 O O . ASP A 1 288 ? -13.842 0.345 7.283 1.00 81.31 288 ASP A O 1
ATOM 2265 N N . LEU A 1 289 ? -12.769 -0.242 9.179 1.00 83.56 289 LEU A N 1
ATOM 2266 C CA . LEU A 1 289 ? -13.211 0.902 9.979 1.00 83.56 289 LEU A CA 1
ATOM 2267 C C . LEU A 1 289 ? -12.603 2.206 9.455 1.00 83.56 289 LEU A C 1
ATOM 2269 O O . LEU A 1 289 ? -13.327 3.175 9.233 1.00 83.56 289 LEU A O 1
ATOM 2273 N N . GLU A 1 290 ? -11.298 2.233 9.172 1.00 85.75 290 GLU A N 1
ATOM 2274 C CA . GLU A 1 290 ? -10.640 3.385 8.551 1.00 85.75 290 GLU A CA 1
ATOM 2275 C C . GLU A 1 290 ? -11.275 3.728 7.196 1.00 85.75 290 GLU A C 1
ATOM 2277 O O . GLU A 1 290 ? -11.526 4.897 6.885 1.00 85.75 290 GLU A O 1
ATOM 2282 N N . SER A 1 291 ? -11.575 2.707 6.388 1.00 85.50 291 SER A N 1
ATOM 2283 C CA . SER A 1 291 ? -12.222 2.869 5.085 1.00 85.50 291 SER A CA 1
ATOM 2284 C C . SER A 1 291 ? -13.645 3.403 5.224 1.00 85.50 291 SER A C 1
ATOM 2286 O O . SER A 1 291 ? -14.029 4.309 4.479 1.00 85.50 291 SER A O 1
ATOM 2288 N N . LEU A 1 292 ? -14.412 2.891 6.188 1.00 84.12 292 LEU A N 1
ATOM 2289 C CA . LEU A 1 292 ? -15.745 3.376 6.532 1.00 84.12 292 LEU A CA 1
ATOM 2290 C C . LEU A 1 292 ? -15.699 4.850 6.954 1.00 84.12 292 LEU A C 1
ATOM 2292 O O . LEU A 1 292 ? -16.392 5.677 6.359 1.00 84.12 292 LEU A O 1
ATOM 2296 N N . PHE A 1 293 ? -14.822 5.216 7.892 1.00 84.12 293 PHE A N 1
ATOM 2297 C CA . PHE A 1 293 ? -14.646 6.606 8.322 1.00 84.12 293 PHE A CA 1
ATOM 2298 C C . PHE A 1 293 ? -14.204 7.516 7.173 1.00 84.12 293 PHE A C 1
ATOM 2300 O O . PHE A 1 293 ? -14.683 8.646 7.046 1.00 84.12 293 PHE A O 1
ATOM 2307 N N . GLY A 1 294 ? -13.339 7.020 6.286 1.00 86.19 294 GLY A N 1
ATOM 2308 C CA . GLY A 1 294 ? -12.935 7.721 5.072 1.00 86.19 294 GLY A CA 1
ATOM 2309 C C . GLY A 1 294 ? -14.105 7.994 4.122 1.00 86.19 294 GLY A C 1
ATOM 2310 O O . GLY A 1 294 ? -14.220 9.111 3.602 1.00 86.19 294 GLY A O 1
ATOM 2311 N N . ARG A 1 295 ? -14.991 7.008 3.914 1.00 87.25 295 ARG A N 1
ATOM 2312 C CA . ARG A 1 295 ? -16.210 7.161 3.098 1.00 87.25 295 ARG A CA 1
ATOM 2313 C C . ARG A 1 295 ? -17.159 8.184 3.708 1.00 87.25 295 ARG A C 1
ATOM 2315 O O . ARG A 1 295 ? -17.514 9.137 3.016 1.00 87.25 295 ARG A O 1
ATOM 2322 N N . VAL A 1 296 ? -17.483 8.042 4.994 1.00 86.25 296 VAL A N 1
ATOM 2323 C CA . VAL A 1 296 ? -18.376 8.972 5.703 1.00 86.25 296 VAL A CA 1
ATOM 2324 C C . VAL A 1 296 ? -17.831 10.391 5.634 1.00 86.25 296 VAL A C 1
ATOM 2326 O O . VAL A 1 296 ? -18.530 11.303 5.203 1.00 86.25 296 VAL A O 1
ATOM 2329 N N . ARG A 1 297 ? -16.545 10.596 5.938 1.00 85.19 297 ARG A N 1
ATOM 2330 C CA . ARG A 1 297 ? -15.928 11.925 5.858 1.00 85.19 297 ARG A CA 1
ATOM 2331 C C . ARG A 1 297 ? -16.029 12.525 4.456 1.00 85.19 297 ARG A C 1
ATOM 2333 O O . ARG A 1 297 ? -16.340 13.708 4.328 1.00 85.19 297 ARG A O 1
ATOM 2340 N N . ARG A 1 298 ? -15.775 11.736 3.406 1.00 88.00 298 ARG A N 1
ATOM 2341 C CA . ARG A 1 298 ? -15.900 12.196 2.015 1.00 88.00 298 ARG A CA 1
ATOM 2342 C C . ARG A 1 298 ? -17.341 12.582 1.685 1.00 88.00 298 ARG A C 1
ATOM 2344 O O . ARG A 1 298 ? -17.556 13.655 1.133 1.00 88.00 298 ARG A O 1
ATOM 2351 N N . GLN A 1 299 ? -18.312 11.750 2.045 1.00 86.38 299 GLN A N 1
ATOM 2352 C CA . GLN A 1 299 ? -19.728 12.021 1.804 1.00 86.38 299 GLN A CA 1
ATOM 2353 C C . GLN A 1 299 ? -20.199 13.279 2.541 1.00 86.38 299 GLN A C 1
ATOM 2355 O O . GLN A 1 299 ? -20.853 14.137 1.945 1.00 86.38 299 GLN A O 1
ATOM 2360 N N . THR A 1 300 ? -19.811 13.450 3.805 1.00 86.81 300 THR A N 1
ATOM 2361 C CA . THR A 1 300 ? -20.137 14.651 4.584 1.00 86.81 300 THR A CA 1
ATOM 2362 C C . THR A 1 300 ? -19.522 15.905 3.956 1.00 86.81 300 THR A C 1
ATOM 2364 O O . THR A 1 300 ? -20.194 16.931 3.853 1.00 86.81 300 THR A O 1
ATOM 2367 N N . LEU A 1 301 ? -18.278 15.826 3.463 1.00 88.50 301 LEU A N 1
ATOM 2368 C CA . LEU A 1 301 ? -17.630 16.924 2.735 1.00 88.50 301 LEU A CA 1
ATOM 2369 C C . LEU A 1 301 ? -18.364 17.279 1.435 1.00 88.50 301 LEU A C 1
ATOM 2371 O O . LEU A 1 301 ? -18.565 18.460 1.165 1.00 88.50 301 LEU A O 1
ATOM 2375 N N . CYS A 1 302 ? -18.778 16.282 0.650 1.00 86.81 302 CYS A N 1
ATOM 2376 C CA . CYS A 1 302 ? -19.495 16.501 -0.608 1.00 86.81 302 CYS A CA 1
ATOM 2377 C C . CYS A 1 302 ? -20.895 17.094 -0.397 1.00 86.81 302 CYS A C 1
ATOM 2379 O O . CYS A 1 302 ? -21.320 17.936 -1.179 1.00 86.81 302 CYS A O 1
ATOM 2381 N N . THR A 1 303 ? -21.604 16.668 0.648 1.00 86.62 303 THR A N 1
ATOM 2382 C CA . THR A 1 303 ? -22.990 17.096 0.908 1.00 86.62 303 THR A CA 1
ATOM 2383 C C . THR A 1 303 ? -23.086 18.427 1.648 1.00 86.62 303 THR A C 1
ATOM 2385 O O . THR A 1 303 ? -24.019 19.186 1.417 1.00 86.62 303 THR A O 1
ATOM 2388 N N . SER A 1 304 ? -22.141 18.715 2.546 1.00 84.75 304 SER A N 1
ATOM 2389 C CA . SER A 1 304 ? -22.250 19.833 3.504 1.00 84.75 304 SER A CA 1
ATOM 2390 C C . SER A 1 304 ? -21.180 20.904 3.306 1.00 84.75 304 SER A C 1
ATOM 2392 O O . SER A 1 304 ? -21.207 21.950 3.950 1.00 84.75 304 SER A O 1
ATOM 2394 N N . GLY A 1 305 ? -20.209 20.637 2.433 1.00 87.44 305 GLY A N 1
ATOM 2395 C CA . GLY A 1 305 ? -19.043 21.481 2.234 1.00 87.44 305 GLY A CA 1
ATOM 2396 C C . GLY A 1 305 ? -18.008 21.368 3.364 1.00 87.44 305 GLY A C 1
ATOM 2397 O O . GLY A 1 305 ? -18.294 20.894 4.469 1.00 87.44 305 GLY A O 1
ATOM 2398 N N . PRO A 1 306 ? -16.770 21.830 3.114 1.00 83.19 306 PRO A N 1
ATOM 2399 C CA . PRO A 1 306 ? -15.662 21.716 4.064 1.00 83.19 306 PRO A CA 1
ATOM 2400 C C . PRO A 1 306 ? -15.888 22.495 5.365 1.00 83.19 306 PRO A C 1
ATOM 2402 O O . PRO A 1 306 ? -15.427 22.059 6.417 1.00 83.19 306 PRO A O 1
ATOM 2405 N N . HIS A 1 307 ? -16.626 23.608 5.308 1.00 81.56 307 HIS A N 1
ATOM 2406 C CA . HIS A 1 307 ? -16.884 24.466 6.465 1.00 81.56 307 HIS A CA 1
ATOM 2407 C C . HIS A 1 307 ? -17.815 23.805 7.498 1.00 81.56 307 HIS A C 1
ATOM 2409 O O . HIS A 1 307 ? -17.591 23.931 8.699 1.00 81.56 307 HIS A O 1
ATOM 2415 N N . HIS A 1 308 ? -18.817 23.039 7.050 1.00 83.06 308 HIS A N 1
ATOM 2416 C CA . HIS A 1 308 ? -19.820 22.438 7.939 1.00 83.06 308 HIS A CA 1
ATOM 2417 C C . HIS A 1 308 ? -19.593 20.949 8.217 1.00 83.06 308 HIS A C 1
ATOM 2419 O O . HIS A 1 308 ? -20.193 20.404 9.142 1.00 83.06 308 HIS A O 1
ATOM 2425 N N . ALA A 1 309 ? -18.706 20.279 7.474 1.00 84.62 309 ALA A N 1
ATOM 2426 C CA . ALA A 1 309 ? -18.500 18.839 7.621 1.00 84.62 309 ALA A CA 1
ATOM 2427 C C . ALA A 1 309 ? -18.023 18.428 9.020 1.00 84.62 309 ALA A C 1
ATOM 2429 O O . ALA A 1 309 ? -18.511 17.443 9.567 1.00 84.62 309 ALA A O 1
ATOM 2430 N N . LYS A 1 310 ? -17.109 19.196 9.628 1.00 83.50 310 LYS A N 1
ATOM 2431 C CA . LYS A 1 310 ? -16.652 18.923 10.999 1.00 83.50 310 LYS A CA 1
ATOM 2432 C C . LYS A 1 310 ? -17.802 19.049 11.997 1.00 83.50 310 LYS A C 1
ATOM 2434 O O . LYS A 1 310 ? -17.957 18.195 12.859 1.00 83.50 310 LYS A O 1
ATOM 2439 N N . GLN A 1 311 ? -18.615 20.092 11.854 1.00 84.69 311 GLN A N 1
ATOM 2440 C CA . GLN A 1 311 ? -19.754 20.334 12.731 1.00 84.69 311 GLN A CA 1
ATOM 2441 C C . GLN A 1 311 ? -20.787 19.209 12.640 1.00 84.69 311 GLN A C 1
ATOM 2443 O O . GLN A 1 311 ? -21.167 18.666 13.670 1.00 84.69 311 GLN A O 1
ATOM 2448 N N . ARG A 1 312 ? -21.147 18.771 11.428 1.00 85.75 312 ARG A N 1
ATOM 2449 C CA . ARG A 1 312 ? -22.059 17.631 11.251 1.00 85.75 312 ARG A CA 1
ATOM 2450 C C . ARG A 1 312 ? -21.510 16.328 11.821 1.00 85.75 312 ARG A C 1
ATOM 2452 O O . ARG A 1 312 ? -22.270 15.573 12.408 1.00 85.75 312 ARG A O 1
ATOM 2459 N N . LEU A 1 313 ? -20.204 16.074 11.707 1.00 85.50 313 LEU A N 1
ATOM 2460 C CA . LEU A 1 313 ? -19.588 14.896 12.332 1.00 85.50 313 LEU A CA 1
ATOM 2461 C C . LEU A 1 313 ? -19.731 14.905 13.863 1.00 85.50 313 LEU A C 1
ATOM 2463 O O . LEU A 1 313 ? -19.909 13.844 14.447 1.00 85.50 313 LEU A O 1
ATOM 2467 N N . HIS A 1 314 ? -19.694 16.072 14.513 1.00 84.06 314 HIS A N 1
ATOM 2468 C CA . HIS A 1 314 ? -19.936 16.180 15.957 1.00 84.06 314 HIS A CA 1
ATOM 2469 C C . HIS A 1 314 ? -21.430 16.099 16.317 1.00 84.06 314 HIS A C 1
ATOM 2471 O O . HIS A 1 314 ? -21.795 15.414 17.269 1.00 84.06 314 HIS A O 1
ATOM 2477 N N . GLU A 1 315 ? -22.289 16.778 15.553 1.00 86.25 315 GLU A N 1
ATOM 2478 C CA . GLU A 1 315 ? -23.735 16.852 15.812 1.00 86.25 315 GLU A CA 1
ATOM 2479 C C . GLU A 1 315 ? -24.458 15.530 15.532 1.00 86.25 315 GLU A C 1
ATOM 2481 O O . GLU A 1 315 ? -25.391 15.173 16.245 1.00 86.25 315 GLU A O 1
ATOM 2486 N N . GLU A 1 316 ? -24.040 14.811 14.490 1.00 85.62 316 GLU A N 1
ATOM 2487 C CA . GLU A 1 316 ? -24.731 13.624 13.979 1.00 85.62 316 GLU A CA 1
ATOM 2488 C C . GLU A 1 316 ? -23.922 12.332 14.157 1.00 85.62 316 GLU A C 1
ATOM 2490 O O . GLU A 1 316 ? -24.512 11.261 14.124 1.00 85.62 316 GLU A O 1
ATOM 2495 N N . GLY A 1 317 ? -22.601 12.405 14.369 1.00 83.44 317 GLY A N 1
ATOM 2496 C CA . GLY A 1 317 ? -21.753 11.289 14.810 1.00 83.44 317 GLY A CA 1
ATOM 2497 C C . GLY A 1 317 ? -22.106 9.919 14.223 1.00 83.44 317 GLY A C 1
ATOM 2498 O O . GLY A 1 317 ? -21.919 9.673 13.030 1.00 83.44 317 GLY A O 1
ATOM 2499 N N . ALA A 1 318 ? -22.614 9.035 15.087 1.00 82.44 318 ALA A N 1
ATOM 2500 C CA . ALA A 1 318 ? -22.970 7.657 14.758 1.00 82.44 318 ALA A CA 1
ATOM 2501 C C . ALA A 1 318 ? -24.065 7.540 13.684 1.00 82.44 318 ALA A C 1
ATOM 2503 O O . ALA A 1 318 ? -24.020 6.619 12.879 1.00 82.44 318 ALA A O 1
ATOM 2504 N N . TRP A 1 319 ? -24.995 8.494 13.588 1.00 87.38 319 TRP A N 1
ATOM 2505 C CA . TRP A 1 319 ? -26.071 8.460 12.587 1.00 87.38 319 TRP A CA 1
ATOM 2506 C C . TRP A 1 319 ? -25.606 8.824 11.171 1.00 87.38 319 TRP A C 1
ATOM 2508 O O . TRP A 1 319 ? -26.384 8.736 10.224 1.00 87.38 319 TRP A O 1
ATOM 2518 N N . LEU A 1 320 ? -24.336 9.204 11.003 1.00 85.31 320 LEU A N 1
ATOM 2519 C CA . LEU A 1 320 ? -23.698 9.312 9.688 1.00 85.31 320 LEU A CA 1
ATOM 2520 C C . LEU A 1 320 ? -23.087 7.984 9.214 1.00 85.31 320 LEU A C 1
ATOM 2522 O O . LEU A 1 320 ? -22.696 7.885 8.052 1.00 85.31 320 LEU A O 1
ATOM 2526 N N . LEU A 1 321 ? -22.983 6.979 10.091 1.00 82.56 321 LEU A N 1
ATOM 2527 C CA . LEU A 1 321 ? -22.495 5.642 9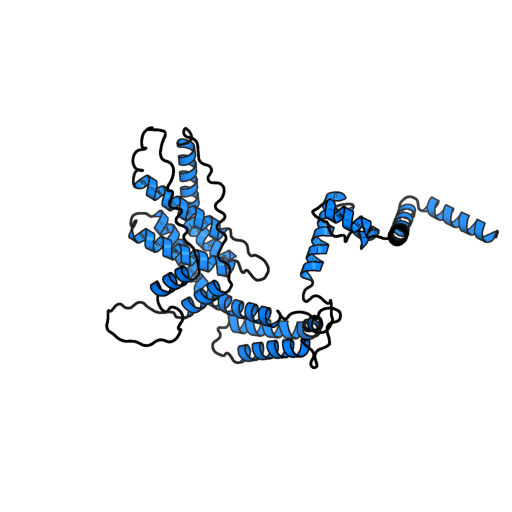.761 1.00 82.56 321 LEU A CA 1
ATOM 2528 C C . LEU A 1 321 ? -23.680 4.783 9.313 1.00 82.56 321 LEU A C 1
ATOM 2530 O O . LEU A 1 321 ? -24.306 4.098 10.114 1.00 82.56 321 LEU A O 1
ATOM 2534 N N . PHE A 1 322 ? -23.995 4.829 8.024 1.00 76.06 322 PHE A N 1
ATOM 2535 C CA . PHE A 1 322 ? -24.981 3.942 7.416 1.00 76.06 322 PHE A CA 1
ATOM 2536 C C . PHE A 1 322 ? -24.411 3.307 6.153 1.00 76.06 322 PHE A C 1
ATOM 2538 O O . PHE A 1 322 ? -23.651 3.934 5.409 1.00 76.06 322 PHE A O 1
ATOM 2545 N N . ASP A 1 323 ? -24.793 2.056 5.909 1.00 69.88 323 ASP A N 1
ATOM 2546 C CA . ASP A 1 323 ? -24.452 1.380 4.667 1.00 69.88 323 ASP A CA 1
ATOM 2547 C C . ASP A 1 323 ? -25.307 1.930 3.529 1.00 69.88 323 ASP A C 1
ATOM 2549 O O . ASP A 1 323 ? -26.539 1.938 3.583 1.00 69.88 323 ASP A O 1
ATOM 2553 N N . LEU A 1 324 ? -24.629 2.391 2.482 1.00 67.38 324 LEU A N 1
ATOM 2554 C CA . LEU A 1 324 ? -25.264 2.727 1.219 1.00 67.38 324 LEU A CA 1
ATOM 2555 C C . LEU A 1 324 ? -25.538 1.424 0.475 1.00 67.38 324 LEU A C 1
ATOM 2557 O O . LEU A 1 324 ? -24.608 0.715 0.096 1.00 67.38 324 LEU A O 1
ATOM 2561 N N . VAL A 1 325 ? -26.815 1.122 0.283 1.00 77.19 325 VAL A N 1
ATOM 2562 C CA . VAL A 1 325 ? -27.263 -0.008 -0.525 1.00 77.19 325 VAL A CA 1
ATOM 2563 C C . VAL A 1 325 ? -27.311 0.439 -1.985 1.00 77.19 325 VAL A C 1
ATOM 2565 O O . VAL A 1 325 ? -27.822 1.519 -2.279 1.00 77.19 325 VAL A O 1
ATOM 2568 N N . GLU A 1 326 ? -26.752 -0.353 -2.903 1.00 76.19 326 GLU A N 1
ATOM 2569 C CA . GLU A 1 326 ? -26.691 0.018 -4.329 1.00 76.19 326 GLU A CA 1
ATOM 2570 C C . GLU A 1 326 ? -28.044 -0.149 -5.043 1.00 76.19 326 GLU A C 1
ATOM 2572 O O . GLU A 1 326 ? -28.298 0.513 -6.049 1.00 76.19 326 GLU A O 1
ATOM 2577 N N . SER A 1 327 ? -28.918 -1.013 -4.516 1.00 88.31 327 SER A N 1
ATOM 2578 C CA . SER A 1 327 ? -30.241 -1.309 -5.068 1.00 88.31 327 SER A CA 1
ATOM 2579 C C . SER A 1 327 ? -31.354 -0.669 -4.243 1.00 88.31 327 SER A C 1
ATOM 2581 O O . SER A 1 327 ? -31.460 -0.889 -3.036 1.00 88.31 327 SER A O 1
ATOM 2583 N N . GLU A 1 328 ? -32.250 0.056 -4.916 1.00 86.94 328 GLU A N 1
ATOM 2584 C CA . GLU A 1 328 ? -33.463 0.609 -4.301 1.00 86.94 328 GLU A CA 1
ATOM 2585 C C . GLU A 1 328 ? -34.342 -0.494 -3.690 1.00 86.94 328 GLU A C 1
ATOM 2587 O O . GLU A 1 328 ? -34.907 -0.309 -2.615 1.00 86.94 328 GLU A O 1
ATOM 2592 N N . HIS A 1 329 ? -34.416 -1.665 -4.330 1.00 88.50 329 HIS A N 1
ATOM 2593 C CA . HIS A 1 329 ? -35.224 -2.782 -3.840 1.00 88.50 329 HIS A CA 1
ATOM 2594 C C . HIS A 1 329 ? -34.733 -3.294 -2.480 1.00 88.50 329 HIS A C 1
ATOM 2596 O O . HIS A 1 329 ? -35.522 -3.425 -1.549 1.00 88.50 329 HIS A O 1
ATOM 2602 N N . GLU A 1 330 ? -33.424 -3.506 -2.352 1.00 86.25 330 GLU A N 1
ATOM 2603 C CA . GLU A 1 330 ? -32.794 -3.965 -1.110 1.00 86.25 330 GLU A CA 1
ATOM 2604 C C . GLU A 1 330 ? -32.874 -2.882 -0.019 1.00 86.25 330 GLU A C 1
ATOM 2606 O O . GLU A 1 330 ? -33.055 -3.177 1.163 1.00 86.25 330 GLU A O 1
ATOM 2611 N N . GLN A 1 331 ? -32.821 -1.600 -0.400 1.00 86.56 331 GLN A N 1
ATOM 2612 C CA . GLN A 1 331 ? -33.039 -0.504 0.541 1.00 86.56 331 GLN A CA 1
ATOM 2613 C C . GLN A 1 331 ? -34.473 -0.496 1.093 1.00 86.56 331 GLN A C 1
ATOM 2615 O O . GLN A 1 331 ? -34.663 -0.318 2.298 1.00 86.56 331 GLN A O 1
ATOM 2620 N N . VAL A 1 332 ? -35.481 -0.695 0.238 1.00 88.00 332 VAL A N 1
ATOM 2621 C CA . VAL A 1 332 ? -36.887 -0.782 0.661 1.00 88.00 332 VAL A CA 1
ATOM 2622 C C . VAL A 1 332 ? -37.112 -2.005 1.549 1.00 88.00 332 VAL A C 1
ATOM 2624 O O . VAL A 1 332 ? -37.748 -1.871 2.592 1.00 88.00 332 VAL A O 1
ATOM 2627 N N . GLU A 1 333 ? -36.560 -3.162 1.186 1.00 88.62 333 GLU A N 1
ATOM 2628 C CA . GLU A 1 333 ? -36.622 -4.387 1.993 1.00 88.62 333 GLU A CA 1
ATOM 2629 C C . GLU A 1 333 ? -36.044 -4.164 3.399 1.00 88.62 333 GLU A C 1
ATOM 2631 O O . GLU A 1 333 ? -36.709 -4.440 4.398 1.00 88.62 333 GLU A O 1
ATOM 2636 N N . ARG A 1 334 ? -34.857 -3.550 3.506 1.00 86.81 334 ARG A N 1
ATOM 2637 C CA . ARG A 1 334 ? -34.260 -3.202 4.807 1.00 86.81 334 ARG A CA 1
ATOM 2638 C C . ARG A 1 334 ? -35.158 -2.293 5.639 1.00 86.81 334 ARG A C 1
ATOM 2640 O O . ARG A 1 334 ? -35.322 -2.533 6.832 1.00 86.81 334 ARG A O 1
ATOM 2647 N N . LEU A 1 335 ? -35.745 -1.262 5.029 1.00 85.38 335 LEU A N 1
ATOM 2648 C CA . LEU A 1 335 ? -36.633 -0.329 5.732 1.00 85.38 335 LEU A CA 1
ATOM 2649 C C . LEU A 1 335 ? -37.919 -1.003 6.230 1.00 85.38 335 LEU A C 1
ATOM 2651 O O . LEU A 1 335 ? -38.444 -0.595 7.263 1.00 85.38 335 LEU A O 1
ATOM 2655 N N . GLN A 1 336 ? -38.412 -2.035 5.540 1.00 89.44 336 GLN A N 1
ATOM 2656 C CA . GLN A 1 336 ? -39.598 -2.792 5.959 1.00 89.44 336 GLN A CA 1
ATOM 2657 C C . GLN A 1 336 ? -39.366 -3.637 7.218 1.00 89.44 336 GLN A C 1
ATOM 2659 O O . GLN A 1 336 ? -40.326 -3.964 7.913 1.00 89.44 336 GLN A O 1
ATOM 2664 N N . HIS A 1 337 ? -38.116 -3.983 7.529 1.00 87.94 337 HIS A N 1
ATOM 2665 C CA . HIS A 1 337 ? -37.761 -4.744 8.728 1.00 87.94 337 HIS A CA 1
ATOM 2666 C C . HIS A 1 337 ? -37.496 -3.874 9.961 1.00 87.94 337 HIS A C 1
ATOM 2668 O O . HIS A 1 337 ? -37.322 -4.410 11.053 1.00 87.94 337 HIS A O 1
ATOM 2674 N N . VAL A 1 338 ? -37.491 -2.547 9.816 1.00 87.94 338 VAL A N 1
ATOM 2675 C CA . VAL A 1 338 ? -37.283 -1.627 10.939 1.00 87.94 338 VAL A CA 1
ATOM 2676 C C . VAL A 1 338 ? -38.599 -1.413 11.681 1.00 87.94 338 VAL A C 1
ATOM 2678 O O . VAL A 1 338 ? -39.592 -0.968 11.100 1.00 87.94 338 VAL A O 1
ATOM 2681 N N . SER A 1 339 ? -38.608 -1.678 12.988 1.00 92.81 339 SER A N 1
ATOM 2682 C CA . SER A 1 339 ? -39.761 -1.362 13.828 1.00 92.81 339 SER A CA 1
ATOM 2683 C C . SER A 1 339 ? -39.991 0.150 13.884 1.00 92.81 339 SER A C 1
ATOM 2685 O O . SER A 1 339 ? -39.069 0.943 14.095 1.00 92.81 339 SER A O 1
ATOM 2687 N N . LEU A 1 340 ? -41.252 0.569 13.756 1.00 91.00 340 LEU A N 1
ATOM 2688 C CA . LEU A 1 340 ? -41.621 1.981 13.868 1.00 91.00 340 LEU A CA 1
ATOM 2689 C C . LEU A 1 340 ? -41.268 2.559 15.247 1.00 91.00 340 LEU A C 1
ATOM 2691 O O . LEU A 1 340 ? -40.931 3.740 15.353 1.00 91.00 340 LEU A O 1
ATOM 2695 N N . ASP A 1 341 ? -41.346 1.742 16.296 1.00 92.88 341 ASP A N 1
ATOM 2696 C CA . ASP A 1 341 ? -41.056 2.181 17.658 1.00 92.88 341 ASP A CA 1
ATOM 2697 C C . ASP A 1 341 ? -39.549 2.350 17.888 1.00 92.88 341 ASP A C 1
ATOM 2699 O O . ASP A 1 341 ? -39.141 3.367 18.453 1.00 92.88 341 ASP A O 1
ATOM 2703 N N . GLU A 1 342 ? -38.720 1.452 17.343 1.00 90.38 342 GLU A N 1
ATOM 2704 C CA . GLU A 1 342 ? -37.254 1.596 17.337 1.00 90.38 342 GLU A CA 1
ATOM 2705 C C . GLU A 1 342 ? -36.829 2.850 16.565 1.00 90.38 342 GLU A C 1
ATOM 2707 O O . GLU A 1 342 ? -36.023 3.648 17.046 1.00 90.38 342 GLU A O 1
ATOM 2712 N N . TRP A 1 343 ? -37.439 3.097 15.401 1.00 89.69 343 TRP A N 1
ATOM 2713 C CA . TRP A 1 343 ? -37.175 4.308 14.623 1.00 89.69 343 TRP A CA 1
ATOM 2714 C C . TRP A 1 343 ? -37.537 5.587 15.389 1.00 89.69 343 TRP A C 1
ATOM 2716 O O . TRP A 1 343 ? -36.781 6.562 15.373 1.00 89.69 343 TRP A O 1
ATOM 2726 N N . ARG A 1 344 ? -38.684 5.607 16.081 1.00 93.56 344 ARG A N 1
ATOM 2727 C CA . ARG A 1 344 ? -39.092 6.752 16.914 1.00 93.56 344 ARG A CA 1
ATOM 2728 C C . ARG A 1 344 ? -38.130 6.978 18.071 1.00 93.56 344 ARG A C 1
ATOM 2730 O O . ARG A 1 344 ? -37.869 8.131 18.417 1.00 93.56 344 ARG A O 1
ATOM 2737 N N . GLU A 1 345 ? -37.629 5.909 18.677 1.00 93.88 345 GLU A N 1
ATOM 2738 C CA . GLU A 1 345 ? -36.644 6.008 19.743 1.00 93.88 345 GLU A CA 1
ATOM 2739 C C . GLU A 1 345 ? -35.331 6.610 19.237 1.00 93.88 345 GLU A C 1
ATOM 2741 O O . GLU A 1 345 ? -34.865 7.600 19.802 1.00 93.88 345 GLU A O 1
ATOM 2746 N N . GLU A 1 346 ? -34.802 6.118 18.118 1.00 90.50 346 GLU A N 1
ATOM 2747 C CA . GLU A 1 346 ? -33.597 6.676 17.498 1.00 90.50 346 GLU A CA 1
ATOM 2748 C C . GLU A 1 346 ? -33.788 8.131 17.047 1.00 90.50 346 GLU A C 1
ATOM 2750 O O . GLU A 1 346 ? -32.916 8.977 17.244 1.00 90.50 346 GLU A O 1
ATOM 2755 N N . GLN A 1 347 ? -34.970 8.486 16.534 1.00 90.69 347 GLN A N 1
ATOM 2756 C CA . GLN A 1 347 ? -35.312 9.881 16.240 1.00 90.69 347 GLN A CA 1
ATOM 2757 C C . GLN A 1 347 ? -35.255 10.781 17.479 1.00 90.69 347 GLN A C 1
ATOM 2759 O O . GLN A 1 347 ? -34.821 11.931 17.368 1.00 90.69 347 GLN A O 1
ATOM 2764 N N . ARG A 1 348 ? -35.693 10.297 18.651 1.00 92.31 348 ARG A N 1
ATOM 2765 C CA . ARG A 1 348 ? -35.565 11.056 19.906 1.00 92.31 348 ARG A CA 1
ATOM 2766 C C . ARG A 1 348 ? -34.098 11.240 20.278 1.00 92.31 348 ARG A C 1
ATOM 2768 O O . ARG A 1 348 ? -33.699 12.380 20.497 1.00 92.31 348 ARG A O 1
ATOM 2775 N N . ARG A 1 349 ? -33.290 10.177 20.221 1.00 91.50 349 ARG A N 1
ATOM 2776 C CA . ARG A 1 349 ? -31.848 10.230 20.524 1.00 91.50 349 ARG A CA 1
ATOM 2777 C C . ARG A 1 349 ? -31.104 11.238 19.639 1.00 91.50 349 ARG A C 1
ATOM 2779 O O . ARG A 1 349 ? -30.356 12.071 20.149 1.00 91.50 349 ARG A O 1
ATOM 2786 N N . ILE A 1 350 ? -31.381 11.253 18.330 1.00 89.81 350 ILE A N 1
ATOM 2787 C CA . ILE A 1 350 ? -30.811 12.245 17.397 1.00 89.81 350 ILE A CA 1
ATOM 2788 C C . ILE A 1 350 ? -31.188 13.672 17.808 1.00 89.81 350 ILE A C 1
ATOM 2790 O O . ILE A 1 350 ? -30.354 14.581 17.768 1.00 89.81 350 ILE A O 1
ATOM 2794 N N . ARG A 1 351 ? -32.460 13.902 18.156 1.00 89.94 351 ARG A N 1
ATOM 2795 C CA . ARG A 1 351 ? -32.949 15.235 18.537 1.00 89.94 351 ARG A CA 1
ATOM 2796 C C . ARG A 1 351 ? -32.332 15.705 19.843 1.00 89.94 351 ARG A C 1
ATOM 2798 O O . ARG A 1 351 ? -31.921 16.857 19.904 1.00 89.94 351 ARG A O 1
ATOM 2805 N N . GLU A 1 352 ? -32.239 14.832 20.840 1.00 90.56 352 GLU A N 1
ATOM 2806 C CA . GLU A 1 352 ? -31.600 15.119 22.127 1.00 90.56 352 GLU A CA 1
ATOM 2807 C C . GLU A 1 352 ? -30.129 15.495 21.937 1.00 90.56 352 GLU A C 1
ATOM 2809 O O . GLU A 1 352 ? -29.694 16.539 22.423 1.00 90.56 352 GLU A O 1
ATOM 2814 N N . GLN A 1 353 ? -29.385 14.730 21.131 1.00 88.81 353 GLN A N 1
ATOM 2815 C CA . GLN A 1 353 ? -28.002 15.077 20.816 1.00 88.81 353 GLN A CA 1
ATOM 2816 C C . GLN A 1 353 ? -27.913 16.436 20.111 1.00 88.81 353 GLN A C 1
ATOM 2818 O O . GLN A 1 353 ? -27.178 17.315 20.557 1.00 88.81 353 GLN A O 1
ATOM 2823 N N . ARG A 1 354 ? -28.694 16.667 19.049 1.00 87.38 354 ARG A N 1
ATOM 2824 C CA . ARG A 1 354 ? -28.685 17.948 18.315 1.00 87.38 354 ARG A CA 1
ATOM 2825 C C . ARG A 1 354 ? -29.159 19.138 19.153 1.00 87.38 354 ARG A C 1
ATOM 2827 O O . ARG A 1 354 ? -28.747 20.268 18.872 1.00 87.38 354 ARG A O 1
ATOM 2834 N N . ALA A 1 355 ? -30.011 18.916 20.154 1.00 88.00 355 ALA A N 1
ATOM 2835 C CA . ALA A 1 355 ? -30.503 19.967 21.037 1.00 88.00 355 ALA A CA 1
ATOM 2836 C C . ALA A 1 355 ? -29.349 20.624 21.798 1.00 88.00 355 ALA A C 1
ATOM 2838 O O . ALA A 1 355 ? -29.286 21.849 21.819 1.00 88.00 355 ALA A O 1
ATOM 2839 N N . THR A 1 356 ? -28.387 19.839 22.299 1.00 84.56 356 THR A N 1
ATOM 2840 C CA . THR A 1 356 ? -27.202 20.373 22.999 1.00 84.56 356 THR A CA 1
ATOM 2841 C C . THR A 1 356 ? -26.396 21.338 22.128 1.00 84.56 356 THR A C 1
ATOM 2843 O O . THR A 1 356 ? -26.084 22.443 22.548 1.00 84.56 356 THR A O 1
ATOM 2846 N N . PHE A 1 357 ? -26.145 20.990 20.865 1.00 86.25 357 PHE A N 1
ATOM 2847 C CA . PHE A 1 357 ? -25.439 21.868 19.927 1.00 86.25 357 PHE A CA 1
ATOM 2848 C C . PHE A 1 357 ? -26.264 23.090 19.508 1.00 86.25 357 PHE A C 1
ATOM 2850 O O . PHE A 1 357 ? -25.713 24.159 19.235 1.00 86.25 357 PHE A O 1
ATOM 2857 N N . THR A 1 358 ? -27.587 22.936 19.431 1.00 86.06 358 THR A N 1
ATOM 2858 C CA . THR A 1 358 ? -28.507 24.039 19.126 1.00 86.06 358 THR A CA 1
ATOM 2859 C C . THR A 1 358 ? -28.517 25.062 20.256 1.00 86.06 358 THR A C 1
ATOM 2861 O O . THR A 1 358 ? -28.469 26.261 19.989 1.00 86.06 358 THR A O 1
ATOM 2864 N N . ASP A 1 359 ? -28.545 24.586 21.494 1.00 85.50 359 ASP A N 1
ATOM 2865 C CA . ASP A 1 359 ? -28.476 25.374 22.721 1.00 85.50 359 ASP A CA 1
ATOM 2866 C C . ASP A 1 359 ? -27.173 26.188 22.785 1.00 85.50 359 ASP A C 1
ATOM 2868 O O . ASP A 1 359 ? -27.185 27.420 22.821 1.00 85.50 359 ASP A O 1
ATOM 2872 N N . ASP A 1 360 ? -26.048 25.508 22.574 1.00 85.38 360 ASP A N 1
ATOM 2873 C CA . ASP A 1 360 ? -24.713 26.090 22.443 1.00 85.38 360 ASP A CA 1
ATOM 2874 C C . ASP A 1 360 ? -24.624 27.180 21.359 1.00 85.38 360 ASP A C 1
ATOM 2876 O O . ASP A 1 360 ? -23.927 28.193 21.499 1.00 85.38 360 ASP A O 1
ATOM 2880 N N . ARG A 1 361 ? -25.309 26.965 20.228 1.00 87.06 361 ARG A N 1
ATOM 2881 C CA . ARG A 1 361 ? -25.382 27.924 19.120 1.00 87.06 361 ARG A CA 1
ATOM 2882 C C . ARG A 1 361 ? -26.240 29.133 19.504 1.00 87.06 361 ARG A C 1
ATOM 2884 O O . ARG A 1 361 ? -25.851 30.254 19.177 1.00 87.06 361 ARG A O 1
ATOM 2891 N N . ARG A 1 362 ? -27.367 28.938 20.198 1.00 88.19 362 ARG A N 1
ATOM 2892 C CA . ARG A 1 362 ? -28.222 30.033 20.695 1.00 88.19 362 ARG A CA 1
ATOM 2893 C C . ARG A 1 362 ? -27.454 30.931 21.657 1.00 88.19 362 ARG A C 1
ATOM 2895 O O . ARG A 1 362 ? -27.430 32.141 21.440 1.00 88.19 362 ARG A O 1
ATOM 2902 N N . PHE A 1 363 ? -26.748 30.344 22.624 1.00 89.56 363 PHE A N 1
ATOM 2903 C CA . PHE A 1 363 ? -25.900 31.097 23.547 1.00 89.56 363 PHE A CA 1
ATOM 2904 C C . PHE A 1 363 ? -24.817 31.899 22.809 1.00 89.56 363 PHE A C 1
ATOM 2906 O O . PHE A 1 363 ? -24.646 33.088 23.063 1.00 89.56 363 PHE A O 1
ATOM 2913 N N . ARG A 1 364 ? -24.123 31.288 21.837 1.00 88.44 364 ARG A N 1
ATOM 2914 C CA . ARG A 1 364 ? -23.080 31.974 21.052 1.00 88.44 364 ARG A CA 1
ATOM 2915 C C . ARG A 1 364 ? -23.602 33.124 20.187 1.00 88.44 364 ARG A C 1
ATOM 2917 O O . ARG A 1 364 ? -22.867 34.085 19.976 1.00 88.44 364 ARG A O 1
ATOM 2924 N N . HIS A 1 365 ? -24.826 33.032 19.668 1.00 89.06 365 HIS A N 1
ATOM 2925 C CA . HIS A 1 365 ? -25.412 34.090 18.838 1.00 89.06 365 HIS A CA 1
ATOM 2926 C C . HIS A 1 365 ? -26.042 35.225 19.651 1.00 89.06 365 HIS A C 1
ATOM 2928 O O . HIS A 1 365 ? -25.934 36.378 19.238 1.00 89.06 365 HIS A O 1
ATOM 2934 N N . ALA A 1 366 ? -26.706 34.919 20.768 1.00 90.38 366 ALA A N 1
ATOM 2935 C CA . ALA A 1 366 ? -27.452 35.897 21.560 1.00 90.38 366 ALA A CA 1
ATOM 2936 C C . ALA A 1 366 ? -27.385 35.572 23.068 1.00 90.38 366 ALA A C 1
ATOM 2938 O O . ALA A 1 366 ? -28.393 35.183 23.664 1.00 90.38 366 ALA A O 1
ATOM 2939 N N . PRO A 1 367 ? -26.217 35.749 23.715 1.00 90.75 367 PRO A N 1
ATOM 2940 C CA . PRO A 1 367 ? -26.001 35.290 25.087 1.00 90.75 367 PRO A CA 1
ATOM 2941 C C . PRO A 1 367 ? -26.923 35.980 26.096 1.00 90.75 367 PRO A C 1
ATOM 2943 O O . PRO A 1 367 ? -27.465 35.323 26.976 1.00 90.75 367 PRO A O 1
ATOM 2946 N N . SER A 1 368 ? -27.163 37.288 25.955 1.00 92.31 368 SER A N 1
ATOM 2947 C CA . SER A 1 368 ? -28.038 38.035 26.870 1.00 92.31 368 SER A CA 1
ATOM 2948 C C . SER A 1 368 ? -29.496 37.581 26.793 1.00 92.31 368 SER A C 1
ATOM 2950 O O . SER A 1 368 ? -30.140 37.439 27.826 1.00 92.31 368 SER A O 1
ATOM 2952 N N . GLN A 1 369 ? -30.007 37.321 25.584 1.00 91.88 369 GLN A N 1
ATOM 2953 C CA . GLN A 1 369 ? -31.370 36.819 25.403 1.00 91.88 369 GLN A CA 1
ATOM 2954 C C . GLN A 1 369 ? -31.498 35.406 25.980 1.00 91.88 369 GLN A C 1
ATOM 2956 O O . GLN A 1 369 ? -32.407 35.138 26.759 1.00 91.88 369 GLN A O 1
ATOM 2961 N N . TYR A 1 370 ? -30.542 34.537 25.656 1.00 91.12 370 TYR A N 1
ATOM 2962 C CA . TYR A 1 370 ? -30.489 33.170 26.157 1.00 91.12 370 TYR A CA 1
ATOM 2963 C C . TYR A 1 370 ? -30.494 33.108 27.694 1.00 91.12 370 TYR A C 1
ATOM 2965 O O . TYR A 1 370 ? -31.299 32.393 28.285 1.00 91.12 370 TYR A O 1
ATOM 2973 N N . LEU A 1 371 ? -29.646 33.906 28.356 1.00 92.38 371 LEU A N 1
ATOM 2974 C CA . LEU A 1 371 ? -29.604 33.964 29.820 1.00 92.38 371 LEU A CA 1
ATOM 2975 C C . LEU A 1 371 ? -30.902 34.530 30.413 1.00 92.38 371 LEU A C 1
ATOM 2977 O O . LEU A 1 371 ? -31.388 33.991 31.401 1.00 92.38 371 LEU A O 1
ATOM 2981 N N . SER A 1 372 ? -31.511 35.543 29.785 1.00 92.75 372 SER A N 1
ATOM 2982 C CA . SER A 1 372 ? -32.790 36.093 30.259 1.00 92.75 372 SER A CA 1
ATOM 2983 C C . SER A 1 372 ? -33.943 35.081 30.191 1.00 92.75 372 SER A C 1
ATOM 2985 O O . SER A 1 372 ? -34.801 35.062 31.072 1.00 92.75 372 SER A O 1
ATOM 2987 N N . GLU A 1 373 ? -33.950 34.203 29.180 1.00 92.31 373 GLU A N 1
ATOM 2988 C CA . GLU A 1 373 ? -34.927 33.114 29.060 1.00 92.31 373 GLU A CA 1
ATOM 2989 C C . GLU A 1 373 ? -34.743 32.081 30.187 1.00 92.31 373 GLU A C 1
ATOM 2991 O O . GLU A 1 373 ? -35.728 31.646 30.786 1.00 92.31 373 GLU A O 1
ATOM 2996 N N . LEU A 1 374 ? -33.495 31.745 30.539 1.00 91.06 374 LEU A N 1
ATOM 2997 C CA . LEU A 1 374 ? -33.189 30.852 31.666 1.00 91.06 374 LEU A CA 1
ATOM 2998 C C . LEU A 1 374 ? -33.559 31.465 33.025 1.00 91.06 374 LEU A C 1
ATOM 3000 O O . LEU A 1 374 ? -34.125 30.784 33.881 1.00 91.06 374 LEU A O 1
ATOM 3004 N N . GLU A 1 375 ? -33.273 32.751 33.229 1.00 93.31 375 GLU A N 1
ATOM 3005 C CA . GLU A 1 375 ? -33.638 33.482 34.448 1.00 93.31 375 GLU A CA 1
ATOM 3006 C C . GLU A 1 375 ? -35.163 33.559 34.627 1.00 93.31 375 GLU A C 1
ATOM 3008 O O . GLU A 1 375 ? -35.669 33.370 35.737 1.00 93.31 375 GLU A O 1
ATOM 3013 N N . ALA A 1 376 ? -35.912 33.766 33.538 1.00 93.19 376 ALA A N 1
ATOM 3014 C CA . ALA A 1 376 ? -37.373 33.748 33.557 1.00 93.19 376 ALA A CA 1
ATOM 3015 C C . ALA A 1 376 ? -37.928 32.363 33.931 1.00 93.19 376 ALA A C 1
ATOM 3017 O O . ALA A 1 376 ? -38.816 32.275 34.780 1.00 93.19 376 ALA A O 1
ATOM 3018 N N . GLN A 1 377 ? -37.368 31.284 33.370 1.00 91.88 377 GLN A N 1
ATOM 3019 C CA . GLN A 1 377 ? -37.738 29.912 33.736 1.00 91.88 377 GLN A CA 1
ATOM 3020 C C . GLN A 1 377 ? -37.459 29.617 35.216 1.00 91.88 377 GLN A C 1
ATOM 3022 O O . GLN A 1 377 ? -38.309 29.050 35.902 1.00 91.88 377 GLN A O 1
ATOM 3027 N N . ALA A 1 378 ? -36.310 30.047 35.746 1.00 90.69 378 ALA A N 1
ATOM 3028 C CA . ALA A 1 378 ? -35.993 29.895 37.166 1.00 90.69 378 ALA A CA 1
ATOM 3029 C C . ALA A 1 378 ? -36.992 30.650 38.063 1.00 90.69 378 ALA A C 1
ATOM 3031 O O . ALA A 1 378 ? -37.419 30.132 39.097 1.00 90.69 378 ALA A O 1
ATOM 3032 N N . ALA A 1 379 ? -37.410 31.850 37.650 1.00 92.75 379 ALA A N 1
ATOM 3033 C CA . ALA A 1 379 ? -38.411 32.641 38.359 1.00 92.75 379 ALA A CA 1
ATOM 3034 C C . ALA A 1 379 ? -39.827 32.037 38.294 1.00 92.75 379 ALA A C 1
ATOM 3036 O O . ALA A 1 379 ? -40.618 32.270 39.207 1.00 92.75 379 ALA A O 1
ATOM 3037 N N . GLU A 1 380 ? -40.173 31.291 37.241 1.00 93.12 380 GLU A N 1
ATOM 3038 C CA . GLU A 1 380 ? -41.422 30.520 37.166 1.00 93.12 380 GLU A CA 1
ATOM 3039 C C . GLU A 1 380 ? -41.387 29.286 38.067 1.00 93.12 380 GLU A C 1
ATOM 3041 O O . GLU A 1 380 ? -42.337 29.058 38.812 1.00 93.12 380 GLU A O 1
ATOM 3046 N N . ILE A 1 381 ? -40.279 28.539 38.069 1.00 90.62 381 ILE A N 1
ATOM 3047 C CA . ILE A 1 381 ? -40.100 27.374 38.947 1.00 90.62 381 ILE A CA 1
ATOM 3048 C C . ILE A 1 381 ? -40.170 27.787 40.418 1.00 90.62 381 ILE A C 1
ATOM 3050 O O . ILE A 1 381 ? -40.798 27.101 41.210 1.00 90.62 381 ILE A O 1
ATOM 3054 N N . ALA A 1 382 ? -39.588 28.931 40.786 1.00 85.88 382 ALA A N 1
ATOM 3055 C CA . ALA A 1 382 ? -39.644 29.447 42.154 1.00 85.88 382 ALA A CA 1
ATOM 3056 C C . ALA A 1 382 ? -41.061 29.842 42.626 1.00 85.88 382 ALA A C 1
ATOM 3058 O O . ALA A 1 382 ? -41.246 30.132 43.808 1.00 85.88 382 ALA A O 1
ATOM 3059 N N . LYS A 1 383 ? -42.044 29.911 41.716 1.00 88.38 383 LYS A N 1
ATOM 3060 C CA . LYS A 1 383 ? -43.455 30.208 42.022 1.00 88.38 383 LYS A CA 1
ATOM 3061 C C . LYS A 1 383 ? -44.332 28.953 42.126 1.00 88.38 383 LYS A C 1
ATOM 3063 O O . LYS A 1 383 ? -45.487 29.097 42.529 1.00 88.38 383 LYS A O 1
ATOM 3068 N N . LEU A 1 384 ? -43.823 27.785 41.726 1.00 79.62 384 LEU A N 1
ATOM 3069 C CA . LEU A 1 384 ? -44.452 26.472 41.919 1.00 79.62 384 LEU A CA 1
ATOM 3070 C C . LEU A 1 384 ? -44.124 25.942 43.317 1.00 79.62 384 LEU A C 1
ATOM 3072 O O . LEU A 1 384 ? -45.027 25.308 43.908 1.00 79.62 384 LEU A O 1
#